Protein AF-A0A3E0PJ57-F1 (afdb_monomer_lite)

Radius of gyration: 26.85 Å; chains: 1; bounding box: 73×48×75 Å

Secondary structure (DSSP, 8-state):
-BHHHHHHH-TTHHHHHHHTT--S--SSSSS-SSBHHHHHHHTT--HHHHHHHHHHHH-PPEE---HHHHSHHHHHHHHHHHHIIIIIHHHHHHHHHHHHHHT-GGGS-HHHHHHHHHIIIIIIIIHHHHHHHHHTTSHHHHTSHHHHHHHHHHHHHHHHHHHHHHHHHH-TT-HHHHHHHHHHHHHHHHHHHHHHHHHHGGGTTSHHHHHHHHHHHHHHHHHHHHHHHHHHHTTT-GGG--HHHHHHHHIIIIIIIIHHHHHHHHHHHHHHHTT-----HHHHHHHHHHHHHHHHHHHHHHHHT--SHHHHHHHHHHHHHHHHHHHHH-TTTS-------GGG--GGGGGHHHHHHHHHHHHHHHHHHHHHHHHHH--PPPHHHHHHHHHIIIIIIIIHHHHHHHHHHHHHHHTS--S-GGGHHHHHHHHHHHHHHHHHHHHHTTT-THHHHHHHHHHHHHHHHHHHHHHHHHHHHT---HHHHHS---TTSBHHHHHHH-HHHHHHHHHTT-HHHHH-S---TT-BHHHHHHHHT--HHHHHHHHHHHHHHH-SSS---S---------------EE-----

Foldseek 3Di:
DFQLLLCVLAVQCLVVLVVLPQDPDFLFGGGFQAHLVLSCVVSVHDSVVSVVVSCVRRVFDWFFPPPLLLCLLVLLQLQLLVLCLPQALVLVLVLLVQCLVVLHNVSDFPLSVVLRVLSNLLRNQVSNLLSLCSLPQLSVLCSDPVSVVLSVLLSVLSVQLSVLCSVCSVQVQVLVSQLSSLVSQLVSLVSSLVSLCVRLVVVCVDLLSVLQNQLSVLSNVLSVLSNVQSVVCRSVHDSPQDPLSVVLNCLSRQLRHRVSSCLNVVQVPVCVLQVHDAFQRVLSNLLSVLSVVLSVQLSVCSVVVNAAPSNLSSLVSNLSSLVSSVNRSVLLPDDRDDDPFQLSADPLLSVLQNQQSVLVNVLSVLSSVQRNCCVVVVDHDDPLSVQLSVLSRSLRHVVSCCLSVLQNVLCVSVLAGFQCSVCSVLLNCLSSVLSVLQNVLSVCSVPDSNSSNSNSVSSVSSSVSSVSSSVRSVCSSVPDFPCVVPVAADQRGFPSVLCNNPVVVLSVCVVVPQPCSSHDSHGRRHRGQNNSCVVSVHDSVVVRVVSRCVSPPDPPPPDPPDDPDDDPDDDDDDSRIDTDNDDD

Structure (mmCIF, N/CA/C/O backbone):
data_AF-A0A3E0PJ57-F1
#
_entry.id   AF-A0A3E0PJ57-F1
#
loop_
_atom_site.group_PDB
_atom_site.id
_atom_site.type_symbol
_atom_site.label_atom_id
_atom_site.label_alt_id
_atom_site.label_comp_id
_atom_site.label_asym_id
_atom_site.label_entity_id
_atom_site.label_seq_id
_atom_site.pdbx_PDB_ins_code
_atom_site.Cartn_x
_atom_site.Cartn_y
_atom_site.Cartn_z
_atom_site.occupancy
_atom_site.B_iso_or_equiv
_atom_site.auth_seq_id
_atom_site.auth_comp_id
_atom_site.auth_asym_id
_atom_site.auth_atom_id
_atom_site.pdbx_PDB_model_num
ATOM 1 N N . MET A 1 1 ? -15.200 5.739 25.471 1.00 81.69 1 MET A N 1
ATOM 2 C CA . MET A 1 1 ? -15.449 4.734 26.526 1.00 81.69 1 MET A CA 1
ATOM 3 C C . MET A 1 1 ? -16.952 4.574 26.687 1.00 81.69 1 MET A C 1
ATOM 5 O O . MET A 1 1 ? -17.681 5.463 26.248 1.00 81.69 1 MET A O 1
ATOM 9 N N . THR A 1 2 ? -17.393 3.452 27.245 1.00 89.75 2 THR A N 1
ATOM 10 C CA . THR A 1 2 ? -18.796 3.197 27.606 1.00 89.75 2 THR A CA 1
ATOM 11 C C . THR A 1 2 ? -19.037 3.591 29.063 1.00 89.75 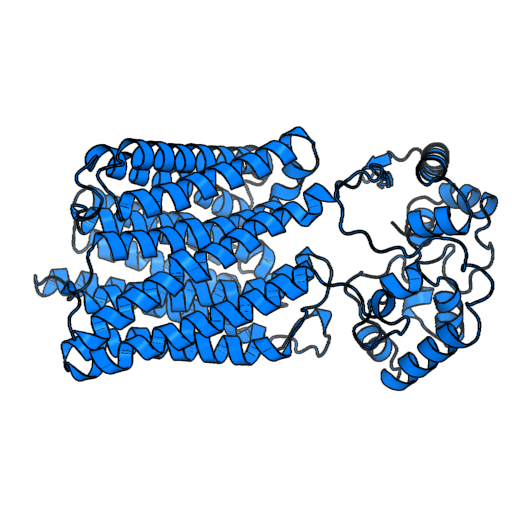2 THR A C 1
ATOM 13 O O . THR A 1 2 ? -18.060 3.733 29.804 1.00 89.75 2 THR A O 1
ATOM 16 N N . VAL A 1 3 ? -20.295 3.763 29.478 1.00 90.88 3 VAL A N 1
ATOM 17 C CA . VAL A 1 3 ? -20.652 4.039 30.886 1.00 90.88 3 VAL A CA 1
ATOM 18 C C . VAL A 1 3 ? -20.051 2.968 31.797 1.00 90.88 3 VAL A C 1
ATOM 20 O O . VAL A 1 3 ? -19.286 3.287 32.708 1.00 90.88 3 VAL A O 1
ATOM 23 N N . ARG A 1 4 ? -20.271 1.688 31.466 1.00 91.62 4 ARG A N 1
ATOM 24 C CA . ARG A 1 4 ? -19.684 0.550 32.186 1.00 91.62 4 ARG A CA 1
ATOM 25 C C . ARG A 1 4 ? -18.166 0.612 32.277 1.00 91.62 4 ARG A C 1
ATOM 27 O O . ARG A 1 4 ? -17.608 0.437 33.355 1.00 91.62 4 ARG A O 1
ATOM 34 N N . GLN A 1 5 ? -17.481 0.846 31.157 1.00 90.38 5 GLN A N 1
ATOM 35 C CA . GLN A 1 5 ? -16.019 0.870 31.143 1.00 90.38 5 GLN A CA 1
ATOM 36 C C . GLN A 1 5 ? -15.485 1.966 32.073 1.00 90.38 5 GLN A C 1
ATOM 38 O O . GLN A 1 5 ? -14.548 1.714 32.823 1.00 90.38 5 GLN A O 1
ATOM 43 N N . VAL A 1 6 ? -16.094 3.156 32.061 1.00 90.94 6 VAL A N 1
ATOM 44 C CA . VAL A 1 6 ? -15.699 4.257 32.953 1.00 90.94 6 VAL A CA 1
ATOM 45 C C . VAL A 1 6 ? -15.997 3.920 34.410 1.00 90.94 6 VAL A C 1
ATOM 47 O O . VAL A 1 6 ? -15.123 4.110 35.246 1.00 90.94 6 VAL A O 1
ATOM 50 N N . ALA A 1 7 ? -17.170 3.364 34.714 1.00 91.25 7 ALA A N 1
ATOM 51 C CA . ALA A 1 7 ? -17.527 2.986 36.079 1.00 91.25 7 ALA A CA 1
ATOM 52 C C . ALA A 1 7 ? -16.608 1.905 36.665 1.00 91.25 7 ALA A C 1
ATOM 54 O O . ALA A 1 7 ? -16.313 1.920 37.859 1.00 91.25 7 ALA A O 1
ATOM 55 N N . VAL A 1 8 ? -16.130 0.979 35.829 1.00 89.38 8 VAL A N 1
ATOM 56 C CA . VAL A 1 8 ? -15.184 -0.063 36.243 1.00 89.38 8 VAL A CA 1
ATOM 57 C C . VAL A 1 8 ? -13.767 0.486 36.406 1.00 89.38 8 VAL A C 1
ATOM 59 O O . VAL A 1 8 ? -13.104 0.156 37.388 1.00 89.38 8 VAL A O 1
ATOM 62 N N . ASP A 1 9 ? -13.292 1.304 35.465 1.00 90.00 9 ASP A N 1
ATOM 63 C CA . ASP A 1 9 ? -11.931 1.856 35.511 1.00 90.00 9 ASP A CA 1
ATOM 64 C C . ASP A 1 9 ? -11.796 2.964 36.569 1.00 90.00 9 ASP A C 1
ATOM 66 O O . ASP A 1 9 ? -10.723 3.151 37.141 1.00 90.00 9 ASP A O 1
ATOM 70 N N . PHE A 1 10 ? -12.892 3.668 36.862 1.00 91.81 10 PHE A N 1
ATOM 71 C CA . PHE A 1 10 ? -12.964 4.747 37.838 1.00 91.81 10 PHE A CA 1
ATOM 72 C C . PHE A 1 10 ? -14.197 4.593 38.731 1.00 91.81 10 PHE A C 1
ATOM 74 O O . PHE A 1 10 ? -15.228 5.218 38.474 1.00 91.81 10 PHE A O 1
ATOM 81 N N . PRO A 1 11 ? -14.106 3.825 39.827 1.00 91.56 11 PRO A N 1
ATOM 82 C CA . PRO A 1 11 ? -15.252 3.561 40.696 1.00 91.56 11 PRO A CA 1
ATOM 83 C C . PRO A 1 11 ? -15.967 4.819 41.219 1.00 91.56 11 PRO A C 1
ATOM 85 O O . PRO A 1 11 ? -17.184 4.801 41.376 1.00 91.56 11 PRO A O 1
ATOM 88 N N . ALA A 1 12 ? -15.243 5.929 41.411 1.00 92.12 12 ALA A N 1
ATOM 89 C CA . ALA A 1 12 ? -15.808 7.216 41.834 1.00 92.12 12 ALA A CA 1
ATOM 90 C C . ALA A 1 12 ? -16.798 7.829 40.820 1.00 92.12 12 ALA A C 1
ATOM 92 O O . ALA A 1 12 ? -17.678 8.594 41.196 1.00 92.12 12 ALA A O 1
ATOM 93 N N . SER A 1 13 ? -16.715 7.460 39.537 1.00 93.19 13 SER A N 1
ATOM 94 C CA . SER A 1 13 ? -17.669 7.916 38.514 1.00 93.19 13 SER A CA 1
ATOM 95 C C . SER A 1 13 ? -19.072 7.325 38.672 1.00 93.19 13 SER A C 1
ATOM 97 O O . SER A 1 13 ? -20.024 7.839 38.088 1.00 93.19 13 SER A O 1
ATOM 99 N N . ARG A 1 14 ? -19.228 6.257 39.465 1.00 93.06 14 ARG A N 1
ATOM 100 C CA . ARG A 1 14 ? -20.516 5.589 39.675 1.00 93.06 14 ARG A CA 1
ATOM 101 C C . ARG A 1 14 ? -21.566 6.530 40.258 1.00 93.06 14 ARG A C 1
ATOM 103 O O . ARG A 1 14 ? -22.701 6.508 39.795 1.00 93.06 14 ARG A O 1
ATOM 110 N N . GLU A 1 15 ? -21.191 7.359 41.229 1.00 92.44 15 GLU A N 1
ATOM 111 C CA . GLU A 1 15 ? -22.107 8.335 41.834 1.00 92.44 15 GLU A CA 1
ATOM 112 C C . GLU A 1 15 ? -22.582 9.374 40.816 1.00 92.44 15 GLU A C 1
ATOM 114 O O . GLU A 1 15 ? -23.760 9.717 40.801 1.00 92.44 15 GLU A O 1
ATOM 119 N N . VAL A 1 16 ? -21.697 9.799 39.909 1.00 93.12 16 VAL A N 1
ATOM 120 C CA . VAL A 1 16 ? -22.032 10.727 38.819 1.00 93.12 16 VAL A CA 1
ATOM 121 C C . VAL A 1 16 ? -23.059 10.102 37.874 1.00 93.12 16 VAL A C 1
ATOM 123 O O . VAL A 1 16 ? -24.065 10.728 37.555 1.00 93.12 16 VAL A O 1
ATOM 126 N N . PHE A 1 17 ? -22.858 8.848 37.458 1.00 94.44 17 PHE A N 1
ATOM 127 C CA . PHE A 1 17 ? -23.819 8.167 36.585 1.00 94.44 17 PHE A CA 1
ATOM 128 C C . PHE A 1 17 ? -25.168 7.922 37.269 1.00 94.44 17 PHE A C 1
ATOM 130 O O . PHE A 1 17 ? -26.202 8.144 36.645 1.00 94.44 17 PHE A O 1
ATOM 137 N N . LEU A 1 18 ? -25.172 7.521 38.545 1.00 93.25 18 LEU A N 1
ATOM 138 C CA . LEU A 1 18 ? -26.399 7.367 39.337 1.00 93.25 18 LEU A CA 1
ATOM 139 C C . LEU A 1 18 ? -27.166 8.690 39.447 1.00 93.25 18 LEU A C 1
ATOM 141 O O . LEU A 1 18 ? -28.381 8.713 39.263 1.00 93.25 18 LEU A O 1
ATOM 145 N N . HIS A 1 19 ? -26.457 9.791 39.717 1.00 92.06 19 HIS A N 1
ATOM 146 C CA . HIS A 1 19 ? -27.046 11.127 39.800 1.00 92.06 19 HIS A CA 1
ATOM 147 C C . HIS A 1 19 ? -27.732 11.530 38.491 1.00 92.06 19 HIS A C 1
ATOM 149 O O . HIS A 1 19 ? -28.830 12.081 38.508 1.00 92.06 19 HIS A O 1
ATOM 155 N N . HIS A 1 20 ? -27.108 11.184 37.365 1.00 90.44 20 HIS A N 1
ATOM 156 C CA . HIS A 1 20 ? -27.594 11.477 36.019 1.00 90.44 20 HIS A CA 1
ATOM 157 C C . HIS A 1 20 ? -28.577 10.431 35.463 1.00 90.44 20 HIS A C 1
ATOM 159 O O . HIS A 1 20 ? -28.904 10.483 34.283 1.00 90.44 20 HIS A O 1
ATOM 165 N N . GLY A 1 21 ? -29.079 9.506 36.290 1.00 86.25 21 GLY A N 1
ATOM 166 C CA . GLY A 1 21 ? -30.195 8.621 35.932 1.00 86.25 21 GLY A CA 1
ATOM 167 C C . GLY A 1 21 ? -29.821 7.211 35.470 1.00 86.25 21 GLY A C 1
ATOM 168 O O . GLY A 1 21 ? -30.690 6.480 34.994 1.00 86.25 21 GLY A O 1
ATOM 169 N N . GLU A 1 22 ? -28.564 6.789 35.622 1.00 90.50 22 GLU A N 1
ATOM 170 C CA . GLU A 1 22 ? -28.178 5.397 35.377 1.00 90.50 22 GLU A CA 1
ATOM 171 C C . GLU A 1 22 ? -28.735 4.477 36.482 1.00 90.50 22 GLU A C 1
ATOM 173 O O . GLU A 1 22 ? -28.593 4.790 37.668 1.00 90.50 22 GLU A O 1
ATOM 178 N N . PRO A 1 23 ? -29.358 3.330 36.152 1.00 86.62 23 PRO A N 1
ATOM 179 C CA . PRO A 1 23 ? -29.973 2.473 37.156 1.00 86.62 23 PRO A CA 1
ATOM 180 C C . PRO A 1 23 ? -28.934 1.815 38.069 1.00 86.62 23 PRO A C 1
ATOM 182 O O . PRO A 1 23 ? -27.938 1.240 37.630 1.00 86.62 23 PRO A O 1
ATOM 185 N N . GLU A 1 24 ? -29.212 1.824 39.374 1.00 81.31 24 GLU A N 1
ATOM 186 C CA . GLU A 1 24 ? -28.350 1.178 40.367 1.00 81.31 24 GLU A CA 1
ATOM 187 C C . GLU A 1 24 ? -28.338 -0.350 40.226 1.00 81.31 24 GLU A C 1
ATOM 189 O O . GLU A 1 24 ? -27.297 -0.992 40.401 1.00 81.31 24 GLU A O 1
ATOM 194 N N . ARG A 1 25 ? -29.501 -0.928 39.901 1.00 75.56 25 ARG A N 1
ATOM 195 C CA . ARG A 1 25 ? -29.681 -2.362 39.670 1.00 75.56 25 ARG A CA 1
ATOM 196 C C . ARG A 1 25 ? -29.659 -2.642 38.177 1.00 75.56 25 ARG A C 1
ATOM 198 O O . ARG A 1 25 ? -30.680 -2.526 37.510 1.00 75.56 25 ARG A O 1
ATOM 205 N N . HIS A 1 26 ? -28.493 -3.045 37.695 1.00 75.62 26 HIS A N 1
ATOM 206 C CA . HIS A 1 26 ? -28.302 -3.560 36.347 1.00 75.62 26 HIS A CA 1
ATOM 207 C C . HIS A 1 26 ? -28.207 -5.099 36.405 1.00 75.62 26 HIS A C 1
ATOM 209 O O . HIS A 1 26 ? -27.604 -5.622 37.347 1.00 75.62 26 HIS A O 1
ATOM 215 N N . PRO A 1 27 ? -28.766 -5.856 35.441 1.00 71.56 27 PRO A N 1
ATOM 216 C CA . PRO A 1 27 ? -28.692 -7.325 35.421 1.00 71.56 27 PRO A CA 1
ATOM 217 C C . PRO A 1 27 ? -27.265 -7.878 35.207 1.00 71.56 27 PRO A C 1
ATOM 219 O O . PRO A 1 27 ? -27.027 -9.074 35.368 1.00 71.56 27 PRO A O 1
ATOM 222 N N . GLY A 1 28 ? -26.310 -7.009 34.869 1.00 76.88 28 GLY A N 1
ATOM 223 C CA . GLY A 1 28 ? -24.875 -7.297 34.755 1.00 76.88 28 GLY A CA 1
ATOM 224 C C . GLY A 1 28 ? -24.011 -6.412 35.662 1.00 76.88 28 GLY A C 1
ATOM 225 O O . GLY A 1 28 ? -24.425 -6.001 36.743 1.00 76.88 28 GLY A O 1
ATOM 226 N N . GLN A 1 29 ? -22.794 -6.087 35.217 1.00 83.31 29 GLN A N 1
ATOM 227 C CA . GLN A 1 29 ? -21.983 -5.051 35.871 1.00 83.31 29 GLN A CA 1
ATOM 228 C C . GLN A 1 29 ? -22.669 -3.681 35.794 1.00 83.31 29 GLN A C 1
ATOM 230 O O . GLN A 1 29 ? -23.398 -3.407 34.842 1.00 83.31 29 GLN A O 1
ATOM 235 N N . PHE A 1 30 ? -22.412 -2.827 36.791 1.00 89.19 30 PHE A N 1
ATOM 236 C CA . PHE A 1 30 ? -22.968 -1.476 36.838 1.00 89.19 30 PHE A CA 1
ATOM 237 C C . PHE A 1 30 ? -22.618 -0.681 35.571 1.00 89.19 30 PHE A C 1
ATOM 239 O O . PHE A 1 30 ? -21.464 -0.686 35.129 1.00 89.19 30 PHE A O 1
ATOM 246 N N . GLY A 1 31 ? -23.612 0.029 35.041 1.00 89.25 31 GLY A N 1
ATOM 247 C CA . GLY A 1 31 ? -23.500 0.810 33.818 1.00 89.25 31 GLY A CA 1
ATOM 248 C C . GLY A 1 31 ? -23.805 -0.011 32.566 1.00 89.25 31 GLY A C 1
ATOM 249 O O . GLY A 1 31 ? -23.374 -1.161 32.460 1.00 89.25 31 GLY A O 1
ATOM 250 N N . HIS A 1 32 ? -24.481 0.591 31.595 1.00 91.38 32 HIS A N 1
ATOM 251 C CA . HIS A 1 32 ? -24.672 0.023 30.262 1.00 91.38 32 HIS A CA 1
ATOM 252 C C . HIS A 1 32 ? -23.384 0.082 29.421 1.00 91.38 32 HIS A C 1
ATOM 254 O O . HIS A 1 32 ? -22.444 0.853 29.670 1.00 91.38 32 HIS A O 1
ATOM 260 N N . LEU A 1 33 ? -23.343 -0.729 28.367 1.00 89.62 33 LEU A N 1
ATOM 261 C CA . LEU A 1 33 ? -22.301 -0.744 27.340 1.00 89.62 33 LEU A CA 1
ATOM 262 C C . LEU A 1 33 ? -22.444 0.401 26.329 1.00 89.62 33 LEU A C 1
ATOM 264 O O . LEU A 1 33 ? -21.663 0.480 25.379 1.00 89.62 33 LEU A O 1
ATOM 268 N N . GLU A 1 34 ? -23.383 1.320 26.536 1.00 89.94 34 GLU A N 1
ATOM 269 C CA . GLU A 1 34 ? -23.544 2.477 25.669 1.00 89.94 34 GLU A CA 1
ATOM 270 C C . GLU A 1 34 ? -22.366 3.470 25.797 1.00 89.94 34 GLU A C 1
ATOM 272 O O . GLU A 1 34 ? -21.796 3.660 26.882 1.00 89.94 34 GLU A O 1
ATOM 277 N N . PRO A 1 35 ? -21.951 4.132 24.702 1.00 90.12 35 PRO A N 1
ATOM 278 C CA . PRO A 1 35 ? -20.956 5.200 24.756 1.00 90.12 35 PRO A CA 1
ATOM 279 C C . PRO A 1 35 ? -21.422 6.402 25.592 1.00 90.12 35 PRO A C 1
ATOM 281 O O . PRO A 1 35 ? -22.577 6.802 25.499 1.00 90.12 35 PRO A O 1
ATOM 284 N N . LEU A 1 36 ? -20.494 7.079 26.284 1.00 90.19 36 LEU A N 1
ATOM 285 C CA . LEU A 1 36 ? -20.796 8.284 27.089 1.00 90.19 36 LEU A CA 1
ATOM 286 C C . LEU A 1 36 ? -21.582 9.362 26.324 1.00 90.19 36 LEU A C 1
ATOM 288 O O . LEU A 1 36 ? -22.427 10.039 26.891 1.00 90.19 36 LEU A O 1
ATOM 292 N N . ALA A 1 37 ? -21.302 9.521 25.028 1.00 87.25 37 ALA A N 1
ATOM 293 C CA . ALA A 1 37 ? -21.998 10.480 24.174 1.00 87.25 37 ALA A CA 1
ATOM 294 C C . ALA A 1 37 ? -23.478 10.129 23.946 1.00 87.25 37 ALA A C 1
ATOM 296 O O . ALA A 1 37 ? -24.290 11.030 23.744 1.00 87.25 37 ALA A O 1
ATOM 297 N N . HIS A 1 38 ? -23.817 8.838 23.939 1.00 87.12 38 HIS A N 1
ATOM 298 C CA . HIS A 1 38 ? -25.198 8.372 23.831 1.00 87.12 38 HIS A CA 1
ATOM 299 C C . HIS A 1 38 ? -25.900 8.475 25.181 1.00 87.12 38 HIS A C 1
ATOM 301 O O . HIS A 1 38 ? -26.970 9.070 25.218 1.00 87.12 38 HIS A O 1
ATOM 307 N N . PHE A 1 39 ? -25.240 8.080 26.277 1.00 91.00 39 PHE A N 1
ATOM 308 C CA . PHE A 1 39 ? -25.746 8.308 27.636 1.00 91.00 39 PHE A CA 1
ATOM 309 C C . PHE A 1 39 ? -26.076 9.789 27.879 1.00 91.00 39 PHE A C 1
ATOM 311 O O . PHE A 1 39 ? -27.206 10.115 28.227 1.00 91.00 39 PHE A O 1
ATOM 318 N N . ALA A 1 40 ? -25.134 10.703 27.605 1.00 90.62 40 ALA A N 1
ATOM 319 C CA . ALA A 1 40 ? -25.357 12.142 27.767 1.00 90.62 40 ALA A CA 1
ATOM 320 C C . ALA A 1 40 ? -26.582 12.613 26.972 1.00 90.62 40 ALA A C 1
ATOM 322 O O . ALA A 1 40 ? -27.448 13.297 27.503 1.00 90.62 40 ALA A O 1
ATOM 323 N N . ARG A 1 41 ? -26.698 12.184 25.710 1.00 89.44 41 ARG A N 1
ATOM 324 C CA . ARG A 1 41 ? -27.830 12.538 24.848 1.00 89.44 41 ARG A CA 1
ATOM 325 C C . ARG A 1 41 ? -29.157 11.976 25.362 1.00 89.44 41 ARG A C 1
ATOM 327 O O . ARG A 1 41 ? -30.145 12.700 25.349 1.00 89.44 41 ARG A O 1
ATOM 334 N N . ARG A 1 42 ? -29.170 10.718 25.811 1.00 88.62 42 ARG A N 1
ATOM 335 C CA . ARG A 1 42 ? -30.333 10.025 26.387 1.00 88.62 42 ARG A CA 1
ATOM 336 C C . ARG A 1 42 ? -30.823 10.726 27.653 1.00 88.62 42 ARG A C 1
ATOM 338 O O . ARG A 1 42 ? -32.026 10.863 27.835 1.00 88.62 42 ARG A O 1
ATOM 345 N N . MET A 1 43 ? -29.894 11.235 28.458 1.00 89.31 43 MET A N 1
ATOM 346 C CA . MET A 1 43 ? -30.176 11.985 29.687 1.00 89.31 43 MET A CA 1
ATOM 347 C C . MET A 1 43 ? -30.377 13.493 29.466 1.00 89.31 43 MET A C 1
ATOM 349 O O . MET A 1 43 ? -30.593 14.227 30.423 1.00 89.31 43 MET A O 1
ATOM 353 N N . GLY A 1 44 ? -30.320 13.983 28.220 1.00 89.62 44 GLY A N 1
ATOM 354 C CA . GLY A 1 44 ? -30.495 15.407 27.909 1.00 89.62 44 GLY A CA 1
ATOM 355 C C . GLY A 1 44 ? -29.340 16.316 28.358 1.00 89.62 44 GLY A C 1
ATOM 356 O O . GLY A 1 44 ? -29.527 17.524 28.470 1.00 89.62 44 GLY A O 1
ATOM 357 N N . LEU A 1 45 ? -28.155 15.752 28.596 1.00 90.06 45 LEU A N 1
ATOM 358 C CA . LEU A 1 45 ? -26.952 16.438 29.071 1.00 90.06 45 LEU A CA 1
ATOM 359 C C . LEU A 1 45 ? -26.042 16.864 27.915 1.00 90.06 45 LEU A C 1
ATOM 361 O O . LEU A 1 45 ? -25.891 16.161 26.906 1.00 90.06 45 LEU A O 1
ATOM 365 N N . ALA A 1 46 ? -25.337 17.983 28.093 1.00 90.56 46 ALA A N 1
ATOM 366 C CA . ALA A 1 46 ? -24.196 18.293 27.245 1.00 90.56 46 ALA A CA 1
ATOM 367 C C . ALA A 1 46 ? -23.057 17.312 27.559 1.00 90.56 46 ALA A C 1
ATOM 369 O O . ALA A 1 46 ? -22.677 17.119 28.710 1.00 90.56 46 ALA A O 1
ATOM 370 N N . LEU A 1 47 ? -22.466 16.694 26.533 1.00 88.25 47 LEU A N 1
ATOM 371 C CA . LEU A 1 47 ? -21.385 15.730 26.759 1.00 88.25 47 LEU A CA 1
ATOM 372 C C . LEU A 1 47 ? -20.184 16.359 27.480 1.00 88.25 47 LEU A C 1
ATOM 374 O O . LEU A 1 47 ? -19.574 15.708 28.318 1.00 88.25 47 LEU A O 1
ATOM 378 N N . ASP A 1 48 ? -19.865 17.617 27.184 1.00 87.81 48 ASP A N 1
ATOM 379 C CA . ASP A 1 48 ? -18.768 18.321 27.851 1.00 87.81 48 ASP A CA 1
ATOM 380 C C . ASP A 1 48 ? -19.040 18.515 29.352 1.00 87.81 48 ASP A C 1
ATOM 382 O O . ASP A 1 48 ? -18.113 18.418 30.150 1.00 87.81 48 ASP A O 1
ATOM 386 N N . GLU A 1 49 ? -20.302 18.711 29.743 1.00 90.19 49 GLU A N 1
ATOM 387 C CA . GLU A 1 49 ? -20.729 18.811 31.144 1.00 90.19 49 GLU A CA 1
ATOM 388 C C . GLU A 1 49 ? -20.555 17.472 31.865 1.00 90.19 49 GLU A C 1
ATOM 390 O O . GLU A 1 49 ? -19.834 17.400 32.858 1.00 90.19 49 GLU A O 1
ATOM 395 N N . LEU A 1 50 ? -21.078 16.383 31.287 1.00 91.94 50 LEU A N 1
ATOM 396 C CA . LEU A 1 50 ? -20.880 15.034 31.826 1.00 91.94 50 LEU A CA 1
ATOM 397 C C . LEU A 1 50 ? -19.390 14.702 31.988 1.00 91.94 50 LEU A C 1
ATOM 399 O O . LEU A 1 50 ? -18.977 14.097 32.974 1.00 91.94 50 LEU A O 1
ATOM 403 N N . LEU A 1 51 ? -18.561 15.074 31.010 1.00 91.44 51 LEU A N 1
ATOM 404 C CA . LEU A 1 51 ? -17.127 14.817 31.077 1.00 91.44 51 LEU A CA 1
ATOM 405 C C . LEU A 1 51 ? -16.447 15.647 32.171 1.00 91.44 51 LEU A C 1
ATOM 407 O O . LEU A 1 51 ? -15.539 15.139 32.819 1.00 91.44 51 LEU A O 1
ATOM 411 N N . LEU A 1 52 ? -16.863 16.891 32.401 1.00 90.69 52 LEU A N 1
ATOM 412 C CA . LEU A 1 52 ? -16.337 17.705 33.498 1.00 90.69 52 LEU A CA 1
ATOM 413 C C . LEU A 1 52 ? -16.697 17.112 34.865 1.00 90.69 52 LEU A C 1
ATOM 415 O O . LEU A 1 52 ? -15.812 17.005 35.715 1.00 90.69 52 LEU A O 1
ATOM 419 N N . ASP A 1 53 ? -17.932 16.645 35.046 1.00 92.00 53 ASP A N 1
ATOM 420 C CA . ASP A 1 53 ? -18.376 15.993 36.285 1.00 92.00 53 ASP A CA 1
ATOM 421 C C . ASP A 1 53 ? -17.581 14.717 36.567 1.00 92.00 53 ASP A C 1
ATOM 423 O O . ASP A 1 53 ? -17.067 14.502 37.668 1.00 92.00 53 ASP A O 1
ATOM 427 N N . LEU A 1 54 ? -17.410 13.883 35.538 1.00 93.00 54 LEU A N 1
ATOM 428 C CA . LEU A 1 54 ? -16.591 12.680 35.628 1.00 93.00 54 LEU A CA 1
ATOM 429 C C . LEU A 1 54 ? -15.137 13.022 35.982 1.00 93.00 54 LEU A C 1
ATOM 431 O O . LEU A 1 54 ? -14.503 12.281 36.730 1.00 93.00 54 LEU A O 1
ATOM 435 N N . ALA A 1 55 ? -14.592 14.141 35.497 1.00 91.75 55 ALA A N 1
ATOM 436 C CA . ALA A 1 55 ? -13.201 14.527 35.760 1.00 91.75 55 ALA A CA 1
ATOM 437 C C . ALA A 1 55 ? -13.042 15.003 37.188 1.00 91.75 55 ALA A C 1
ATOM 439 O O . ALA A 1 55 ? -12.081 14.621 37.853 1.00 91.75 55 ALA A O 1
ATOM 440 N N . ALA A 1 56 ? -14.002 15.791 37.665 1.00 92.69 56 ALA A N 1
ATOM 441 C CA . ALA A 1 56 ? -14.054 16.236 39.044 1.00 92.69 56 ALA A CA 1
ATOM 442 C C . ALA A 1 56 ? -14.136 15.046 40.011 1.00 92.69 56 ALA A C 1
ATOM 444 O O . ALA A 1 56 ? -13.395 15.009 40.990 1.00 92.69 56 ALA A O 1
ATOM 445 N N . ALA A 1 57 ? -14.968 14.046 39.709 1.00 91.88 57 ALA A N 1
ATOM 446 C CA . ALA A 1 57 ? -15.144 12.872 40.563 1.00 91.88 57 ALA A CA 1
ATOM 447 C C . ALA A 1 57 ? -13.941 11.914 40.551 1.00 91.88 57 ALA A C 1
ATOM 449 O O . ALA A 1 57 ? -13.631 11.282 41.558 1.00 91.88 57 ALA A O 1
ATOM 450 N N . THR A 1 58 ? -13.264 11.771 39.410 1.00 91.44 58 THR A N 1
ATOM 451 C CA . THR A 1 58 ? -12.232 10.734 39.222 1.00 91.44 58 THR A CA 1
ATOM 452 C C . THR A 1 58 ? -10.800 11.261 39.281 1.00 91.44 58 THR A C 1
ATOM 454 O O . THR A 1 58 ? -9.865 10.470 39.393 1.00 91.44 58 THR A O 1
ATOM 457 N N . GLY A 1 59 ? -10.605 12.578 39.160 1.00 87.81 59 GLY A N 1
ATOM 458 C CA . GLY A 1 59 ? -9.294 13.203 38.972 1.00 87.81 59 GLY A CA 1
ATOM 459 C C . GLY A 1 59 ? -8.639 12.884 37.622 1.00 87.81 59 GLY A C 1
ATOM 460 O O . GLY A 1 59 ? -7.483 13.248 37.398 1.00 87.81 59 GLY A O 1
ATOM 461 N N . ALA A 1 60 ? -9.337 12.189 36.719 1.00 86.06 60 ALA A N 1
ATOM 462 C CA . ALA A 1 60 ? -8.779 11.754 35.449 1.00 86.06 60 ALA A CA 1
ATOM 463 C C . ALA A 1 60 ? -8.834 12.870 34.390 1.00 86.06 60 ALA A C 1
ATOM 465 O O . ALA A 1 60 ? -9.821 13.605 34.300 1.00 86.06 60 ALA A O 1
ATOM 466 N N . PRO A 1 61 ? -7.793 12.997 33.548 1.00 84.06 61 PRO A N 1
ATOM 467 C CA . PRO A 1 61 ? -7.763 14.010 32.508 1.00 84.06 61 PRO A CA 1
ATOM 468 C C . PRO A 1 61 ? -8.742 13.685 31.375 1.00 84.06 61 PRO A C 1
ATOM 470 O O . PRO A 1 61 ? -8.940 12.531 30.984 1.00 84.06 61 PRO A O 1
ATOM 473 N N . ILE A 1 62 ? -9.285 14.750 30.794 1.00 79.69 62 ILE A N 1
ATOM 474 C CA . ILE A 1 62 ? -10.177 14.714 29.640 1.00 79.69 62 ILE A CA 1
ATOM 475 C C . ILE A 1 62 ? -9.351 14.935 28.355 1.00 79.69 62 ILE A C 1
ATOM 477 O O . ILE A 1 62 ? -8.715 15.976 28.195 1.00 79.69 62 ILE A O 1
ATOM 481 N N . GLU A 1 63 ? -9.369 13.992 27.407 1.00 71.31 63 GLU A N 1
ATOM 482 C CA . GLU A 1 63 ? -8.645 14.082 26.124 1.00 71.31 63 GLU A CA 1
ATOM 483 C C . GLU A 1 63 ? -9.613 14.083 24.925 1.00 71.31 63 GLU A C 1
ATOM 485 O O . GLU A 1 63 ? -10.354 13.127 24.718 1.00 71.31 63 GLU A O 1
ATOM 490 N N . ALA A 1 64 ? -9.597 15.130 24.093 1.00 63.03 64 ALA A N 1
ATOM 491 C CA . ALA A 1 64 ? -10.424 15.231 22.880 1.00 63.03 64 ALA A CA 1
ATOM 492 C C . ALA A 1 64 ? -10.174 14.098 21.853 1.00 63.03 64 ALA A C 1
ATOM 494 O O . ALA A 1 64 ? -9.060 14.051 21.314 1.00 63.03 64 ALA A O 1
ATOM 495 N N . PRO A 1 65 ? -11.143 13.226 21.461 1.00 60.62 65 PRO A N 1
ATOM 496 C CA . PRO A 1 65 ? -11.049 12.468 20.227 1.00 60.62 65 PRO A CA 1
ATOM 497 C C . PRO A 1 65 ? -10.773 13.383 19.047 1.00 60.62 65 PRO A C 1
ATOM 499 O O . PRO A 1 65 ? -11.577 14.215 18.629 1.00 60.62 65 PRO A O 1
ATOM 502 N N . SER A 1 66 ? -9.631 13.142 18.424 1.00 63.59 66 SER A N 1
ATOM 503 C CA . SER A 1 66 ? -9.305 13.712 17.131 1.00 63.59 66 SER A CA 1
ATOM 504 C C . SER A 1 66 ? -9.824 12.777 16.036 1.00 63.59 66 SER A C 1
ATOM 506 O O . SER A 1 66 ? -9.047 12.115 15.355 1.00 63.59 66 SER A O 1
ATOM 508 N N . ARG A 1 67 ? -11.148 12.753 15.801 1.00 67.00 67 ARG A N 1
ATOM 509 C CA . ARG A 1 67 ? -11.755 12.060 14.634 1.00 67.00 67 ARG A CA 1
ATOM 510 C C . ARG A 1 67 ? -11.000 12.312 13.307 1.00 67.00 67 ARG A C 1
ATOM 512 O O . ARG A 1 67 ? -10.844 11.374 12.525 1.00 67.00 67 ARG A O 1
ATOM 519 N N . PRO A 1 68 ? -10.457 13.521 13.033 1.00 72.62 68 PRO A N 1
ATOM 520 C CA . PRO A 1 68 ? -9.630 13.747 11.844 1.00 72.62 68 PRO A CA 1
ATOM 521 C C . PRO A 1 68 ? -8.296 12.985 11.828 1.00 72.62 68 PRO A C 1
ATOM 523 O O . PRO A 1 68 ? -7.788 12.679 10.753 1.00 72.62 68 PRO A O 1
ATOM 526 N N . ALA A 1 69 ? -7.712 12.700 12.995 1.00 77.12 69 ALA A N 1
ATOM 527 C CA . ALA A 1 69 ? -6.538 11.841 13.121 1.00 77.12 69 ALA A CA 1
ATOM 528 C C . ALA A 1 69 ? -6.901 10.383 12.857 1.00 77.12 69 ALA A C 1
ATOM 530 O O . ALA A 1 69 ? -6.073 9.605 12.386 1.00 77.12 69 ALA A O 1
ATOM 531 N N . GLU A 1 70 ? -8.146 10.004 13.150 1.00 81.12 70 GLU A N 1
ATOM 532 C CA . GLU A 1 70 ? -8.568 8.631 12.984 1.00 81.12 70 GLU A CA 1
ATOM 533 C C . GLU A 1 70 ? -8.702 8.235 11.507 1.00 81.12 70 GLU A C 1
ATOM 535 O O . GLU A 1 70 ? -8.220 7.180 11.098 1.00 81.12 70 GLU A O 1
ATOM 540 N N . THR A 1 71 ? -9.236 9.132 10.690 1.00 88.62 71 THR A N 1
ATOM 541 C CA . THR A 1 71 ? -9.496 8.916 9.257 1.00 88.62 71 THR A CA 1
ATOM 542 C C . THR A 1 71 ? -8.387 9.457 8.347 1.00 88.62 71 THR A C 1
ATOM 544 O O . THR A 1 71 ? -8.524 9.456 7.127 1.00 88.62 71 THR A O 1
ATOM 547 N N . ILE A 1 72 ? -7.247 9.899 8.901 1.00 91.12 72 ILE A N 1
ATOM 548 C CA . ILE A 1 72 ? -6.173 10.550 8.122 1.00 91.12 72 ILE A CA 1
ATOM 549 C C . ILE A 1 72 ? -5.643 9.683 6.969 1.00 91.12 72 ILE A C 1
ATOM 551 O O . ILE A 1 72 ? -5.267 10.197 5.918 1.00 91.12 72 ILE A O 1
ATOM 555 N N . HIS A 1 73 ? -5.649 8.366 7.157 1.00 94.06 73 HIS A N 1
ATOM 556 C CA . HIS A 1 73 ? -5.193 7.392 6.176 1.00 94.06 73 HIS A CA 1
ATOM 557 C C . HIS A 1 73 ? -6.112 7.271 4.955 1.00 94.06 73 HIS A C 1
ATOM 559 O O . HIS A 1 73 ? -5.623 6.925 3.881 1.00 94.06 73 HIS A O 1
ATOM 565 N N . HIS A 1 74 ? -7.401 7.616 5.075 1.00 95.50 74 HIS A N 1
ATOM 566 C CA . HIS A 1 74 ? -8.363 7.536 3.971 1.00 95.50 74 HIS A CA 1
ATOM 567 C C . HIS A 1 74 ? -7.901 8.371 2.781 1.00 95.50 74 HIS A C 1
ATOM 569 O O . HIS A 1 74 ? -7.850 7.866 1.669 1.00 95.50 74 HIS A O 1
ATOM 575 N N . GLY A 1 75 ? -7.476 9.620 3.003 1.00 96.56 75 GLY A N 1
ATOM 576 C CA . GLY A 1 75 ? -7.019 10.496 1.918 1.00 96.56 75 GLY A CA 1
ATOM 577 C C . GLY A 1 75 ? -5.822 9.930 1.146 1.00 96.56 75 GLY A C 1
ATOM 578 O O . GLY A 1 75 ? -5.781 10.018 -0.079 1.00 96.56 75 GLY A O 1
ATOM 579 N N . TYR A 1 76 ? -4.885 9.296 1.851 1.00 98.31 76 TYR A N 1
ATOM 580 C CA . TYR A 1 76 ? -3.718 8.647 1.255 1.00 98.31 76 TYR A CA 1
ATOM 581 C C . TYR A 1 76 ? -4.102 7.401 0.455 1.00 98.31 76 TYR A C 1
ATOM 583 O O . TYR A 1 76 ? -3.698 7.261 -0.696 1.00 98.31 76 TYR A O 1
ATOM 591 N N . ILE A 1 77 ? -4.924 6.522 1.032 1.00 98.19 77 ILE A N 1
ATOM 592 C CA . ILE A 1 77 ? -5.329 5.264 0.395 1.00 98.19 77 ILE A CA 1
ATOM 593 C C . ILE A 1 77 ? -6.255 5.530 -0.795 1.00 98.19 77 ILE A C 1
ATOM 595 O O . ILE A 1 77 ? -6.055 4.952 -1.856 1.00 98.19 77 ILE A O 1
ATOM 599 N N . LEU A 1 78 ? -7.210 6.454 -0.676 1.00 98.44 78 LEU A N 1
ATOM 600 C CA . LEU A 1 78 ? -8.065 6.874 -1.790 1.00 98.44 78 LEU A CA 1
ATOM 601 C C . LEU A 1 78 ? -7.244 7.465 -2.940 1.00 98.44 78 LEU A C 1
ATOM 603 O O . LEU A 1 78 ? -7.493 7.135 -4.096 1.00 98.44 78 LEU A O 1
ATOM 607 N N . SER A 1 79 ? -6.237 8.285 -2.628 1.00 98.69 79 SER A N 1
ATOM 608 C CA . SER A 1 79 ? -5.315 8.821 -3.634 1.00 98.69 79 SER A CA 1
ATOM 609 C C . SER A 1 79 ? -4.503 7.712 -4.305 1.00 98.69 79 SER A C 1
ATOM 611 O O . SER A 1 79 ? -4.381 7.703 -5.527 1.00 98.69 79 SER A O 1
ATOM 613 N N . ALA A 1 80 ? -4.013 6.740 -3.528 1.00 98.75 80 ALA A N 1
ATOM 614 C CA . ALA A 1 80 ? -3.291 5.582 -4.045 1.00 98.75 80 ALA A CA 1
ATOM 615 C C . ALA A 1 80 ? -4.144 4.756 -5.019 1.00 98.75 80 ALA A C 1
ATOM 617 O O . ALA A 1 80 ? -3.679 4.387 -6.098 1.00 98.75 80 ALA A O 1
ATOM 618 N N . LEU A 1 81 ? -5.408 4.508 -4.661 1.00 98.69 81 LEU A N 1
ATOM 619 C CA . LEU A 1 81 ? -6.372 3.790 -5.496 1.00 98.69 81 LEU A CA 1
ATOM 620 C C . LEU A 1 81 ? -6.724 4.572 -6.769 1.00 98.69 81 LEU A C 1
ATOM 622 O O . LEU A 1 81 ? -6.776 3.997 -7.854 1.00 98.69 81 LEU A O 1
ATOM 626 N N . ALA A 1 82 ? -6.931 5.885 -6.662 1.00 98.75 82 ALA A N 1
ATOM 627 C CA . ALA A 1 82 ? -7.216 6.725 -7.821 1.00 98.75 82 ALA A CA 1
ATOM 628 C C . ALA A 1 82 ? -6.037 6.737 -8.803 1.00 98.75 82 ALA A C 1
ATOM 630 O O . ALA A 1 82 ? -6.232 6.524 -10.000 1.00 98.75 82 ALA A O 1
ATOM 631 N N . ILE A 1 83 ? -4.813 6.928 -8.304 1.00 98.75 83 ILE A N 1
ATOM 632 C CA . ILE A 1 83 ? -3.609 6.961 -9.139 1.00 98.75 83 ILE A CA 1
ATOM 633 C C . ILE A 1 83 ? -3.342 5.590 -9.765 1.00 98.75 83 ILE A C 1
ATOM 635 O O . ILE A 1 83 ? -3.111 5.529 -10.971 1.00 98.75 83 ILE A O 1
ATOM 639 N N . THR A 1 84 ? -3.431 4.488 -9.008 1.00 98.50 84 THR A N 1
ATOM 640 C CA . THR A 1 84 ? -3.176 3.149 -9.569 1.00 98.50 84 THR A CA 1
ATOM 641 C C . THR A 1 84 ? -4.183 2.777 -10.655 1.00 98.50 84 THR A C 1
ATOM 643 O O . THR A 1 84 ? -3.788 2.234 -11.679 1.00 98.50 84 THR A O 1
ATOM 646 N N . LEU A 1 85 ? -5.466 3.121 -10.508 1.00 98.69 85 LEU A N 1
ATOM 647 C CA . LEU A 1 85 ? -6.478 2.812 -11.525 1.00 98.69 85 LEU A CA 1
ATOM 648 C C . LEU A 1 85 ? -6.357 3.679 -12.784 1.00 98.69 85 LEU A C 1
ATOM 650 O O . LEU A 1 85 ? -6.816 3.257 -13.845 1.00 98.69 85 LEU A O 1
ATOM 654 N N . THR A 1 86 ? -5.747 4.863 -12.669 1.00 98.44 86 THR A N 1
ATOM 655 C CA . THR A 1 86 ? -5.607 5.842 -13.756 1.00 98.44 86 THR A CA 1
ATOM 656 C C . THR A 1 86 ? -4.173 5.888 -14.289 1.00 98.44 86 THR A C 1
ATOM 658 O O . THR A 1 86 ? -3.824 5.095 -15.159 1.00 98.44 86 THR A O 1
ATOM 661 N N . LEU A 1 87 ? -3.331 6.782 -13.761 1.00 98.19 87 LEU A N 1
ATOM 662 C CA . LEU A 1 87 ? -1.958 7.049 -14.214 1.00 98.19 87 LEU A CA 1
ATOM 663 C C . LEU A 1 87 ? -1.015 5.845 -14.042 1.00 98.19 87 LEU A C 1
ATOM 665 O O . LEU A 1 87 ? -0.005 5.740 -14.729 1.00 98.19 87 LEU A O 1
ATOM 669 N N . GLY A 1 88 ? -1.339 4.943 -13.115 1.00 97.75 88 GLY A N 1
ATOM 670 C CA . GLY A 1 88 ? -0.649 3.680 -12.900 1.00 97.75 88 GLY A CA 1
ATOM 671 C C . GLY A 1 88 ? -1.114 2.606 -13.884 1.00 97.75 88 GLY A C 1
ATOM 672 O O . GLY A 1 88 ? -0.829 2.665 -15.074 1.00 97.75 88 GLY A O 1
ATOM 673 N N . ALA A 1 89 ? -1.802 1.579 -13.388 1.00 97.69 89 ALA A N 1
ATOM 674 C CA . ALA A 1 89 ? -2.189 0.372 -14.116 1.00 97.69 89 ALA A CA 1
ATOM 675 C C . ALA A 1 89 ? -3.110 0.660 -15.303 1.00 97.69 89 ALA A C 1
ATOM 677 O O . ALA A 1 89 ? -3.006 -0.037 -16.304 1.00 97.69 89 ALA A O 1
ATOM 678 N N . GLY A 1 90 ? -3.962 1.689 -15.230 1.00 97.88 90 GLY A N 1
ATOM 679 C CA . GLY A 1 90 ? -4.767 2.119 -16.377 1.00 97.88 90 GLY A CA 1
ATOM 680 C C . GLY A 1 90 ? -3.889 2.539 -17.560 1.00 97.88 90 GLY A C 1
ATOM 681 O O . GLY A 1 90 ? -4.013 1.995 -18.657 1.00 97.88 90 GLY A O 1
ATOM 682 N N . TRP A 1 91 ? -2.933 3.440 -17.320 1.00 98.25 91 TRP A N 1
ATOM 683 C CA . TRP A 1 91 ? -1.942 3.854 -18.315 1.00 98.25 91 TRP A CA 1
ATOM 684 C C . TRP A 1 91 ? -1.050 2.687 -18.758 1.00 98.25 91 TRP A C 1
ATOM 686 O O . TRP A 1 91 ? -0.841 2.493 -19.949 1.00 98.25 91 TRP A O 1
ATOM 696 N N . GLY A 1 92 ? -0.589 1.849 -17.825 1.00 97.06 92 GLY A N 1
ATOM 697 C CA . GLY A 1 92 ? 0.208 0.658 -18.143 1.00 97.06 92 GLY A CA 1
ATOM 698 C C . GLY A 1 92 ? -0.532 -0.340 -19.037 1.00 97.06 92 GLY A C 1
ATOM 699 O O . GLY A 1 92 ? 0.053 -0.882 -19.971 1.00 97.06 92 GLY A O 1
ATOM 700 N N . GLY A 1 93 ? -1.833 -0.537 -18.807 1.00 97.12 93 GLY A N 1
ATOM 701 C CA . GLY A 1 93 ? -2.689 -1.359 -19.660 1.00 97.12 93 GLY A CA 1
ATOM 702 C C . GLY A 1 93 ? -2.862 -0.771 -21.058 1.00 97.12 93 GLY A C 1
ATOM 703 O O . GLY A 1 93 ? -2.817 -1.512 -22.037 1.00 97.12 93 GLY A O 1
ATOM 704 N N . TRP A 1 94 ? -2.972 0.555 -21.173 1.00 97.50 94 TRP A N 1
ATOM 705 C CA . TRP A 1 94 ? -2.975 1.240 -22.468 1.00 97.50 94 TRP A CA 1
ATOM 706 C C . TRP A 1 94 ? -1.656 1.055 -23.234 1.00 97.50 94 TRP A C 1
ATOM 708 O O . TRP A 1 94 ? -1.675 0.729 -24.422 1.00 97.50 94 TRP A O 1
ATOM 718 N N . LEU A 1 95 ? -0.509 1.209 -22.566 1.00 96.56 95 LEU A N 1
ATOM 719 C CA . LEU A 1 95 ? 0.798 0.958 -23.183 1.00 96.56 95 LEU A CA 1
ATOM 720 C C . LEU A 1 95 ? 0.916 -0.490 -23.654 1.00 96.56 95 LEU A C 1
ATOM 722 O O . LEU A 1 95 ? 1.347 -0.742 -24.776 1.00 96.56 95 LEU A O 1
ATOM 726 N N . LEU A 1 96 ? 0.466 -1.437 -22.834 1.00 95.38 96 LEU A N 1
ATOM 727 C CA . LEU A 1 96 ? 0.499 -2.847 -23.188 1.00 95.38 96 LEU A CA 1
ATOM 728 C C . LEU A 1 96 ? -0.398 -3.181 -24.372 1.00 95.38 96 LEU A C 1
ATOM 730 O O . LEU A 1 96 ? -0.007 -3.961 -25.233 1.00 95.38 96 LEU A O 1
ATOM 734 N N . TRP A 1 97 ? -1.583 -2.575 -24.438 1.00 96.56 97 TRP A N 1
ATOM 735 C CA . TRP A 1 97 ? -2.463 -2.699 -25.592 1.00 96.56 97 TRP A CA 1
ATOM 736 C C . TRP A 1 97 ? -1.753 -2.255 -26.872 1.00 96.56 97 TRP A C 1
ATOM 738 O O . TRP A 1 97 ? -1.783 -2.986 -27.860 1.00 96.56 97 TRP A O 1
ATOM 748 N N . ARG A 1 98 ? -1.051 -1.110 -26.838 1.00 96.75 98 ARG A N 1
ATOM 749 C CA . ARG A 1 98 ? -0.251 -0.621 -27.973 1.00 96.75 98 ARG A CA 1
ATOM 750 C C . ARG A 1 98 ? 0.841 -1.612 -28.373 1.00 96.75 98 ARG A C 1
ATOM 752 O O . ARG A 1 98 ? 0.907 -1.952 -29.546 1.00 96.75 98 ARG A O 1
ATOM 759 N N . ILE A 1 99 ? 1.619 -2.109 -27.410 1.00 95.38 99 ILE A N 1
ATOM 760 C CA . ILE A 1 99 ? 2.658 -3.132 -27.631 1.00 95.38 99 ILE A CA 1
ATOM 761 C C . ILE A 1 99 ? 2.062 -4.392 -28.273 1.00 95.38 99 ILE A C 1
ATOM 763 O O . ILE A 1 99 ? 2.655 -4.984 -29.173 1.00 95.38 99 ILE A O 1
ATOM 767 N N . GLY A 1 100 ? 0.876 -4.808 -27.826 1.00 95.19 100 GLY A N 1
ATOM 768 C CA . GLY A 1 100 ? 0.221 -6.012 -28.321 1.00 95.19 100 GLY A CA 1
ATOM 769 C C . GLY A 1 100 ? -0.275 -5.897 -29.760 1.00 95.19 100 GLY A C 1
ATOM 770 O O . GLY A 1 100 ? -0.102 -6.839 -30.530 1.00 95.19 100 GLY A O 1
ATOM 771 N N . ILE A 1 101 ? -0.854 -4.753 -30.145 1.00 95.19 101 ILE A N 1
ATOM 772 C CA . ILE A 1 101 ? -1.338 -4.536 -31.521 1.00 95.19 101 ILE A CA 1
ATOM 773 C C . ILE A 1 101 ? -0.199 -4.319 -32.523 1.00 95.19 101 ILE A C 1
ATOM 775 O O . ILE A 1 101 ? -0.362 -4.645 -33.696 1.00 95.19 101 ILE A O 1
ATOM 779 N N . THR A 1 102 ? 0.940 -3.775 -32.088 1.00 94.75 102 THR A N 1
ATOM 780 C CA . THR A 1 102 ? 2.121 -3.563 -32.944 1.00 94.75 102 THR A CA 1
ATOM 781 C C . THR A 1 102 ? 3.063 -4.759 -32.955 1.00 94.75 102 THR A C 1
ATOM 783 O O . THR A 1 102 ? 3.935 -4.819 -33.813 1.00 94.75 102 THR A O 1
ATOM 786 N N . ALA A 1 103 ? 2.890 -5.694 -32.015 1.00 93.62 103 ALA A N 1
ATOM 787 C CA . ALA A 1 103 ? 3.816 -6.790 -31.746 1.00 93.62 103 ALA A CA 1
ATOM 788 C C . ALA A 1 103 ? 5.267 -6.319 -31.532 1.00 93.62 103 ALA A C 1
ATOM 790 O O . ALA A 1 103 ? 6.214 -6.974 -31.961 1.00 93.62 103 ALA A O 1
ATOM 791 N N . ASP A 1 104 ? 5.425 -5.167 -30.875 1.00 90.88 104 ASP A N 1
ATOM 792 C CA . ASP A 1 104 ? 6.714 -4.498 -30.717 1.00 90.88 104 ASP A CA 1
ATOM 793 C C . ASP A 1 104 ? 6.762 -3.704 -29.405 1.00 90.88 104 ASP A C 1
ATOM 795 O O . ASP A 1 104 ? 5.867 -2.902 -29.120 1.00 90.88 104 ASP A O 1
ATOM 799 N N . PHE A 1 105 ? 7.812 -3.922 -28.609 1.00 89.31 105 PHE A N 1
ATOM 800 C CA . PHE A 1 105 ? 8.050 -3.171 -27.375 1.00 89.31 105 PHE A CA 1
ATOM 801 C C . PHE A 1 105 ? 8.462 -1.721 -27.652 1.00 89.31 105 PHE A C 1
ATOM 803 O O . PHE A 1 105 ? 8.138 -0.846 -26.849 1.00 89.31 105 PHE A O 1
ATOM 810 N N . ASP A 1 106 ? 9.090 -1.445 -28.795 1.00 90.50 106 ASP A N 1
ATOM 811 C CA . ASP A 1 106 ? 9.566 -0.107 -29.163 1.00 90.50 106 ASP A CA 1
ATOM 812 C C . ASP A 1 106 ? 8.434 0.805 -29.669 1.00 90.50 106 ASP A C 1
ATOM 814 O O . ASP A 1 106 ? 8.607 2.013 -29.848 1.00 90.50 106 ASP A O 1
ATOM 818 N N . ALA A 1 107 ? 7.222 0.262 -29.823 1.00 91.50 107 ALA A N 1
ATOM 819 C CA . ALA A 1 107 ? 6.037 1.039 -30.167 1.00 91.50 107 ALA A CA 1
ATOM 820 C C . ALA A 1 107 ? 5.627 2.048 -29.078 1.00 91.50 107 ALA A C 1
ATOM 822 O O . ALA A 1 107 ? 4.872 2.991 -29.353 1.00 91.50 107 ALA A O 1
ATOM 823 N N . VAL A 1 108 ? 6.095 1.870 -27.841 1.00 93.31 108 VAL A N 1
ATOM 824 C CA . VAL A 1 108 ? 5.858 2.794 -26.726 1.00 93.31 108 VAL A CA 1
ATOM 825 C C . VAL A 1 108 ? 7.137 3.528 -26.349 1.00 93.31 108 VAL A C 1
ATOM 827 O O . VAL A 1 108 ? 8.230 2.973 -26.380 1.00 93.31 108 VAL A O 1
ATOM 830 N N . GLN A 1 109 ? 7.012 4.800 -25.973 1.00 92.06 109 GLN A N 1
ATOM 831 C CA . GLN A 1 109 ? 8.182 5.587 -25.611 1.00 92.06 109 GLN A CA 1
ATOM 832 C C . GLN A 1 109 ? 8.666 5.204 -24.215 1.00 92.06 109 GLN A C 1
ATOM 834 O O . GLN A 1 109 ? 7.882 4.998 -23.287 1.00 92.06 109 GLN A O 1
ATOM 839 N N . ALA A 1 110 ? 9.983 5.204 -24.027 1.00 90.25 110 ALA A N 1
ATOM 840 C CA . ALA A 1 110 ? 10.585 4.877 -22.741 1.00 90.25 110 ALA A CA 1
ATOM 841 C C . ALA A 1 110 ? 10.142 5.846 -21.620 1.00 90.25 110 ALA A C 1
ATOM 843 O O . ALA A 1 110 ? 10.080 5.455 -20.455 1.00 90.25 110 ALA A O 1
ATOM 844 N N . ALA A 1 111 ? 9.812 7.097 -21.968 1.00 93.38 111 ALA A N 1
ATOM 845 C CA . ALA A 1 111 ? 9.240 8.077 -21.044 1.00 93.38 111 ALA A CA 1
ATOM 846 C C . ALA A 1 111 ? 7.837 7.676 -20.553 1.00 93.38 111 ALA A C 1
ATOM 848 O O . ALA A 1 111 ? 7.556 7.828 -19.366 1.00 93.38 111 ALA A O 1
ATOM 849 N N . ASP A 1 112 ? 6.994 7.093 -21.414 1.00 95.62 112 ASP A N 1
ATOM 850 C CA . ASP A 1 112 ? 5.652 6.628 -21.037 1.00 95.62 112 ASP A CA 1
ATOM 851 C C . ASP A 1 112 ? 5.728 5.472 -20.031 1.00 95.62 112 ASP A C 1
ATOM 853 O O . ASP A 1 112 ? 4.963 5.418 -19.064 1.00 95.62 112 ASP A O 1
ATOM 857 N N . VAL A 1 113 ? 6.680 4.559 -20.243 1.00 93.81 113 VAL A N 1
ATOM 858 C CA . VAL A 1 113 ? 6.932 3.418 -19.353 1.00 93.81 113 VAL A CA 1
ATOM 859 C C . VAL A 1 113 ? 7.466 3.891 -17.997 1.00 93.81 113 VAL A C 1
ATOM 861 O O . VAL A 1 113 ? 7.039 3.383 -16.959 1.00 93.81 113 VAL A O 1
ATOM 864 N N . ILE A 1 114 ? 8.351 4.897 -17.972 1.00 95.00 114 ILE A N 1
ATOM 865 C CA . ILE A 1 114 ? 8.799 5.517 -16.713 1.00 95.00 114 ILE A CA 1
ATOM 866 C C . ILE A 1 114 ? 7.627 6.202 -16.006 1.00 95.00 114 ILE A C 1
ATOM 868 O O . ILE A 1 114 ? 7.468 6.015 -14.802 1.00 95.00 114 ILE A O 1
ATOM 872 N N . ALA A 1 115 ? 6.794 6.954 -16.730 1.00 96.81 115 ALA A N 1
ATOM 873 C CA . ALA A 1 115 ? 5.645 7.650 -16.156 1.00 96.81 115 ALA A CA 1
ATOM 874 C C . ALA A 1 115 ? 4.682 6.677 -15.464 1.00 96.81 115 ALA A C 1
ATOM 876 O O . ALA A 1 115 ? 4.276 6.909 -14.323 1.00 96.81 115 ALA A O 1
ATOM 877 N N . HIS A 1 116 ? 4.385 5.551 -16.121 1.00 96.56 116 HIS A N 1
ATOM 878 C CA . HIS A 1 116 ? 3.644 4.436 -15.535 1.00 96.56 116 HIS A CA 1
ATOM 879 C C . HIS A 1 116 ? 4.304 3.920 -14.245 1.00 96.56 116 HIS A C 1
ATOM 881 O O . HIS A 1 116 ? 3.654 3.813 -13.200 1.00 96.56 116 HIS A O 1
ATOM 887 N N . GLY A 1 117 ? 5.598 3.591 -14.326 1.00 95.69 117 GLY A N 1
ATOM 888 C CA . GLY A 1 117 ? 6.358 3.016 -13.220 1.00 95.69 117 GLY A CA 1
ATOM 889 C C . GLY A 1 117 ? 6.403 3.940 -12.006 1.00 95.69 117 GLY A C 1
ATOM 890 O O . GLY A 1 117 ? 6.121 3.505 -10.891 1.00 95.69 117 GLY A O 1
ATOM 891 N N . GLU A 1 118 ? 6.675 5.231 -12.202 1.00 96.44 118 GLU A N 1
ATOM 892 C CA . GLU A 1 118 ? 6.665 6.210 -11.114 1.00 96.44 118 GLU A CA 1
ATOM 893 C C . GLU A 1 118 ? 5.267 6.424 -10.530 1.00 96.44 118 GLU A C 1
ATOM 895 O O . GLU A 1 118 ? 5.138 6.528 -9.310 1.00 96.44 118 GLU A O 1
ATOM 900 N N . ALA A 1 119 ? 4.212 6.429 -11.350 1.00 98.06 119 ALA A N 1
ATOM 901 C CA . ALA A 1 119 ? 2.843 6.509 -10.846 1.00 98.06 119 ALA A CA 1
ATOM 902 C C . ALA A 1 119 ? 2.482 5.299 -9.966 1.00 98.06 119 ALA A C 1
ATOM 904 O O . ALA A 1 119 ? 1.805 5.462 -8.951 1.00 98.06 119 ALA A O 1
ATOM 905 N N . GLN A 1 120 ? 2.966 4.096 -10.289 1.00 98.06 120 GLN A N 1
ATOM 906 C CA . GLN A 1 120 ? 2.795 2.923 -9.426 1.00 98.06 120 GLN A CA 1
ATOM 907 C C . GLN A 1 120 ? 3.635 3.012 -8.148 1.00 98.06 120 GLN A C 1
ATOM 909 O O . GLN A 1 120 ? 3.120 2.824 -7.048 1.00 98.06 120 GLN A O 1
ATOM 914 N N . LEU A 1 121 ? 4.922 3.331 -8.255 1.00 98.12 121 LEU A N 1
ATOM 915 C CA . LEU A 1 121 ? 5.814 3.320 -7.098 1.00 98.12 121 LEU A CA 1
ATOM 916 C C . LEU A 1 121 ? 5.503 4.485 -6.138 1.00 98.12 121 LEU A C 1
ATOM 918 O O . LEU A 1 121 ? 5.205 4.246 -4.969 1.00 98.12 121 LEU A O 1
ATOM 922 N N . TRP A 1 122 ? 5.504 5.735 -6.617 1.00 98.44 122 TRP A N 1
ATOM 923 C CA . TRP A 1 122 ? 5.198 6.911 -5.790 1.00 98.44 122 TRP A CA 1
ATOM 924 C C . TRP A 1 122 ? 3.705 7.031 -5.486 1.00 98.44 122 TRP A C 1
ATOM 926 O O . TRP A 1 122 ? 3.321 7.383 -4.372 1.00 98.44 122 TRP A O 1
ATOM 936 N N . GLY A 1 123 ? 2.854 6.770 -6.474 1.00 98.25 123 GLY A N 1
ATOM 937 C CA . GLY A 1 123 ? 1.422 7.007 -6.352 1.00 98.25 123 GLY A CA 1
ATOM 938 C C . GLY A 1 123 ? 0.667 5.888 -5.664 1.00 98.25 123 GLY A C 1
ATOM 939 O O . GLY A 1 123 ? -0.107 6.164 -4.757 1.00 98.25 123 GLY A O 1
ATOM 940 N N . PHE A 1 124 ? 0.885 4.631 -6.040 1.00 98.62 124 PHE A N 1
ATOM 941 C CA . PHE A 1 124 ? 0.185 3.518 -5.406 1.00 98.62 124 PHE A CA 1
ATOM 942 C C . PHE A 1 124 ? 0.899 3.060 -4.132 1.00 98.62 124 PHE A C 1
ATOM 944 O O . PHE A 1 124 ? 0.347 3.171 -3.038 1.00 98.62 124 PHE A O 1
ATOM 951 N N . ILE A 1 125 ? 2.139 2.584 -4.254 1.00 98.44 125 ILE A N 1
ATOM 952 C CA . ILE A 1 125 ? 2.839 1.899 -3.162 1.00 98.44 125 ILE A CA 1
ATOM 953 C C . ILE A 1 125 ? 3.186 2.869 -2.027 1.00 98.44 125 ILE A C 1
ATOM 955 O O . ILE A 1 125 ? 2.813 2.618 -0.877 1.00 98.44 125 ILE A O 1
ATOM 959 N N . THR A 1 126 ? 3.843 3.995 -2.325 1.00 98.69 126 THR A N 1
ATOM 960 C CA . THR A 1 126 ? 4.245 4.967 -1.295 1.00 98.69 126 THR A CA 1
ATOM 961 C C . THR A 1 126 ? 3.044 5.559 -0.567 1.00 98.69 126 THR A C 1
ATOM 963 O O . THR A 1 126 ? 3.025 5.539 0.665 1.00 98.69 126 THR A O 1
ATOM 966 N N . LEU A 1 127 ? 2.010 6.027 -1.280 1.00 98.75 127 LEU A N 1
ATOM 967 C CA . LEU A 1 127 ? 0.822 6.587 -0.624 1.00 98.75 127 LEU A CA 1
ATOM 968 C C . LEU A 1 127 ? 0.079 5.542 0.214 1.00 98.75 127 LEU A C 1
ATOM 970 O O . LEU A 1 127 ? -0.346 5.861 1.326 1.00 98.75 127 LEU A O 1
ATOM 974 N N . PHE A 1 128 ? -0.039 4.297 -0.259 1.00 98.38 128 PHE A N 1
ATOM 975 C CA . PHE A 1 128 ? -0.674 3.234 0.518 1.00 98.38 128 PHE A CA 1
ATOM 976 C C . PHE A 1 128 ? 0.098 2.966 1.819 1.00 98.38 128 PHE A C 1
ATOM 978 O O . PHE A 1 128 ? -0.489 2.991 2.902 1.00 98.38 128 PHE A O 1
ATOM 985 N N . ILE A 1 129 ? 1.424 2.799 1.742 1.00 97.94 129 ILE A N 1
ATOM 986 C CA . ILE A 1 129 ? 2.296 2.585 2.909 1.00 97.94 129 ILE A CA 1
ATOM 987 C C . ILE A 1 129 ? 2.227 3.769 3.879 1.00 97.94 129 ILE A C 1
ATOM 989 O O . ILE A 1 129 ? 2.087 3.561 5.084 1.00 97.94 129 ILE A O 1
ATOM 993 N N . MET A 1 130 ? 2.285 5.008 3.383 1.00 98.06 130 MET A N 1
ATOM 994 C CA . MET A 1 130 ? 2.168 6.205 4.222 1.00 98.06 130 MET A CA 1
ATOM 995 C C . MET A 1 130 ? 0.812 6.278 4.926 1.00 98.06 130 MET A C 1
ATOM 997 O O . MET A 1 130 ? 0.764 6.602 6.113 1.00 98.06 130 MET A O 1
ATOM 1001 N N . GLY A 1 131 ? -0.280 5.927 4.240 1.00 96.69 131 GLY A N 1
ATOM 1002 C CA . GLY A 1 131 ? -1.609 5.828 4.843 1.00 96.69 131 GLY A CA 1
ATOM 1003 C C . GLY A 1 131 ? -1.631 4.838 6.009 1.00 96.69 131 GLY A C 1
ATOM 1004 O O . GLY A 1 131 ? -2.041 5.193 7.117 1.00 96.69 131 GLY A O 1
ATOM 1005 N N . ILE A 1 132 ? -1.105 3.627 5.803 1.00 94.88 132 ILE A N 1
ATOM 1006 C CA . ILE A 1 132 ? -0.980 2.619 6.865 1.00 94.88 132 ILE A CA 1
ATOM 1007 C C . ILE A 1 132 ? -0.101 3.122 8.016 1.00 94.88 132 ILE A C 1
ATOM 1009 O O . ILE A 1 132 ? -0.480 2.992 9.183 1.00 94.88 132 ILE A O 1
ATOM 1013 N N . ALA A 1 133 ? 1.044 3.736 7.718 1.00 95.44 133 ALA A N 1
ATOM 1014 C CA . ALA A 1 133 ? 1.958 4.272 8.721 1.00 95.44 133 ALA A CA 1
ATOM 1015 C C . ALA A 1 133 ? 1.279 5.333 9.600 1.00 95.44 133 ALA A C 1
ATOM 1017 O O . ALA A 1 133 ? 1.397 5.286 10.825 1.00 95.44 133 ALA A O 1
ATOM 1018 N N . LEU A 1 134 ? 0.525 6.252 8.987 1.00 93.62 134 LEU A N 1
ATOM 1019 C CA . LEU A 1 134 ? -0.202 7.326 9.668 1.00 93.62 134 LEU A CA 1
ATOM 1020 C C . LEU A 1 134 ? -1.349 6.828 10.544 1.00 93.62 134 LEU A C 1
ATOM 1022 O O . LEU A 1 134 ? -1.643 7.463 11.551 1.00 93.62 134 LEU A O 1
ATOM 1026 N N . ARG A 1 135 ? -1.977 5.695 10.219 1.00 90.94 135 ARG A N 1
ATOM 1027 C CA . ARG A 1 135 ? -3.015 5.100 11.078 1.00 90.94 135 ARG A CA 1
ATOM 1028 C C . ARG A 1 135 ? -2.451 4.198 12.173 1.00 90.94 135 ARG A C 1
ATOM 1030 O O . ARG A 1 135 ? -3.107 4.025 13.193 1.00 90.94 135 ARG A O 1
ATOM 1037 N N . THR A 1 136 ? -1.260 3.637 11.981 1.00 89.62 136 THR A N 1
ATOM 1038 C CA . THR A 1 136 ? -0.660 2.677 12.917 1.00 89.62 136 THR A CA 1
ATOM 1039 C C . THR A 1 136 ? 0.374 3.337 13.828 1.00 89.62 136 THR A C 1
ATOM 1041 O O . THR A 1 136 ? 0.065 3.739 14.947 1.00 89.62 136 THR A O 1
ATOM 1044 N N . VAL A 1 137 ? 1.616 3.473 13.365 1.00 89.12 137 VAL A N 1
ATOM 1045 C CA . VAL A 1 137 ? 2.755 3.886 14.200 1.00 89.12 137 VAL A CA 1
ATOM 1046 C C . VAL A 1 137 ? 2.911 5.399 14.308 1.00 89.12 137 VAL A C 1
ATOM 1048 O O . VAL A 1 137 ? 3.477 5.874 15.290 1.00 89.12 137 VAL A O 1
ATOM 1051 N N . LEU A 1 138 ? 2.404 6.157 13.330 1.00 89.88 138 LEU A N 1
ATOM 1052 C CA . LEU A 1 138 ? 2.520 7.618 13.274 1.00 89.88 138 LEU A CA 1
ATOM 1053 C C . LEU A 1 138 ? 1.233 8.356 13.670 1.00 89.88 138 LEU A C 1
ATOM 1055 O O . LEU A 1 138 ? 1.197 9.585 13.624 1.00 89.88 138 LEU A O 1
ATOM 1059 N N . GLN A 1 139 ? 0.201 7.637 14.125 1.00 87.25 139 GLN A N 1
ATOM 1060 C CA . GLN A 1 139 ? -1.105 8.213 14.476 1.00 87.25 139 GLN A CA 1
ATOM 1061 C C . GLN A 1 139 ? -1.007 9.344 15.506 1.00 87.25 139 GLN A C 1
ATOM 1063 O O . GLN A 1 139 ? -1.765 10.311 15.444 1.00 87.25 139 GLN A O 1
ATOM 1068 N N . ALA A 1 140 ? -0.043 9.260 16.428 1.00 86.12 140 ALA A N 1
ATOM 1069 C CA . ALA A 1 140 ? 0.186 10.285 17.441 1.00 86.12 140 ALA A CA 1
ATOM 1070 C C . ALA A 1 140 ? 0.472 11.676 16.841 1.00 86.12 140 ALA A C 1
ATOM 1072 O O . ALA A 1 140 ? 0.040 12.673 17.413 1.00 86.12 140 ALA A O 1
ATOM 1073 N N . VAL A 1 141 ? 1.116 11.765 15.666 1.00 85.56 141 VAL A N 1
ATOM 1074 C CA . VAL A 1 141 ? 1.363 13.054 14.986 1.00 85.56 141 VAL A CA 1
ATOM 1075 C C . VAL A 1 141 ? 0.046 13.727 14.609 1.00 85.56 141 VAL A C 1
ATOM 1077 O O . VAL A 1 141 ? -0.111 14.933 14.789 1.00 85.56 141 VAL A O 1
ATOM 1080 N N . ALA A 1 142 ? -0.924 12.961 14.114 1.00 83.75 142 ALA A N 1
ATOM 1081 C CA . ALA A 1 142 ? -2.177 13.510 13.610 1.00 83.75 142 ALA A CA 1
ATOM 1082 C C . ALA A 1 142 ? -3.140 13.973 14.722 1.00 83.75 142 ALA A C 1
ATOM 1084 O O . ALA A 1 142 ? -4.119 14.650 14.412 1.00 83.75 142 ALA A O 1
ATOM 1085 N N . ARG A 1 143 ? -2.860 13.668 16.002 1.00 81.44 143 ARG A N 1
ATOM 1086 C CA . ARG A 1 143 ? -3.716 14.053 17.142 1.00 81.44 143 ARG A CA 1
ATOM 1087 C C . ARG A 1 143 ? -3.739 15.556 17.412 1.00 81.44 143 ARG A C 1
ATOM 1089 O O . ARG A 1 143 ? -4.733 16.076 17.908 1.00 81.44 143 ARG A O 1
ATOM 1096 N N . HIS A 1 144 ? -2.670 16.268 17.058 1.00 82.44 144 HIS A N 1
ATOM 1097 C CA . HIS A 1 144 ? -2.579 17.717 17.236 1.00 82.44 144 HIS A CA 1
ATOM 1098 C C . HIS A 1 144 ? -2.877 18.466 15.934 1.00 82.44 144 HIS A C 1
ATOM 1100 O O . HIS A 1 144 ? -2.536 18.015 14.840 1.00 82.44 144 HIS A O 1
ATOM 1106 N N . ARG A 1 145 ? -3.442 19.676 16.037 1.00 84.44 145 ARG A N 1
ATOM 1107 C CA . ARG A 1 145 ? -3.851 20.493 14.876 1.00 84.44 145 ARG A CA 1
ATOM 1108 C C . ARG A 1 145 ? -2.718 20.747 13.873 1.00 84.44 145 ARG A C 1
ATOM 1110 O O . ARG A 1 145 ? -2.950 20.682 12.667 1.00 84.44 145 ARG A O 1
ATOM 1117 N N . LEU A 1 146 ? -1.510 21.050 14.355 1.00 87.75 146 LEU A N 1
ATOM 1118 C CA . LEU A 1 146 ? -0.342 21.284 13.496 1.00 87.75 146 LEU A CA 1
ATOM 1119 C C . LEU A 1 146 ? 0.135 19.996 12.821 1.00 87.75 146 LEU A C 1
ATOM 1121 O O . LEU A 1 146 ? 0.392 20.007 11.621 1.00 87.75 146 LEU A O 1
ATOM 1125 N N . GLY A 1 147 ? 0.181 18.883 13.554 1.00 89.06 147 GLY A N 1
ATOM 1126 C CA . GLY A 1 147 ? 0.570 17.591 12.994 1.00 89.06 147 GLY A CA 1
ATOM 1127 C C . GLY A 1 147 ? -0.435 17.071 11.963 1.00 89.06 147 GLY A C 1
ATOM 1128 O O . GLY A 1 147 ? -0.032 16.596 10.905 1.00 89.06 147 GLY A O 1
ATOM 1129 N N . LEU A 1 148 ? -1.738 17.278 12.179 1.00 90.19 148 LEU A N 1
ATOM 1130 C CA . LEU A 1 148 ? -2.773 16.992 11.182 1.00 90.19 148 LEU A CA 1
ATOM 1131 C C . LEU A 1 148 ? -2.591 17.824 9.902 1.00 90.19 148 LEU A C 1
ATOM 1133 O O . LEU A 1 148 ? -2.693 17.296 8.795 1.00 90.19 148 LEU A O 1
ATOM 1137 N N . ARG A 1 149 ? -2.313 19.129 10.039 1.00 92.75 149 ARG A N 1
ATOM 1138 C CA . ARG A 1 149 ? -2.009 20.006 8.896 1.00 92.75 149 ARG A CA 1
ATOM 1139 C C . ARG A 1 149 ? -0.753 19.552 8.163 1.00 92.75 149 ARG A C 1
ATOM 1141 O O . ARG A 1 149 ? -0.781 19.507 6.940 1.00 92.75 149 ARG A O 1
ATOM 1148 N N . ALA A 1 150 ? 0.295 19.165 8.888 1.00 95.12 150 ALA A N 1
ATOM 1149 C CA . ALA A 1 150 ? 1.514 18.620 8.302 1.00 95.12 150 ALA A CA 1
ATOM 1150 C C . ALA A 1 150 ? 1.223 17.334 7.514 1.00 95.12 150 ALA A C 1
ATOM 1152 O O . ALA A 1 150 ? 1.598 17.246 6.352 1.00 95.12 150 ALA A O 1
ATOM 1153 N N . CYS A 1 151 ? 0.463 16.388 8.078 1.00 95.56 151 CYS A N 1
ATOM 1154 C CA . CYS A 1 151 ? 0.069 15.158 7.382 1.00 95.56 151 CYS A CA 1
ATOM 1155 C C . CYS A 1 151 ? -0.727 15.445 6.099 1.00 95.56 151 CYS A C 1
ATOM 1157 O O . CYS A 1 151 ? -0.514 14.792 5.084 1.00 95.56 151 CYS A O 1
ATOM 1159 N N . ARG A 1 152 ? -1.627 16.435 6.106 1.00 95.75 152 ARG A N 1
ATOM 1160 C CA . ARG A 1 152 ? -2.351 16.852 4.892 1.00 95.75 152 ARG A CA 1
ATOM 1161 C C . ARG A 1 152 ? -1.439 17.558 3.887 1.00 95.75 152 ARG A C 1
ATOM 1163 O O . ARG A 1 152 ? -1.561 17.317 2.694 1.00 95.75 152 ARG A O 1
ATOM 1170 N N . GLY A 1 153 ? -0.513 18.387 4.364 1.00 97.94 153 GLY A N 1
ATOM 1171 C CA . GLY A 1 153 ? 0.498 19.045 3.537 1.00 97.94 153 GLY A CA 1
ATOM 1172 C C . GLY A 1 153 ? 1.406 18.044 2.824 1.00 97.94 153 GLY A C 1
ATOM 1173 O O . GLY A 1 153 ? 1.642 18.196 1.632 1.00 97.94 153 GLY A O 1
ATOM 1174 N N . LEU A 1 154 ? 1.836 16.978 3.510 1.00 98.38 154 LEU A N 1
ATOM 1175 C CA . LEU A 1 154 ? 2.608 15.893 2.894 1.00 98.38 154 LEU A CA 1
ATOM 1176 C C . LEU A 1 154 ? 1.824 15.189 1.779 1.00 98.38 154 LEU A C 1
ATOM 1178 O O . LEU A 1 154 ? 2.398 14.931 0.728 1.00 98.38 154 LEU A O 1
ATOM 1182 N N . LEU A 1 155 ? 0.519 14.947 1.956 1.00 98.56 155 LEU A N 1
ATOM 1183 C CA . LEU A 1 155 ? -0.315 14.374 0.893 1.00 98.56 155 LEU A CA 1
ATOM 1184 C C . LEU A 1 155 ? -0.381 15.300 -0.328 1.00 98.56 155 LEU A C 1
ATOM 1186 O O . LEU A 1 155 ? -0.242 14.836 -1.453 1.00 98.56 155 LEU A O 1
ATOM 1190 N N . LEU A 1 156 ? -0.560 16.608 -0.118 1.00 98.69 156 LEU A N 1
ATOM 1191 C CA . LEU A 1 156 ? -0.589 17.584 -1.213 1.00 98.69 156 LEU A CA 1
ATOM 1192 C C . LEU A 1 156 ? 0.753 17.662 -1.951 1.00 98.69 156 LEU A C 1
ATOM 1194 O O . LEU A 1 156 ? 0.762 17.699 -3.179 1.00 98.69 156 LEU A O 1
ATOM 1198 N N . LEU A 1 157 ? 1.872 17.640 -1.219 1.00 98.81 157 LEU A N 1
ATOM 1199 C CA . LEU A 1 157 ? 3.211 17.573 -1.809 1.00 98.81 157 LEU A CA 1
ATOM 1200 C C . LEU A 1 157 ? 3.390 16.295 -2.634 1.00 98.81 157 LEU A C 1
ATOM 1202 O O . LEU A 1 157 ? 3.874 16.371 -3.758 1.00 98.81 157 LEU A O 1
ATOM 1206 N N . ALA A 1 158 ? 2.952 15.143 -2.118 1.00 98.75 158 ALA A N 1
ATOM 1207 C CA . ALA A 1 158 ? 3.016 13.886 -2.854 1.00 98.75 158 ALA A CA 1
ATOM 1208 C C . ALA A 1 158 ? 2.187 13.949 -4.146 1.00 98.75 158 ALA A C 1
ATOM 1210 O O . ALA A 1 158 ? 2.707 13.667 -5.221 1.00 98.75 158 ALA A O 1
ATOM 1211 N N . LEU A 1 159 ? 0.921 14.376 -4.063 1.00 98.81 159 LEU A N 1
ATOM 1212 C CA . LEU A 1 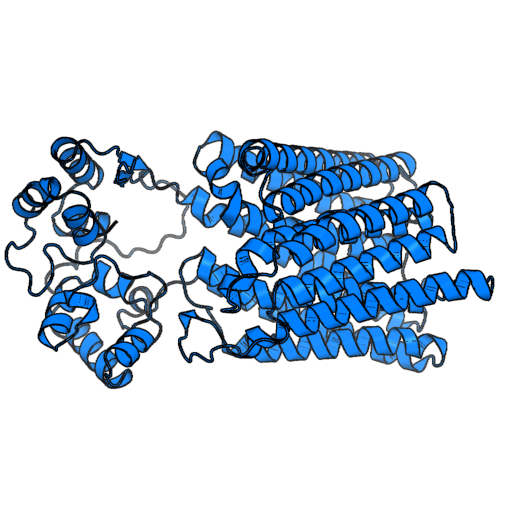159 ? 0.030 14.491 -5.221 1.00 98.81 159 LEU A CA 1
ATOM 1213 C C . LEU A 1 159 ? 0.588 15.437 -6.288 1.00 98.81 159 LEU A C 1
ATOM 1215 O O . LEU A 1 159 ? 0.571 15.096 -7.470 1.00 98.81 159 LEU A O 1
ATOM 1219 N N . PHE A 1 160 ? 1.123 16.591 -5.883 1.00 98.81 160 PHE A N 1
ATOM 1220 C CA . PHE A 1 160 ? 1.781 17.515 -6.804 1.00 98.81 160 PHE A CA 1
ATOM 1221 C C . PHE A 1 160 ? 3.021 16.882 -7.450 1.00 98.81 160 PHE A C 1
ATOM 1223 O O . PHE A 1 160 ? 3.192 16.973 -8.664 1.00 98.81 160 PHE A O 1
ATOM 1230 N N . GLY A 1 161 ? 3.849 16.185 -6.672 1.00 98.69 161 GLY A N 1
ATOM 1231 C CA . GLY A 1 161 ? 5.043 15.504 -7.168 1.00 98.69 161 GLY A CA 1
ATOM 1232 C C . GLY A 1 161 ? 4.754 14.384 -8.164 1.00 98.69 161 GLY A C 1
ATOM 1233 O O . GLY A 1 161 ? 5.457 14.250 -9.170 1.00 98.69 161 GLY A O 1
ATOM 1234 N N . ILE A 1 162 ? 3.694 13.617 -7.913 1.00 98.56 162 ILE A N 1
ATOM 1235 C CA . ILE A 1 162 ? 3.256 12.506 -8.762 1.00 98.56 162 ILE A CA 1
ATOM 1236 C C . ILE A 1 162 ? 2.609 13.035 -10.043 1.00 98.56 162 ILE A C 1
ATOM 1238 O O . ILE A 1 162 ? 3.062 12.706 -11.134 1.00 98.56 162 ILE A O 1
ATOM 1242 N N . VAL A 1 163 ? 1.580 13.881 -9.929 1.00 98.62 163 VAL A N 1
ATOM 1243 C CA . VAL A 1 163 ? 0.829 14.381 -11.093 1.00 98.62 163 VAL A CA 1
ATOM 1244 C C . VAL A 1 163 ? 1.683 15.337 -11.924 1.00 98.62 163 VAL A C 1
ATOM 1246 O O . VAL A 1 163 ? 1.728 15.213 -13.144 1.00 98.62 163 VAL A O 1
ATOM 1249 N N . GLY A 1 164 ? 2.414 16.253 -11.283 1.00 98.12 164 GLY A N 1
ATOM 1250 C CA . GLY A 1 164 ? 3.338 17.156 -11.969 1.00 98.12 164 GLY A CA 1
ATOM 1251 C C . GLY A 1 164 ? 4.487 16.409 -12.650 1.00 98.12 164 GLY A C 1
ATOM 1252 O O . GLY A 1 164 ? 4.860 16.753 -13.768 1.00 98.12 164 GLY A O 1
ATOM 1253 N N . GLY A 1 165 ? 4.996 15.342 -12.021 1.00 97.44 165 GLY A N 1
ATOM 1254 C CA . GLY A 1 165 ? 5.970 14.439 -12.635 1.00 97.44 165 GLY A CA 1
ATOM 1255 C C . GLY A 1 165 ? 5.406 13.723 -13.859 1.00 97.44 165 GLY A C 1
ATOM 1256 O O . GLY A 1 165 ? 6.032 13.749 -14.913 1.00 97.44 165 GLY A O 1
ATOM 1257 N N . PHE A 1 166 ? 4.197 13.167 -13.745 1.00 97.88 166 PHE A N 1
ATOM 1258 C CA . PHE A 1 166 ? 3.494 12.514 -14.851 1.00 97.88 166 PHE A CA 1
ATOM 1259 C C . PHE A 1 166 ? 3.310 13.447 -16.052 1.00 97.88 166 PHE A C 1
ATOM 1261 O O . PHE A 1 166 ? 3.635 13.079 -17.177 1.00 97.88 166 PHE A O 1
ATOM 1268 N N . ILE A 1 167 ? 2.867 14.685 -15.813 1.00 97.31 167 ILE A N 1
ATOM 1269 C CA . ILE A 1 167 ? 2.729 15.702 -16.864 1.00 97.31 167 ILE A CA 1
ATOM 1270 C C . ILE A 1 167 ? 4.086 16.016 -17.499 1.00 97.31 167 ILE A C 1
ATOM 1272 O O . ILE A 1 167 ? 4.173 16.096 -18.720 1.00 97.31 167 ILE A O 1
ATOM 1276 N N . TRP A 1 168 ? 5.148 16.167 -16.703 1.00 97.00 168 TRP A N 1
ATOM 1277 C CA . TRP A 1 168 ? 6.491 16.419 -17.231 1.00 97.00 168 TRP A CA 1
ATOM 1278 C C . TRP A 1 168 ? 7.021 15.263 -18.091 1.00 97.00 168 TRP A C 1
ATOM 1280 O O . TRP A 1 168 ? 7.662 15.522 -19.106 1.00 97.00 168 TRP A O 1
ATOM 1290 N N . PHE A 1 169 ? 6.725 14.004 -17.753 1.00 95.19 169 PHE A N 1
ATOM 1291 C CA . PHE A 1 169 ? 7.113 12.872 -18.601 1.00 95.19 169 PHE A CA 1
ATOM 1292 C C . PHE A 1 169 ? 6.477 12.938 -19.994 1.00 95.19 169 PHE A C 1
ATOM 1294 O O . PHE A 1 169 ? 7.146 12.623 -20.976 1.00 95.19 169 PHE A O 1
ATOM 1301 N N . LEU A 1 170 ? 5.218 13.380 -20.082 1.00 94.56 170 LEU A N 1
ATOM 1302 C CA . LEU A 1 170 ? 4.499 13.538 -21.352 1.00 94.56 170 LEU A CA 1
ATOM 1303 C C . LEU A 1 170 ? 4.864 14.831 -22.091 1.00 94.56 170 LEU A C 1
ATOM 1305 O O . LEU A 1 170 ? 4.802 14.891 -23.316 1.00 94.56 170 LEU A O 1
ATOM 1309 N N . LEU A 1 171 ? 5.234 15.874 -21.348 1.00 95.31 171 LEU A N 1
ATOM 1310 C CA . LEU A 1 171 ? 5.578 17.196 -21.864 1.00 95.31 171 LEU A CA 1
ATOM 1311 C C . LEU A 1 171 ? 6.931 17.655 -21.292 1.00 95.31 171 LEU A C 1
ATOM 1313 O O . LEU A 1 171 ? 6.963 18.568 -20.459 1.00 95.31 171 LEU A O 1
ATOM 1317 N N . PRO A 1 172 ? 8.062 17.080 -21.752 1.00 94.12 172 PRO A N 1
ATOM 1318 C CA . PRO A 1 172 ? 9.394 17.397 -21.230 1.00 94.12 172 PRO A CA 1
ATOM 1319 C C . PRO A 1 172 ? 9.742 18.886 -21.223 1.00 94.12 172 PRO A C 1
ATOM 1321 O O . PRO A 1 172 ? 10.414 19.363 -20.310 1.00 94.12 172 PRO A O 1
ATOM 1324 N N . ALA A 1 173 ? 9.217 19.646 -22.193 1.00 94.81 173 ALA A N 1
ATOM 1325 C CA . ALA A 1 173 ? 9.375 21.097 -22.277 1.00 94.81 173 ALA A CA 1
ATOM 1326 C C . ALA A 1 173 ? 8.933 21.840 -20.997 1.00 94.81 173 ALA A C 1
ATOM 1328 O O . ALA A 1 173 ? 9.450 22.918 -20.706 1.00 94.81 173 ALA A O 1
ATOM 1329 N N . ALA A 1 174 ? 8.042 21.259 -20.187 1.00 95.69 174 ALA A N 1
ATOM 1330 C CA . ALA A 1 174 ? 7.644 21.771 -18.877 1.00 95.69 174 ALA A CA 1
ATOM 1331 C C . ALA A 1 174 ? 8.684 21.454 -17.775 1.00 95.69 174 ALA A C 1
ATOM 1333 O O . ALA A 1 174 ? 8.339 20.999 -16.684 1.00 95.69 174 ALA A O 1
ATOM 1334 N N . SER A 1 175 ? 9.974 21.685 -18.030 1.00 93.94 175 SER A N 1
ATOM 1335 C CA . SER A 1 175 ? 11.081 21.294 -17.138 1.00 93.94 175 SER A CA 1
ATOM 1336 C C . SER A 1 175 ? 10.996 21.905 -15.732 1.00 93.94 175 SER A C 1
ATOM 1338 O O . SER A 1 175 ? 11.313 21.240 -14.744 1.00 93.94 175 SER A O 1
ATOM 1340 N N . VAL A 1 176 ? 10.483 23.136 -15.617 1.00 97.06 176 VAL A N 1
ATOM 1341 C CA . VAL A 1 176 ? 10.218 23.799 -14.326 1.00 97.06 176 VAL A CA 1
ATOM 1342 C C . VAL A 1 176 ? 9.205 23.006 -13.496 1.00 97.06 176 VAL A C 1
ATOM 1344 O O . VAL A 1 176 ? 9.401 22.835 -12.293 1.00 97.06 176 VAL A O 1
ATOM 1347 N N . LEU A 1 177 ? 8.154 22.471 -14.129 1.00 97.50 177 LEU A N 1
ATOM 1348 C CA . LEU A 1 177 ? 7.183 21.604 -13.461 1.00 97.50 177 LEU A CA 1
ATOM 1349 C C . LEU A 1 177 ? 7.840 20.290 -13.026 1.00 97.50 177 LEU A C 1
ATOM 1351 O O . LEU A 1 177 ? 7.630 19.862 -11.894 1.00 97.50 177 LEU A O 1
ATOM 1355 N N . GLY A 1 178 ? 8.677 19.692 -13.881 1.00 96.75 178 GLY A N 1
ATOM 1356 C CA . GLY A 1 178 ? 9.438 18.482 -13.555 1.00 96.75 178 GLY A CA 1
ATOM 1357 C C . GLY A 1 178 ? 10.296 18.644 -12.297 1.00 96.75 178 GLY A C 1
ATOM 1358 O O . GLY A 1 178 ? 10.248 17.793 -11.400 1.00 96.75 178 GLY A O 1
ATOM 1359 N N . LEU A 1 179 ? 11.013 19.767 -12.190 1.00 97.06 179 LEU A N 1
ATOM 1360 C CA . LEU A 1 179 ? 11.847 20.102 -11.035 1.00 97.06 179 LEU A CA 1
ATOM 1361 C C . LEU A 1 179 ? 11.027 20.436 -9.783 1.00 97.06 179 LEU A C 1
ATOM 1363 O O . LEU A 1 179 ? 11.355 19.969 -8.689 1.00 97.06 179 LEU A O 1
ATOM 1367 N N . ALA A 1 180 ? 9.953 21.216 -9.924 1.00 98.44 180 ALA A N 1
ATOM 1368 C CA . ALA A 1 180 ? 9.057 21.532 -8.814 1.00 98.44 180 ALA A CA 1
ATOM 1369 C C . ALA A 1 180 ? 8.419 20.253 -8.250 1.00 98.44 180 ALA A C 1
ATOM 1371 O O . ALA A 1 180 ? 8.375 20.052 -7.035 1.00 98.44 180 ALA A O 1
ATOM 1372 N N . ALA A 1 181 ? 7.990 19.349 -9.132 1.00 98.38 181 ALA A N 1
ATOM 1373 C CA . ALA A 1 181 ? 7.444 18.053 -8.768 1.00 98.38 181 ALA A CA 1
ATOM 1374 C C . ALA A 1 181 ? 8.487 17.187 -8.038 1.00 98.38 181 ALA A C 1
ATOM 1376 O O . ALA A 1 181 ? 8.200 16.665 -6.963 1.00 98.38 181 ALA A O 1
ATOM 1377 N N . ALA A 1 182 ? 9.725 17.107 -8.532 1.00 98.25 182 ALA A N 1
ATOM 1378 C CA . ALA A 1 182 ? 10.811 16.419 -7.827 1.00 98.25 182 ALA A CA 1
ATOM 1379 C C . ALA A 1 182 ? 11.090 17.017 -6.436 1.00 98.25 182 ALA A C 1
ATOM 1381 O O . ALA A 1 182 ? 11.188 16.291 -5.449 1.00 98.25 182 ALA A O 1
ATOM 1382 N N . THR A 1 183 ? 11.153 18.346 -6.339 1.00 98.69 183 THR A N 1
ATOM 1383 C CA . THR A 1 183 ? 11.362 19.056 -5.068 1.00 98.69 183 THR A CA 1
ATOM 1384 C C . THR A 1 183 ? 10.258 18.726 -4.068 1.00 98.69 183 THR A C 1
ATOM 1386 O O . THR A 1 183 ? 10.530 18.473 -2.896 1.00 98.69 183 THR A O 1
ATOM 1389 N N . SER A 1 184 ? 9.007 18.658 -4.527 1.00 98.81 184 SER A N 1
ATOM 1390 C CA . SER A 1 184 ? 7.888 18.285 -3.663 1.00 98.81 184 SER A CA 1
ATOM 1391 C C . SER A 1 184 ? 7.991 16.850 -3.133 1.00 98.81 184 SER A C 1
ATOM 1393 O O . SER A 1 184 ? 7.702 16.633 -1.957 1.00 98.81 184 SER A O 1
ATOM 1395 N N . LEU A 1 185 ? 8.493 15.896 -3.932 1.00 98.75 185 LEU A N 1
ATOM 1396 C CA . LEU A 1 185 ? 8.751 14.521 -3.483 1.00 98.75 185 LEU A CA 1
ATOM 1397 C C . LEU A 1 185 ? 9.875 14.469 -2.440 1.00 98.75 185 LEU A C 1
ATOM 1399 O O . LEU A 1 185 ? 9.761 13.736 -1.456 1.00 98.75 185 LEU A O 1
ATOM 1403 N N . VAL A 1 186 ? 10.928 15.281 -2.595 1.00 98.88 186 VAL A N 1
ATOM 1404 C CA . VAL A 1 186 ? 12.008 15.402 -1.598 1.00 98.88 186 VAL A CA 1
ATOM 1405 C C . VAL A 1 186 ? 11.469 15.957 -0.281 1.00 98.88 186 VAL A C 1
ATOM 1407 O O . VAL A 1 186 ? 11.694 15.358 0.770 1.00 98.88 186 VAL A O 1
ATOM 1410 N N . LEU A 1 187 ? 10.711 17.056 -0.325 1.00 98.88 187 LEU A N 1
ATOM 1411 C CA . LEU A 1 187 ? 10.107 17.658 0.868 1.00 98.88 187 LEU A CA 1
ATOM 1412 C C . LEU A 1 187 ? 9.126 16.702 1.554 1.00 98.88 187 LEU A C 1
ATOM 1414 O O . LEU A 1 187 ? 9.135 16.582 2.780 1.00 98.88 187 LEU A O 1
ATOM 1418 N N . MET A 1 188 ? 8.315 15.986 0.771 1.00 98.69 188 MET A N 1
ATOM 1419 C CA . MET A 1 188 ? 7.409 14.966 1.285 1.00 98.69 188 MET A CA 1
ATOM 1420 C C . MET A 1 188 ? 8.180 13.858 2.011 1.00 98.69 188 MET A C 1
ATOM 1422 O O . MET A 1 188 ? 7.854 13.516 3.149 1.00 98.69 188 MET A O 1
ATOM 1426 N N . SER A 1 189 ? 9.231 13.333 1.383 1.00 98.81 189 SER A N 1
ATOM 1427 C CA . SER A 1 189 ? 10.041 12.229 1.914 1.00 98.81 189 SER A CA 1
ATOM 1428 C C . SER A 1 189 ? 10.795 12.633 3.174 1.00 98.81 189 SER A C 1
ATOM 1430 O O . SER A 1 189 ? 10.766 11.908 4.169 1.00 98.81 189 SER A O 1
ATOM 1432 N N . ALA A 1 190 ? 11.392 13.826 3.180 1.00 98.75 190 ALA A N 1
ATOM 1433 C CA . ALA A 1 190 ? 12.074 14.376 4.346 1.00 98.75 190 ALA A CA 1
ATOM 1434 C C . ALA A 1 190 ? 11.101 14.614 5.510 1.00 98.75 190 ALA A C 1
ATOM 1436 O O . ALA A 1 190 ? 11.399 14.255 6.649 1.00 98.75 190 ALA A O 1
ATOM 1437 N N . GLY A 1 191 ? 9.912 15.158 5.233 1.00 98.25 191 GLY A N 1
ATOM 1438 C CA . GLY A 1 191 ? 8.873 15.350 6.242 1.00 98.25 191 GLY A CA 1
ATOM 1439 C C . GLY A 1 191 ? 8.363 14.030 6.824 1.00 98.25 191 GLY A C 1
ATOM 1440 O O . GLY A 1 191 ? 8.192 13.917 8.039 1.00 98.25 191 GLY A O 1
ATOM 1441 N N . PHE A 1 192 ? 8.184 13.004 5.989 1.00 97.94 192 PHE A N 1
ATOM 1442 C CA . PHE A 1 192 ? 7.797 11.669 6.443 1.00 97.94 192 PHE A CA 1
ATOM 1443 C C . PHE A 1 192 ? 8.883 11.018 7.311 1.00 97.94 192 PHE A C 1
ATOM 1445 O O . PHE A 1 192 ? 8.575 10.505 8.388 1.00 97.94 192 PHE A O 1
ATOM 1452 N N . LEU A 1 193 ? 10.156 11.102 6.911 1.00 98.12 193 LEU A N 1
ATOM 1453 C CA . LEU A 1 193 ? 11.281 10.625 7.720 1.00 98.12 193 LEU A CA 1
ATOM 1454 C C . LEU A 1 193 ? 11.380 11.382 9.052 1.00 98.12 193 LEU A C 1
ATOM 1456 O O . LEU A 1 193 ? 11.571 10.761 10.094 1.00 98.12 193 LEU A O 1
ATOM 1460 N N . ALA A 1 194 ? 11.185 12.702 9.056 1.00 97.50 194 ALA A N 1
ATOM 1461 C CA . ALA A 1 194 ? 11.182 13.492 10.285 1.00 97.50 194 ALA A CA 1
ATOM 1462 C C . ALA A 1 194 ? 10.098 13.012 11.268 1.00 97.50 194 ALA A C 1
ATOM 1464 O O . ALA A 1 194 ? 10.381 12.835 12.454 1.00 97.50 194 ALA A O 1
ATOM 1465 N N . MET A 1 195 ? 8.884 12.716 10.783 1.00 95.38 195 MET A N 1
ATOM 1466 C CA . MET A 1 195 ? 7.816 12.135 11.612 1.00 95.38 195 MET A CA 1
ATOM 1467 C C . MET A 1 195 ? 8.213 10.773 12.195 1.00 95.38 195 MET A C 1
ATOM 1469 O O . MET A 1 195 ? 7.982 10.519 13.380 1.00 95.38 195 MET A O 1
ATOM 1473 N N . GLN A 1 196 ? 8.843 9.911 11.392 1.00 95.88 196 GLN A N 1
ATOM 1474 C CA . GLN A 1 196 ? 9.343 8.619 11.862 1.00 95.88 196 GLN A CA 1
ATOM 1475 C C . GLN A 1 196 ? 10.422 8.787 12.933 1.00 95.88 196 GLN A C 1
ATOM 1477 O O . GLN A 1 196 ? 10.332 8.158 13.982 1.00 95.88 196 GLN A O 1
ATOM 1482 N N . LEU A 1 197 ? 11.408 9.661 12.725 1.00 95.38 197 LEU A N 1
ATOM 1483 C CA . LEU A 1 197 ? 12.489 9.892 13.686 1.00 95.38 197 LEU A CA 1
ATOM 1484 C C . LEU A 1 197 ? 11.960 10.429 15.018 1.00 95.38 197 LEU A C 1
ATOM 1486 O O . LEU A 1 197 ? 12.379 9.964 16.078 1.00 95.38 197 LEU A O 1
ATOM 1490 N N . VAL A 1 198 ? 11.003 11.361 14.988 1.00 93.56 198 VAL A N 1
ATOM 1491 C CA . VAL A 1 198 ? 10.393 11.917 16.205 1.00 93.56 198 VAL A CA 1
ATOM 1492 C C . VAL A 1 198 ? 9.726 10.822 17.043 1.00 93.56 198 VAL A C 1
ATOM 1494 O O . VAL A 1 198 ? 9.921 10.789 18.260 1.00 93.56 198 VAL A O 1
ATOM 1497 N N . LEU A 1 199 ? 8.984 9.908 16.410 1.00 92.69 199 LEU A N 1
ATOM 1498 C CA . LEU A 1 199 ? 8.180 8.905 17.116 1.00 92.69 199 LEU A CA 1
ATOM 1499 C C . LEU A 1 199 ? 8.887 7.571 17.375 1.00 92.69 199 LEU A C 1
ATOM 1501 O O . LEU A 1 199 ? 8.595 6.901 18.367 1.00 92.69 199 LEU A O 1
ATOM 1505 N N . LEU A 1 200 ? 9.796 7.157 16.495 1.00 94.31 200 LEU A N 1
ATOM 1506 C CA . LEU A 1 200 ? 10.353 5.803 16.480 1.00 94.31 200 LEU A CA 1
ATOM 1507 C C . LEU A 1 200 ? 11.786 5.728 17.003 1.00 94.31 200 LEU A C 1
ATOM 1509 O O . LEU A 1 200 ? 12.219 4.634 17.359 1.00 94.31 200 LEU A O 1
ATOM 1513 N N . ARG A 1 201 ? 12.503 6.852 17.167 1.00 92.06 201 ARG A N 1
ATOM 1514 C CA . ARG A 1 201 ? 13.886 6.840 17.695 1.00 92.06 201 ARG A CA 1
ATOM 1515 C C . ARG A 1 201 ? 14.015 6.145 19.050 1.00 92.06 201 ARG A C 1
ATOM 1517 O O . ARG A 1 201 ? 14.987 5.447 19.303 1.00 92.06 201 ARG A O 1
ATOM 1524 N N . ARG A 1 202 ? 13.007 6.288 19.919 1.00 92.12 202 ARG A N 1
ATOM 1525 C CA . ARG A 1 202 ? 12.980 5.639 21.244 1.00 92.12 202 ARG A CA 1
ATOM 1526 C C . ARG A 1 202 ? 12.687 4.139 21.168 1.00 92.12 202 ARG A C 1
ATOM 1528 O O . ARG A 1 202 ? 12.874 3.435 22.149 1.00 92.12 202 ARG A O 1
ATOM 1535 N N . LYS A 1 203 ? 12.235 3.654 20.011 1.00 93.50 203 LYS A N 1
ATOM 1536 C CA . LYS A 1 203 ? 11.931 2.248 19.731 1.00 93.50 203 LYS A CA 1
ATOM 1537 C C . LYS A 1 203 ? 13.030 1.572 18.906 1.00 93.50 203 LYS A C 1
ATOM 1539 O O . LYS A 1 203 ? 12.805 0.478 18.406 1.00 93.50 203 LYS A O 1
ATOM 1544 N N . TRP A 1 204 ? 14.211 2.188 18.775 1.00 91.69 204 TRP A N 1
ATOM 1545 C CA . TRP A 1 204 ? 15.317 1.693 17.940 1.00 91.69 204 TRP A CA 1
ATOM 1546 C C . TRP A 1 204 ? 15.773 0.268 18.280 1.00 91.69 204 TRP A C 1
ATOM 1548 O O . TRP A 1 204 ? 16.299 -0.434 17.421 1.00 91.69 204 TRP A O 1
ATOM 1558 N N . THR A 1 205 ? 15.570 -0.188 19.517 1.00 92.25 205 THR A N 1
ATOM 1559 C CA . THR A 1 205 ? 15.882 -1.565 19.928 1.00 92.25 205 THR A CA 1
ATOM 1560 C C . THR A 1 205 ? 15.021 -2.603 19.207 1.00 92.25 205 THR A C 1
ATOM 1562 O O . THR A 1 205 ? 15.483 -3.723 19.000 1.00 92.25 205 THR A O 1
ATOM 1565 N N . ALA A 1 206 ? 13.814 -2.235 18.769 1.00 93.56 206 ALA A N 1
A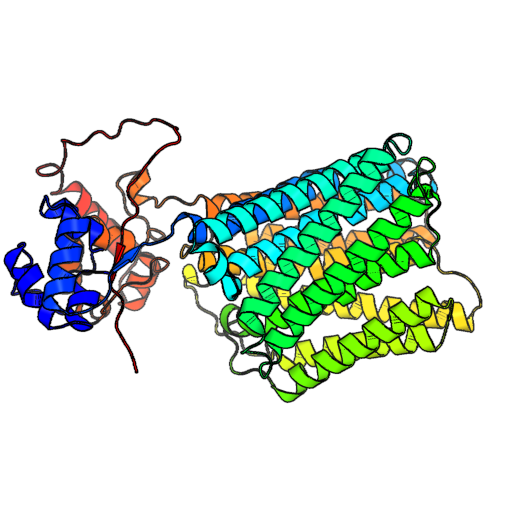TOM 1566 C CA . ALA A 1 206 ? 12.920 -3.112 18.032 1.00 93.56 206 ALA A CA 1
ATOM 1567 C C . ALA A 1 206 ? 13.262 -3.139 16.533 1.00 93.56 206 ALA A C 1
ATOM 1569 O O . ALA A 1 206 ? 13.277 -2.105 15.862 1.00 93.56 206 ALA A O 1
ATOM 1570 N N . THR A 1 207 ? 13.456 -4.340 15.985 1.00 94.50 207 THR A N 1
ATOM 1571 C CA . THR A 1 207 ? 13.790 -4.562 14.568 1.00 94.50 207 THR A CA 1
ATOM 1572 C C . THR A 1 207 ? 12.783 -3.920 13.616 1.00 94.50 207 THR A C 1
ATOM 1574 O O . THR A 1 207 ? 13.178 -3.263 12.655 1.00 94.50 207 THR A O 1
ATOM 1577 N N . TRP A 1 208 ? 11.482 -4.029 13.912 1.00 94.94 208 TRP A N 1
ATOM 1578 C CA . TRP A 1 208 ? 10.436 -3.447 13.068 1.00 94.94 208 TRP A CA 1
ATOM 1579 C C . TRP A 1 208 ? 10.582 -1.926 12.956 1.00 94.94 208 TRP A C 1
ATOM 1581 O O . TRP A 1 208 ? 10.358 -1.363 11.888 1.00 94.94 208 TRP A O 1
ATOM 1591 N N . ALA A 1 209 ? 10.993 -1.254 14.038 1.00 95.75 209 ALA A N 1
ATOM 1592 C CA . ALA A 1 209 ? 11.171 0.191 14.049 1.00 95.75 209 ALA A CA 1
ATOM 1593 C C . ALA A 1 209 ? 12.389 0.586 13.208 1.00 95.75 209 ALA A C 1
ATOM 1595 O O . ALA A 1 209 ? 12.299 1.544 12.440 1.00 95.75 209 ALA A O 1
ATOM 1596 N N . ARG A 1 210 ? 13.493 -0.176 13.293 1.00 96.44 210 ARG A N 1
ATOM 1597 C CA . ARG A 1 210 ? 14.664 -0.001 12.416 1.00 96.44 210 ARG A CA 1
ATOM 1598 C C . ARG A 1 210 ? 14.297 -0.160 10.946 1.00 96.44 210 ARG A C 1
ATOM 1600 O O . ARG A 1 210 ? 14.670 0.689 10.149 1.00 96.44 210 ARG A O 1
ATOM 1607 N N . ALA A 1 211 ? 13.523 -1.185 10.596 1.00 97.12 211 ALA A N 1
ATOM 1608 C CA . ALA A 1 211 ? 13.064 -1.396 9.226 1.00 97.12 211 ALA A CA 1
ATOM 1609 C C . ALA A 1 211 ? 12.162 -0.248 8.729 1.00 97.12 211 ALA A C 1
ATOM 1611 O O . ALA A 1 211 ? 12.379 0.265 7.633 1.00 97.12 211 ALA A O 1
ATOM 1612 N N . VAL A 1 212 ? 11.219 0.240 9.548 1.00 97.25 212 VAL A N 1
ATOM 1613 C CA . VAL A 1 212 ? 10.414 1.424 9.190 1.00 97.25 212 VAL A CA 1
ATOM 1614 C C . VAL A 1 212 ? 11.310 2.653 8.992 1.00 97.25 212 VAL A C 1
ATOM 1616 O O . VAL A 1 212 ? 11.209 3.295 7.954 1.00 97.25 212 VAL A O 1
ATOM 1619 N N . MET A 1 213 ? 12.240 2.949 9.905 1.00 96.62 213 MET A N 1
ATOM 1620 C CA . MET A 1 213 ? 13.158 4.089 9.748 1.00 96.62 213 MET A CA 1
ATOM 1621 C C . MET A 1 213 ? 14.066 3.957 8.517 1.00 96.62 213 MET A C 1
ATOM 1623 O O . MET A 1 213 ? 14.233 4.929 7.780 1.00 96.62 213 MET A O 1
ATOM 1627 N N . ALA A 1 214 ? 14.591 2.758 8.246 1.00 97.94 214 ALA A N 1
ATOM 1628 C CA . ALA A 1 214 ? 15.363 2.470 7.041 1.00 97.94 214 ALA A CA 1
ATOM 1629 C C . ALA A 1 214 ? 14.538 2.747 5.778 1.00 97.94 214 ALA A C 1
ATOM 1631 O O . ALA A 1 214 ? 15.045 3.369 4.847 1.00 97.94 214 ALA A O 1
ATOM 1632 N N . SER A 1 215 ? 13.248 2.387 5.766 1.00 98.31 215 SER A N 1
ATOM 1633 C CA . SER A 1 215 ? 12.361 2.720 4.647 1.00 98.31 215 SER A CA 1
ATOM 1634 C C . SER A 1 215 ? 12.279 4.231 4.405 1.00 98.31 215 SER A C 1
ATOM 1636 O O . SER A 1 215 ? 12.415 4.671 3.268 1.00 98.31 215 SER A O 1
ATOM 1638 N N . GLY A 1 216 ? 12.141 5.046 5.460 1.00 98.31 216 GLY A N 1
ATOM 1639 C CA . GLY A 1 216 ? 12.121 6.506 5.343 1.00 98.31 216 GLY A CA 1
ATOM 1640 C C . GLY A 1 216 ? 13.439 7.083 4.818 1.00 98.31 216 GLY A C 1
ATOM 1641 O O . GLY A 1 216 ? 13.424 8.008 4.010 1.00 98.31 216 GLY A O 1
ATOM 1642 N N . MET A 1 217 ? 14.579 6.518 5.228 1.00 98.50 217 MET A N 1
ATOM 1643 C CA . MET A 1 217 ? 15.899 6.920 4.725 1.00 98.50 217 MET A CA 1
ATOM 1644 C C . MET A 1 217 ? 16.054 6.607 3.233 1.00 98.50 217 MET A C 1
ATOM 1646 O O . MET A 1 217 ? 16.455 7.476 2.458 1.00 98.50 217 MET A O 1
ATOM 1650 N N . TRP A 1 218 ? 15.683 5.396 2.815 1.00 98.75 218 TRP A N 1
ATOM 1651 C CA . TRP A 1 218 ? 15.719 4.996 1.409 1.00 98.75 218 TRP A CA 1
ATOM 1652 C C . TRP A 1 218 ? 14.735 5.787 0.545 1.00 98.75 218 TRP A C 1
ATOM 1654 O O . TRP A 1 218 ? 15.068 6.126 -0.587 1.00 98.75 218 TRP A O 1
ATOM 1664 N N . LEU A 1 219 ? 13.569 6.158 1.082 1.00 98.75 219 LEU A N 1
ATOM 1665 C CA . LEU A 1 219 ? 12.606 7.026 0.403 1.00 98.75 219 LEU A CA 1
ATOM 1666 C C . LEU A 1 219 ? 13.198 8.410 0.102 1.00 98.75 219 LEU A C 1
ATOM 1668 O O . LEU A 1 219 ? 13.020 8.936 -0.994 1.00 98.75 219 LEU A O 1
ATOM 1672 N N . VAL A 1 220 ? 13.941 8.989 1.051 1.00 98.88 220 VAL A N 1
ATOM 1673 C CA . VAL A 1 220 ? 14.650 10.262 0.845 1.00 98.88 220 VAL A CA 1
ATOM 1674 C C . VAL A 1 220 ? 15.754 10.112 -0.202 1.00 98.88 220 VAL A C 1
ATOM 1676 O O . VAL A 1 220 ? 15.835 10.941 -1.106 1.00 98.88 220 VAL A O 1
ATOM 1679 N N . ALA A 1 221 ? 16.566 9.053 -0.130 1.00 98.69 221 ALA A N 1
ATOM 1680 C CA . ALA A 1 221 ? 17.582 8.772 -1.146 1.00 98.69 221 ALA A CA 1
ATOM 1681 C C . ALA A 1 221 ? 16.964 8.632 -2.547 1.00 98.69 221 ALA A C 1
ATOM 1683 O O . ALA A 1 221 ? 17.436 9.258 -3.496 1.00 98.69 221 ALA A O 1
ATOM 1684 N N . TRP A 1 222 ? 15.863 7.888 -2.667 1.00 98.75 222 TRP A N 1
ATOM 1685 C CA . TRP A 1 222 ? 15.114 7.753 -3.913 1.00 98.75 222 TRP A CA 1
ATOM 1686 C C . TRP A 1 222 ? 14.593 9.100 -4.431 1.00 98.75 222 TRP A C 1
ATOM 1688 O O . TRP A 1 222 ? 14.766 9.414 -5.612 1.00 98.75 222 TRP A O 1
ATOM 1698 N N . ALA A 1 223 ? 14.010 9.932 -3.563 1.00 98.81 223 ALA A N 1
ATOM 1699 C CA . ALA A 1 223 ? 13.523 11.258 -3.938 1.00 98.81 223 ALA A CA 1
ATOM 1700 C C . ALA A 1 223 ? 14.653 12.175 -4.431 1.00 98.81 223 ALA A C 1
ATOM 1702 O O . ALA A 1 223 ? 14.476 12.895 -5.412 1.00 98.81 223 ALA A O 1
ATOM 1703 N N . ILE A 1 224 ? 15.823 12.130 -3.785 1.00 98.75 224 ILE A N 1
ATOM 1704 C CA . ILE A 1 224 ? 17.000 12.912 -4.186 1.00 98.75 224 ILE A CA 1
ATOM 1705 C C . ILE A 1 224 ? 17.502 12.457 -5.557 1.00 98.75 224 ILE A C 1
ATOM 1707 O O . ILE A 1 224 ? 17.706 13.298 -6.429 1.00 98.75 224 ILE A O 1
ATOM 1711 N N . VAL A 1 225 ? 17.653 11.148 -5.782 1.00 98.44 225 VAL A N 1
ATOM 1712 C CA . VAL A 1 225 ? 18.070 10.617 -7.092 1.00 98.44 225 VAL A CA 1
ATOM 1713 C C . VAL A 1 225 ? 17.061 11.000 -8.175 1.00 98.44 225 VAL A C 1
ATOM 1715 O O . VAL A 1 225 ? 17.459 11.481 -9.232 1.00 98.44 225 VAL A O 1
ATOM 1718 N N . THR A 1 226 ? 15.761 10.894 -7.887 1.00 98.00 226 THR A N 1
ATOM 1719 C CA . THR A 1 226 ? 14.696 11.359 -8.791 1.00 98.00 226 THR A CA 1
ATOM 1720 C C . THR A 1 226 ? 14.877 12.843 -9.127 1.00 98.00 226 THR A C 1
ATOM 1722 O O . THR A 1 226 ? 14.838 13.225 -10.294 1.00 98.00 226 THR A O 1
ATOM 1725 N N . ALA A 1 227 ? 15.139 13.693 -8.130 1.00 98.25 227 ALA A N 1
ATOM 1726 C CA . ALA A 1 227 ? 15.354 15.120 -8.345 1.00 98.25 227 ALA A CA 1
ATOM 1727 C C . ALA A 1 227 ? 16.592 15.422 -9.194 1.00 98.25 227 ALA A C 1
ATOM 1729 O O . ALA A 1 227 ? 16.511 16.241 -10.109 1.00 98.25 227 ALA A O 1
ATOM 1730 N N . VAL A 1 228 ? 17.705 14.729 -8.944 1.00 98.12 228 VAL A N 1
ATOM 1731 C CA . VAL A 1 228 ? 18.936 14.859 -9.736 1.00 98.12 228 VAL A CA 1
ATOM 1732 C C . VAL A 1 228 ? 18.691 14.465 -11.192 1.00 98.12 228 VAL A C 1
ATOM 1734 O O . VAL A 1 228 ? 19.104 15.197 -12.088 1.00 98.12 228 VAL A O 1
ATOM 1737 N N . LEU A 1 229 ? 17.980 13.363 -11.443 1.00 96.94 229 LEU A N 1
ATOM 1738 C CA . LEU A 1 229 ? 17.687 12.900 -12.802 1.00 96.94 229 LEU A CA 1
ATOM 1739 C C . LEU A 1 229 ? 16.732 13.832 -13.556 1.00 96.94 229 LEU A C 1
ATOM 1741 O O . LEU A 1 229 ? 16.907 14.067 -14.752 1.00 96.94 229 LEU A O 1
ATOM 1745 N N . ARG A 1 230 ? 15.717 14.388 -12.884 1.00 96.44 230 ARG A N 1
ATOM 1746 C CA . ARG A 1 230 ? 14.825 15.381 -13.505 1.00 96.44 230 ARG A CA 1
ATOM 1747 C C . ARG A 1 230 ? 15.548 16.698 -13.778 1.00 96.44 230 ARG A C 1
ATOM 1749 O O . ARG A 1 230 ? 15.352 17.280 -14.840 1.00 96.44 230 ARG A O 1
ATOM 1756 N N . TRP A 1 231 ? 16.419 17.133 -12.867 1.00 96.56 231 TRP A N 1
ATOM 1757 C CA . TRP A 1 231 ? 17.272 18.304 -13.070 1.00 96.56 231 TRP A CA 1
ATOM 1758 C C . TRP A 1 231 ? 18.207 18.122 -14.270 1.00 96.56 231 TRP A C 1
ATOM 1760 O O . TRP A 1 231 ? 18.232 18.975 -15.153 1.00 96.56 231 TRP A O 1
ATOM 1770 N N . SER A 1 232 ? 18.935 17.002 -14.335 1.00 96.00 232 SER A N 1
ATOM 1771 C CA . SER A 1 232 ? 19.905 16.746 -15.406 1.00 96.00 232 SER A CA 1
ATOM 1772 C C . SER A 1 232 ? 19.252 16.571 -16.774 1.00 96.00 232 SER A C 1
ATOM 1774 O O . SER A 1 232 ? 19.849 16.930 -17.785 1.00 96.00 232 SER A O 1
ATOM 1776 N N . SER A 1 233 ? 18.027 16.046 -16.812 1.00 94.69 233 SER A N 1
ATOM 1777 C CA . SER A 1 233 ? 17.320 15.795 -18.071 1.00 94.69 233 SER A CA 1
ATOM 1778 C C . SER A 1 233 ? 16.506 16.986 -18.562 1.00 94.69 233 SER A C 1
ATOM 1780 O O . SER A 1 233 ? 16.178 17.047 -19.744 1.00 94.69 233 SER A O 1
ATOM 1782 N N . GLY A 1 234 ? 16.197 17.948 -17.687 1.00 93.25 234 GLY A N 1
ATOM 1783 C CA . GLY A 1 234 ? 15.622 19.242 -18.049 1.00 93.25 234 GLY A CA 1
ATOM 1784 C C . GLY A 1 234 ? 14.461 19.145 -19.042 1.00 93.25 234 GLY A C 1
ATOM 1785 O O . GLY A 1 234 ? 13.472 18.452 -18.801 1.00 93.25 234 GLY A O 1
ATOM 1786 N N . SER A 1 235 ? 14.584 19.862 -20.162 1.00 93.12 235 SER A N 1
ATOM 1787 C CA . SER A 1 235 ? 13.594 19.868 -21.247 1.00 93.12 235 SER A CA 1
ATOM 1788 C C . SER A 1 235 ? 13.699 18.684 -22.213 1.00 93.12 235 SER A C 1
ATOM 1790 O O . SER A 1 235 ? 12.822 18.522 -23.057 1.00 93.12 235 SER A O 1
ATOM 1792 N N . VAL A 1 236 ? 14.745 17.859 -22.098 1.00 93.06 236 VAL A N 1
ATOM 1793 C CA . VAL A 1 236 ? 14.943 16.648 -22.912 1.00 93.06 236 VAL A CA 1
ATOM 1794 C C . VAL A 1 236 ? 14.060 15.502 -22.403 1.00 93.06 236 VAL A C 1
ATOM 1796 O O . VAL A 1 236 ? 13.580 14.685 -23.186 1.00 93.06 236 VAL A O 1
ATOM 1799 N N . GLY A 1 237 ? 13.772 15.482 -21.099 1.00 92.12 237 GLY A N 1
ATOM 1800 C CA . GLY A 1 237 ? 12.833 14.542 -20.487 1.00 92.12 237 GLY A CA 1
ATOM 1801 C C . GLY A 1 237 ? 13.441 13.187 -20.143 1.00 92.12 237 GLY A C 1
ATOM 1802 O O . GLY A 1 237 ? 14.613 12.921 -20.371 1.00 92.12 237 GLY A O 1
ATOM 1803 N N . ALA A 1 238 ? 12.632 12.296 -19.576 1.00 92.19 238 ALA A N 1
ATOM 1804 C CA . ALA A 1 238 ? 13.121 11.032 -19.020 1.00 92.19 238 ALA A CA 1
ATOM 1805 C C . ALA A 1 238 ? 13.464 9.952 -20.063 1.00 92.19 238 ALA A C 1
ATOM 1807 O O . ALA A 1 238 ? 13.963 8.882 -19.713 1.00 92.19 238 ALA A O 1
ATOM 1808 N N . ALA A 1 239 ? 13.222 10.215 -21.351 1.00 90.00 239 ALA A N 1
ATOM 1809 C CA . ALA A 1 239 ? 13.574 9.291 -22.427 1.00 90.00 239 ALA A CA 1
ATOM 1810 C C . ALA A 1 239 ? 15.084 8.998 -22.471 1.00 90.00 239 ALA A C 1
ATOM 1812 O O . ALA A 1 239 ? 15.464 7.886 -22.823 1.00 90.00 239 ALA A O 1
ATOM 1813 N N . ILE A 1 240 ? 15.922 9.949 -22.041 1.00 93.06 240 ILE A N 1
ATOM 1814 C CA . ILE A 1 240 ? 17.386 9.816 -22.034 1.00 93.06 240 ILE A CA 1
ATOM 1815 C C . ILE A 1 240 ? 17.953 9.098 -20.807 1.00 93.06 240 ILE A C 1
ATOM 1817 O O . ILE A 1 240 ? 19.171 8.959 -20.707 1.00 93.06 240 ILE A O 1
ATOM 1821 N N . TYR A 1 241 ? 17.115 8.655 -19.862 1.00 94.12 241 TYR A N 1
ATOM 1822 C CA . TYR A 1 241 ? 17.619 7.902 -18.715 1.00 94.12 241 TYR A CA 1
ATOM 1823 C C . TYR A 1 241 ? 18.335 6.638 -19.199 1.00 94.12 241 TYR A C 1
ATOM 1825 O O . TYR A 1 241 ? 17.770 5.863 -19.978 1.00 94.12 241 TYR A O 1
ATOM 1833 N N . SER A 1 242 ? 19.554 6.406 -18.720 1.00 92.00 242 SER A N 1
ATOM 1834 C CA . SER A 1 242 ? 20.266 5.157 -18.988 1.00 92.00 242 SER A CA 1
ATOM 1835 C C . SER A 1 242 ? 19.579 3.981 -18.290 1.00 92.00 242 SER A C 1
ATOM 1837 O O . SER A 1 242 ? 18.837 4.158 -17.318 1.00 92.00 242 SER A O 1
ATOM 1839 N N . ASP A 1 243 ? 19.866 2.759 -18.733 1.00 87.44 243 ASP A N 1
ATOM 1840 C CA . ASP A 1 243 ? 19.344 1.557 -18.075 1.00 87.44 243 ASP A CA 1
ATOM 1841 C C . ASP A 1 243 ? 19.781 1.464 -16.611 1.00 87.44 243 ASP A C 1
ATOM 1843 O O . ASP A 1 243 ? 18.968 1.132 -15.751 1.00 87.44 243 ASP A O 1
ATOM 1847 N N . SER A 1 244 ? 21.023 1.857 -16.300 1.00 90.19 244 SER A N 1
ATOM 1848 C CA . SER A 1 244 ? 21.521 1.925 -14.922 1.00 90.19 244 SER A CA 1
ATOM 1849 C C . SER A 1 244 ? 20.759 2.942 -14.067 1.00 90.19 244 SER A C 1
ATOM 1851 O O . SER A 1 244 ? 20.446 2.659 -12.915 1.00 90.19 244 SER A O 1
ATOM 1853 N N . GLN A 1 245 ? 20.384 4.101 -14.617 1.00 94.56 245 GLN A N 1
ATOM 1854 C CA . GLN A 1 245 ? 19.581 5.095 -13.896 1.00 94.56 245 GLN A CA 1
ATOM 1855 C C . GLN A 1 245 ? 18.162 4.584 -13.626 1.00 94.56 245 GLN A C 1
ATOM 1857 O O . GLN A 1 245 ? 17.650 4.736 -12.516 1.00 94.56 245 GLN A O 1
ATOM 1862 N N . ARG A 1 246 ? 17.533 3.935 -14.615 1.00 92.31 246 ARG A N 1
ATOM 1863 C CA . ARG A 1 246 ? 16.205 3.314 -14.458 1.00 92.31 246 ARG A CA 1
ATOM 1864 C C . ARG A 1 246 ? 16.244 2.183 -13.433 1.00 92.31 246 ARG A C 1
ATOM 1866 O O . ARG A 1 246 ? 15.333 2.071 -12.616 1.00 92.31 246 ARG A O 1
ATOM 1873 N N . LEU A 1 247 ? 17.296 1.368 -13.465 1.00 90.81 247 LEU A N 1
ATOM 1874 C CA . LEU A 1 247 ? 17.508 0.285 -12.514 1.00 90.81 247 LEU A CA 1
ATOM 1875 C C . LEU A 1 247 ? 17.697 0.827 -11.092 1.00 90.81 247 LEU A C 1
ATOM 1877 O O . LEU A 1 247 ? 16.990 0.385 -10.193 1.00 90.81 247 LEU A O 1
ATOM 1881 N N . LEU A 1 248 ? 18.541 1.847 -10.904 1.00 95.69 248 LEU A N 1
ATOM 1882 C CA . LEU A 1 248 ? 18.775 2.472 -9.599 1.00 95.69 248 LEU A CA 1
ATOM 1883 C C . LEU A 1 248 ? 17.484 3.027 -8.978 1.00 95.69 248 LEU A C 1
ATOM 1885 O O . LEU A 1 248 ? 17.254 2.869 -7.780 1.00 95.69 248 LEU A O 1
ATOM 1889 N N . LEU A 1 249 ? 16.615 3.656 -9.779 1.00 96.06 249 LEU A N 1
ATOM 1890 C CA . LEU A 1 249 ? 15.308 4.125 -9.303 1.00 96.06 249 LEU A CA 1
ATOM 1891 C C . LEU A 1 249 ? 14.453 2.968 -8.770 1.00 96.06 249 LEU A C 1
ATOM 1893 O O . LEU A 1 249 ? 13.848 3.098 -7.707 1.00 96.06 249 LEU A O 1
ATOM 1897 N N . ILE A 1 250 ? 14.430 1.834 -9.477 1.00 93.94 250 ILE A N 1
ATOM 1898 C CA . ILE A 1 250 ? 13.711 0.632 -9.038 1.00 93.94 250 ILE A CA 1
ATOM 1899 C C . ILE A 1 250 ? 14.351 0.070 -7.767 1.00 93.94 250 ILE A C 1
ATOM 1901 O O . ILE A 1 250 ? 13.630 -0.235 -6.823 1.00 93.94 250 ILE A O 1
ATOM 1905 N N . GLU A 1 251 ? 15.677 -0.034 -7.702 1.00 96.12 251 GLU A N 1
ATOM 1906 C CA . GLU A 1 251 ? 16.391 -0.581 -6.545 1.00 96.12 251 GLU A CA 1
ATOM 1907 C C . GLU A 1 251 ? 16.102 0.214 -5.267 1.00 96.12 251 GLU A C 1
ATOM 1909 O O . GLU A 1 251 ? 15.750 -0.361 -4.232 1.00 96.12 251 GLU A O 1
ATOM 1914 N N . LEU A 1 252 ? 16.160 1.545 -5.353 1.00 98.44 252 LEU A N 1
ATOM 1915 C CA . LEU A 1 252 ? 15.858 2.443 -4.241 1.00 98.44 252 LEU A CA 1
ATOM 1916 C C . LEU A 1 252 ? 14.378 2.383 -3.837 1.00 98.44 252 LEU A C 1
ATOM 1918 O O . LEU A 1 252 ? 14.069 2.315 -2.645 1.00 98.44 252 LEU A O 1
ATOM 1922 N N . ALA A 1 253 ? 13.460 2.377 -4.805 1.00 98.19 253 ALA A N 1
ATOM 1923 C CA . ALA A 1 253 ? 12.024 2.342 -4.543 1.00 98.19 253 ALA A CA 1
ATOM 1924 C C . ALA A 1 253 ? 11.568 1.003 -3.948 1.00 98.19 253 ALA A C 1
ATOM 1926 O O . ALA A 1 253 ? 10.825 0.959 -2.966 1.00 98.19 253 ALA A O 1
ATOM 1927 N N . VAL A 1 254 ? 12.010 -0.100 -4.549 1.00 97.38 254 VAL A N 1
ATOM 1928 C CA . VAL A 1 254 ? 11.534 -1.449 -4.249 1.00 97.38 254 VAL A CA 1
ATOM 1929 C C . VAL A 1 254 ? 12.312 -2.057 -3.093 1.00 97.38 254 VAL A C 1
ATOM 1931 O O . VAL A 1 254 ? 11.714 -2.403 -2.072 1.00 97.38 254 VAL A O 1
ATOM 1934 N N . PHE A 1 255 ? 13.629 -2.210 -3.238 1.00 97.88 255 PHE A N 1
ATOM 1935 C CA . PHE A 1 255 ? 14.454 -2.876 -2.230 1.00 97.88 255 PHE A CA 1
ATOM 1936 C C . PHE A 1 255 ? 14.755 -1.931 -1.067 1.00 97.88 255 PHE A C 1
ATOM 1938 O O . PHE A 1 255 ? 14.634 -2.332 0.091 1.00 97.88 255 PHE A O 1
ATOM 1945 N N . GLY A 1 256 ? 15.038 -0.661 -1.356 1.00 98.31 256 GLY A N 1
ATOM 1946 C CA . GLY A 1 256 ? 15.247 0.365 -0.339 1.00 98.31 256 GLY A CA 1
ATOM 1947 C C . GLY A 1 256 ? 13.979 0.676 0.453 1.00 98.31 256 GLY A C 1
ATOM 1948 O O . GLY A 1 256 ? 13.896 0.373 1.642 1.00 98.31 256 GLY A O 1
ATOM 1949 N N . PHE A 1 257 ? 12.981 1.286 -0.183 1.00 98.69 257 PHE A N 1
ATOM 1950 C CA . PHE A 1 257 ? 11.795 1.793 0.509 1.00 98.69 257 PHE A CA 1
ATOM 1951 C C . PHE A 1 257 ? 10.719 0.722 0.764 1.00 98.69 257 PHE A C 1
ATOM 1953 O O . PHE A 1 257 ? 10.351 0.475 1.919 1.00 98.69 257 PHE A O 1
ATOM 1960 N N . ALA A 1 258 ? 10.188 0.089 -0.284 1.00 98.12 258 ALA A N 1
ATOM 1961 C CA . ALA A 1 258 ? 8.991 -0.741 -0.166 1.00 98.12 258 ALA A CA 1
ATOM 1962 C C . ALA A 1 258 ? 9.236 -2.015 0.657 1.00 98.12 258 ALA A C 1
ATOM 1964 O O . ALA A 1 258 ? 8.454 -2.316 1.556 1.00 98.12 258 ALA A O 1
ATOM 1965 N N . LEU A 1 259 ? 10.335 -2.740 0.426 1.00 97.69 259 LEU A N 1
ATOM 1966 C CA . LEU A 1 259 ? 10.644 -3.965 1.172 1.00 97.69 259 LEU A CA 1
ATOM 1967 C C . LEU A 1 259 ? 10.990 -3.702 2.638 1.00 97.69 259 LEU A C 1
ATOM 1969 O O . LEU A 1 259 ? 10.488 -4.418 3.500 1.00 97.69 259 LEU A O 1
ATOM 1973 N N . ASN A 1 260 ? 11.734 -2.639 2.961 1.00 98.25 260 ASN A N 1
ATOM 1974 C CA . ASN A 1 260 ? 11.927 -2.247 4.363 1.00 98.25 260 ASN A CA 1
ATOM 1975 C C . ASN A 1 260 ? 10.596 -1.877 5.042 1.00 98.25 260 ASN A C 1
ATOM 1977 O O . ASN A 1 260 ? 10.371 -2.244 6.197 1.00 98.25 260 ASN A O 1
ATOM 1981 N N . SER A 1 261 ? 9.679 -1.218 4.323 1.00 97.75 261 SER A N 1
ATOM 1982 C CA . SER A 1 261 ? 8.326 -0.948 4.825 1.00 97.75 261 SER A CA 1
ATOM 1983 C C . SER A 1 261 ? 7.547 -2.243 5.067 1.00 97.75 261 SER A C 1
ATOM 1985 O O . SER A 1 261 ? 6.961 -2.419 6.135 1.00 97.75 261 SER A O 1
ATOM 1987 N N . ILE A 1 262 ? 7.570 -3.175 4.108 1.00 95.50 262 ILE A N 1
ATOM 1988 C CA . ILE A 1 262 ? 6.925 -4.489 4.220 1.00 95.50 262 ILE A CA 1
ATOM 1989 C C . ILE A 1 262 ? 7.515 -5.278 5.387 1.00 95.50 262 ILE A C 1
ATOM 1991 O O . ILE A 1 262 ? 6.758 -5.899 6.123 1.00 95.50 262 ILE A O 1
ATOM 1995 N N . TYR A 1 263 ? 8.826 -5.233 5.617 1.00 95.06 263 TYR A N 1
ATOM 1996 C CA . TYR A 1 263 ? 9.442 -5.934 6.740 1.00 95.06 263 TYR A CA 1
ATOM 1997 C C . TYR A 1 263 ? 9.084 -5.306 8.085 1.00 95.06 263 TYR A C 1
ATOM 1999 O O . TYR A 1 263 ? 8.691 -6.018 9.010 1.00 95.06 263 TYR A O 1
ATOM 2007 N N . GLY A 1 264 ? 9.141 -3.978 8.184 1.00 95.12 264 GLY A N 1
ATOM 2008 C CA . GLY A 1 264 ? 8.795 -3.251 9.401 1.00 95.12 264 GLY A CA 1
ATOM 2009 C C . GLY A 1 264 ? 7.322 -3.402 9.775 1.00 95.12 264 GLY A C 1
ATOM 2010 O O . GLY A 1 264 ? 6.989 -3.935 10.835 1.00 95.12 264 GLY A O 1
ATOM 2011 N N . PHE A 1 265 ? 6.417 -2.990 8.887 1.00 93.44 265 PHE A N 1
ATOM 2012 C CA . PHE A 1 265 ? 4.979 -3.131 9.126 1.00 93.44 265 PHE A CA 1
ATOM 2013 C C . PHE A 1 265 ? 4.545 -4.594 9.137 1.00 93.44 265 PHE A C 1
ATOM 2015 O O . PHE A 1 265 ? 3.670 -4.959 9.916 1.00 93.44 265 PHE A O 1
ATOM 2022 N N . GLY A 1 266 ? 5.173 -5.451 8.333 1.00 90.56 266 GLY A N 1
ATOM 2023 C CA . GLY A 1 266 ? 4.874 -6.876 8.286 1.00 90.56 266 GLY A CA 1
ATOM 2024 C C . GLY A 1 266 ? 5.186 -7.578 9.599 1.00 90.56 266 GLY A C 1
ATOM 2025 O O . GLY A 1 266 ? 4.331 -8.298 10.100 1.00 90.56 266 GLY A O 1
ATOM 2026 N N . GLN A 1 267 ? 6.339 -7.313 10.220 1.00 91.12 267 GLN A N 1
ATOM 2027 C CA . GLN A 1 267 ? 6.656 -7.848 11.549 1.00 91.12 267 GLN A CA 1
ATOM 2028 C C . GLN A 1 267 ? 5.637 -7.399 12.608 1.00 91.12 267 GLN A C 1
ATOM 2030 O O . GLN A 1 267 ? 5.296 -8.174 13.498 1.00 91.12 267 GLN A O 1
ATOM 2035 N N . MET A 1 268 ? 5.157 -6.157 12.519 1.00 88.06 268 MET A N 1
ATOM 2036 C CA . MET A 1 268 ? 4.207 -5.594 13.480 1.00 88.06 268 MET A CA 1
ATOM 2037 C C . MET A 1 268 ? 2.774 -6.108 13.276 1.00 88.06 268 MET A C 1
ATOM 2039 O O . MET A 1 268 ? 2.064 -6.340 14.250 1.00 88.06 268 MET A O 1
ATOM 2043 N N . LEU A 1 269 ? 2.336 -6.261 12.025 1.00 87.50 269 LEU A N 1
ATOM 2044 C CA . LEU A 1 269 ? 0.932 -6.489 11.677 1.00 87.50 269 LEU A CA 1
ATOM 2045 C C . LEU A 1 269 ? 0.641 -7.941 11.287 1.00 87.50 269 LEU A C 1
ATOM 2047 O O . LEU A 1 269 ? -0.373 -8.491 11.711 1.00 87.50 269 LEU A O 1
ATOM 2051 N N . LEU A 1 270 ? 1.503 -8.587 10.494 1.00 84.00 270 LEU A N 1
ATOM 2052 C CA . LEU A 1 270 ? 1.202 -9.902 9.915 1.00 84.00 270 LEU A CA 1
ATOM 2053 C C . LEU A 1 270 ? 1.021 -11.015 10.951 1.00 84.00 270 LEU A C 1
ATOM 2055 O O . LEU A 1 270 ? 0.094 -11.796 10.748 1.00 84.00 270 LEU A O 1
ATOM 2059 N N . PRO A 1 271 ? 1.803 -11.116 12.049 1.00 83.31 271 PRO A N 1
ATOM 2060 C CA . PRO A 1 271 ? 1.571 -12.155 13.052 1.00 83.31 271 PRO A CA 1
ATOM 2061 C C . PRO A 1 271 ? 0.148 -12.109 13.617 1.00 83.31 271 PRO A C 1
ATOM 2063 O O . PRO A 1 271 ? -0.537 -13.129 13.643 1.00 83.31 271 PRO A O 1
ATOM 2066 N N . GLY A 1 272 ? -0.339 -10.912 13.965 1.00 80.06 272 GLY A N 1
ATOM 2067 C CA . GLY A 1 272 ? -1.713 -10.713 14.425 1.00 80.06 272 GLY A CA 1
ATOM 2068 C C . GLY A 1 272 ? -2.739 -11.003 13.329 1.00 80.06 272 GLY A C 1
ATOM 2069 O O . GLY A 1 272 ? -3.655 -11.797 13.537 1.00 80.06 272 GLY A O 1
ATOM 2070 N N . LEU A 1 273 ? -2.550 -10.426 12.136 1.00 79.06 273 LEU A N 1
ATOM 2071 C CA . LEU A 1 273 ? -3.487 -10.572 11.017 1.00 79.06 273 LEU A CA 1
ATOM 2072 C C . LEU A 1 273 ? -3.623 -12.017 10.535 1.00 79.06 273 LEU A C 1
ATOM 2074 O O . LEU A 1 273 ? -4.717 -12.431 10.169 1.00 79.06 273 LEU A O 1
ATOM 2078 N N . LEU A 1 274 ? -2.537 -12.785 10.513 1.00 76.12 274 LEU A N 1
ATOM 2079 C CA . LEU A 1 274 ? -2.518 -14.184 10.079 1.00 76.12 274 LEU A CA 1
ATOM 2080 C C . LEU A 1 274 ? -2.738 -15.166 11.238 1.00 76.12 274 LEU A C 1
ATOM 2082 O O . LEU A 1 274 ? -2.773 -16.377 11.012 1.00 76.12 274 LEU A O 1
ATOM 2086 N N . ARG A 1 275 ? -2.934 -14.662 12.465 1.00 78.12 275 ARG A N 1
ATOM 2087 C CA . ARG A 1 275 ? -3.173 -15.459 13.682 1.00 78.12 275 ARG A CA 1
ATOM 2088 C C . ARG A 1 275 ? -2.024 -16.428 13.966 1.00 78.12 275 ARG A C 1
ATOM 2090 O O . ARG A 1 275 ? -2.230 -17.574 14.371 1.00 78.12 275 ARG A O 1
ATOM 2097 N N . ILE A 1 276 ? -0.811 -15.962 13.712 1.00 72.94 276 ILE A N 1
ATOM 2098 C CA . ILE A 1 276 ? 0.422 -16.702 13.933 1.00 72.94 276 ILE A CA 1
ATOM 2099 C C . ILE A 1 276 ? 0.940 -16.321 15.318 1.00 72.94 276 ILE A C 1
ATOM 2101 O O . ILE A 1 276 ? 0.759 -15.194 15.775 1.00 72.94 276 ILE A O 1
ATOM 2105 N N . GLY A 1 277 ? 1.563 -17.278 16.005 1.00 70.81 277 GLY A N 1
ATOM 2106 C CA . GLY A 1 277 ? 2.219 -17.023 17.285 1.00 70.81 277 GLY A CA 1
ATOM 2107 C C . GLY A 1 277 ? 3.451 -16.117 17.156 1.00 70.81 277 GLY A C 1
ATOM 2108 O O . GLY A 1 277 ? 3.614 -15.358 16.203 1.00 70.81 277 GLY A O 1
ATOM 2109 N N . SER A 1 278 ? 4.360 -16.220 18.122 1.00 79.12 278 SER A N 1
ATOM 2110 C CA . SER A 1 278 ? 5.600 -15.441 18.121 1.00 79.12 278 SER A CA 1
ATOM 2111 C C . SER A 1 278 ? 6.453 -15.675 16.867 1.00 79.12 278 SER A C 1
ATOM 2113 O O . SER A 1 278 ? 6.533 -16.793 16.345 1.00 79.12 278 SER A O 1
ATOM 2115 N N . THR A 1 279 ? 7.114 -14.612 16.407 1.00 85.31 279 THR A N 1
ATOM 2116 C CA . THR A 1 279 ? 8.084 -14.640 15.305 1.00 85.31 279 THR A CA 1
ATOM 2117 C C . THR A 1 279 ? 9.446 -15.158 15.779 1.00 85.31 279 THR A C 1
ATOM 2119 O O . THR A 1 279 ? 9.776 -15.098 16.966 1.00 85.31 279 THR A O 1
ATOM 2122 N N . HIS A 1 280 ? 10.270 -15.666 14.857 1.00 88.19 280 HIS A N 1
ATOM 2123 C CA . HIS A 1 280 ? 11.674 -15.966 15.153 1.00 88.19 280 HIS A CA 1
ATOM 2124 C C . HIS A 1 280 ? 12.500 -14.679 15.097 1.00 88.19 280 HIS A C 1
ATOM 2126 O O . HIS A 1 280 ? 12.901 -14.235 14.023 1.00 88.19 280 HIS A O 1
ATOM 2132 N N . SER A 1 281 ? 12.761 -14.095 16.267 1.00 88.12 281 SER A N 1
ATOM 2133 C CA . SER A 1 281 ? 13.461 -12.813 16.410 1.00 88.12 281 SER A CA 1
ATOM 2134 C C . SER A 1 281 ? 14.811 -12.773 15.695 1.00 88.12 281 SER A C 1
ATOM 2136 O O . SER A 1 281 ? 15.081 -11.808 14.990 1.00 88.12 281 SER A O 1
ATOM 2138 N N . TRP A 1 282 ? 15.623 -13.829 15.811 1.00 93.06 282 TRP A N 1
ATOM 2139 C CA . TRP A 1 282 ? 16.929 -13.895 15.150 1.00 93.06 282 TRP A CA 1
ATOM 2140 C C . TRP A 1 282 ? 16.807 -13.839 13.621 1.00 93.06 282 TRP A C 1
ATOM 2142 O O . TRP A 1 282 ? 17.532 -13.086 12.988 1.00 93.06 282 TRP A O 1
ATOM 2152 N N . ALA A 1 283 ? 15.859 -14.572 13.026 1.00 93.88 283 ALA A N 1
ATOM 2153 C CA . ALA A 1 283 ? 15.699 -14.627 11.573 1.00 93.88 283 ALA A CA 1
ATOM 2154 C C . ALA A 1 283 ? 15.215 -13.281 11.021 1.00 93.88 283 ALA A C 1
ATOM 2156 O O . ALA A 1 283 ? 15.705 -12.818 9.994 1.00 93.88 283 ALA A O 1
ATOM 2157 N N . ILE A 1 284 ? 14.301 -12.621 11.739 1.00 93.69 284 ILE A N 1
ATOM 2158 C CA . ILE A 1 284 ? 13.834 -11.271 11.405 1.00 93.69 284 ILE A CA 1
ATOM 2159 C C . ILE A 1 284 ? 14.968 -10.244 11.537 1.00 93.69 284 ILE A C 1
ATOM 2161 O O . ILE A 1 284 ? 15.130 -9.391 10.667 1.00 93.69 284 ILE A O 1
ATOM 2165 N N . GLU A 1 285 ? 15.781 -10.346 12.589 1.00 95.50 285 GLU A N 1
ATOM 2166 C CA . GLU A 1 285 ? 16.931 -9.465 12.797 1.00 95.50 285 GLU A CA 1
ATOM 2167 C C . GLU A 1 285 ? 17.987 -9.640 11.704 1.00 95.50 285 GLU A C 1
ATOM 2169 O O . GLU A 1 285 ? 18.405 -8.667 11.080 1.00 95.50 285 GLU A O 1
ATOM 2174 N N . THR A 1 286 ? 18.388 -10.880 11.420 1.00 96.56 286 THR A N 1
ATOM 2175 C CA . THR A 1 286 ? 19.354 -11.185 10.361 1.00 96.56 286 THR A CA 1
ATOM 2176 C C . THR A 1 286 ? 18.821 -10.763 8.995 1.00 96.56 286 THR A C 1
ATOM 2178 O O . THR A 1 286 ? 19.569 -10.180 8.214 1.00 96.56 286 THR A O 1
ATOM 2181 N N . SER A 1 287 ? 17.531 -10.985 8.723 1.00 96.56 287 SER A N 1
ATOM 2182 C CA . SER A 1 287 ? 16.879 -10.538 7.490 1.00 96.56 287 SER A CA 1
ATOM 2183 C C . SER A 1 287 ? 17.043 -9.034 7.266 1.00 96.56 287 SER A C 1
ATOM 2185 O O . SER A 1 287 ? 17.448 -8.629 6.178 1.00 96.56 287 SER A O 1
ATOM 2187 N N . HIS A 1 288 ? 16.806 -8.211 8.294 1.00 96.56 288 HIS A N 1
ATOM 2188 C CA . HIS A 1 288 ? 16.934 -6.757 8.192 1.00 96.56 288 HIS A CA 1
ATOM 2189 C C . HIS A 1 288 ? 18.340 -6.322 7.756 1.00 96.56 288 HIS A C 1
ATOM 2191 O O . HIS A 1 288 ? 18.477 -5.519 6.827 1.00 96.56 288 HIS A O 1
ATOM 2197 N N . TRP A 1 289 ? 19.380 -6.861 8.397 1.00 97.50 289 TRP A N 1
ATOM 2198 C CA . TRP A 1 289 ? 20.769 -6.509 8.089 1.00 97.50 289 TRP A CA 1
ATOM 2199 C C . TRP A 1 289 ? 21.207 -7.023 6.722 1.00 97.50 289 TRP A C 1
ATOM 2201 O O . TRP A 1 289 ? 21.760 -6.264 5.930 1.00 97.50 289 TRP A O 1
ATOM 2211 N N . VAL A 1 290 ? 20.912 -8.288 6.421 1.00 97.88 290 VAL A N 1
ATOM 2212 C CA . VAL A 1 290 ? 21.272 -8.922 5.148 1.00 97.88 290 VAL A CA 1
ATOM 2213 C C . VAL A 1 290 ? 20.576 -8.227 3.974 1.00 97.88 290 VAL A C 1
ATOM 2215 O O . VAL A 1 290 ? 21.219 -7.937 2.967 1.00 97.88 290 VAL A O 1
ATOM 2218 N N . HIS A 1 291 ? 19.296 -7.876 4.117 1.00 97.94 291 HIS A N 1
ATOM 2219 C CA . HIS A 1 291 ? 18.544 -7.149 3.093 1.00 97.94 291 HIS A CA 1
ATOM 2220 C C . HIS A 1 291 ? 19.118 -5.756 2.825 1.00 97.94 291 HIS A C 1
ATOM 2222 O O . HIS A 1 291 ? 19.303 -5.378 1.669 1.00 97.94 291 HIS A O 1
ATOM 2228 N N . ASN A 1 292 ? 19.419 -4.982 3.872 1.00 98.38 292 ASN A N 1
ATOM 2229 C CA . ASN A 1 292 ? 19.962 -3.634 3.695 1.00 98.38 292 ASN A CA 1
ATOM 2230 C C . ASN A 1 292 ? 21.404 -3.656 3.170 1.00 98.38 292 ASN A C 1
ATOM 2232 O O . ASN A 1 292 ? 21.747 -2.810 2.348 1.00 98.38 292 ASN A O 1
ATOM 2236 N N . ALA A 1 293 ? 22.215 -4.645 3.559 1.00 98.25 293 ALA A N 1
ATOM 2237 C CA . ALA A 1 293 ? 23.533 -4.864 2.967 1.00 98.25 293 ALA A CA 1
ATOM 2238 C C . ALA A 1 293 ? 23.428 -5.210 1.472 1.00 98.25 293 ALA A C 1
ATOM 2240 O O . ALA A 1 293 ? 24.135 -4.619 0.659 1.00 98.25 293 ALA A O 1
ATOM 2241 N N . GLY A 1 294 ? 22.506 -6.106 1.100 1.00 97.50 294 GLY A N 1
ATOM 2242 C CA . GLY A 1 294 ? 22.236 -6.457 -0.296 1.00 97.50 294 GLY A CA 1
ATOM 2243 C C . GLY A 1 294 ? 21.741 -5.271 -1.122 1.00 97.50 294 GLY A C 1
ATOM 2244 O O . GLY A 1 294 ? 22.265 -5.021 -2.202 1.00 97.50 294 GLY A O 1
ATOM 2245 N N . THR A 1 295 ? 20.798 -4.495 -0.579 1.00 97.81 295 THR A N 1
ATOM 2246 C CA . THR A 1 295 ? 20.276 -3.268 -1.207 1.00 97.81 295 THR A CA 1
ATOM 2247 C C . THR A 1 295 ? 21.392 -2.253 -1.435 1.00 97.81 295 THR A C 1
ATOM 2249 O O . THR A 1 295 ? 21.541 -1.739 -2.538 1.00 97.81 295 THR A O 1
ATOM 2252 N N . PHE A 1 296 ? 22.202 -1.981 -0.408 1.00 97.44 296 PHE A N 1
ATOM 2253 C CA . PHE A 1 296 ? 23.312 -1.040 -0.511 1.00 97.44 296 PHE A CA 1
ATOM 2254 C C . PHE A 1 296 ? 24.333 -1.484 -1.560 1.00 97.44 296 PHE A C 1
ATOM 2256 O O . PHE A 1 296 ? 24.729 -0.679 -2.397 1.00 97.44 296 PHE A O 1
ATOM 2263 N N . LEU A 1 297 ? 24.726 -2.761 -1.539 1.00 95.81 297 LEU A N 1
ATOM 2264 C CA . LEU A 1 297 ? 25.691 -3.312 -2.485 1.00 95.81 297 LEU A CA 1
ATOM 2265 C C . LEU A 1 297 ? 25.177 -3.247 -3.926 1.00 95.81 297 LEU A C 1
ATOM 2267 O O . LEU A 1 297 ? 25.940 -2.902 -4.823 1.00 95.81 297 LEU A O 1
ATOM 2271 N N . LEU A 1 298 ? 23.892 -3.544 -4.132 1.00 93.81 298 LEU A N 1
ATOM 2272 C CA . LEU A 1 298 ? 23.253 -3.498 -5.441 1.00 93.81 298 LEU A CA 1
ATOM 2273 C C . LEU A 1 298 ? 23.202 -2.057 -5.983 1.00 93.81 298 LEU A C 1
ATOM 2275 O O . LEU A 1 298 ? 23.728 -1.803 -7.062 1.00 93.81 298 LEU A O 1
ATOM 2279 N N . CYS A 1 299 ? 22.717 -1.097 -5.187 1.00 95.62 299 CYS A N 1
ATOM 2280 C CA . CYS A 1 299 ? 22.714 0.321 -5.565 1.00 95.62 299 CYS A CA 1
ATOM 2281 C C . CYS A 1 299 ? 24.131 0.849 -5.845 1.00 95.62 299 CYS A C 1
ATOM 2283 O O . CYS A 1 299 ? 24.344 1.597 -6.797 1.00 95.62 299 CYS A O 1
ATOM 2285 N N . LEU A 1 300 ? 25.111 0.473 -5.014 1.00 94.38 300 LEU A N 1
ATOM 2286 C CA . LEU A 1 300 ? 26.506 0.875 -5.189 1.00 94.38 300 LEU A CA 1
ATOM 2287 C C . LEU A 1 300 ? 27.080 0.328 -6.498 1.00 94.38 300 LEU A C 1
ATOM 2289 O O . LEU A 1 300 ? 27.753 1.061 -7.220 1.00 94.38 300 LEU A O 1
ATOM 2293 N N . ALA A 1 301 ? 26.787 -0.934 -6.816 1.00 92.69 301 ALA A N 1
ATOM 2294 C CA . ALA A 1 301 ? 27.206 -1.554 -8.062 1.00 92.69 301 ALA A CA 1
ATOM 2295 C C . ALA A 1 301 ? 26.630 -0.804 -9.271 1.00 92.69 301 ALA A C 1
ATOM 2297 O O . ALA A 1 301 ? 27.377 -0.412 -10.168 1.00 92.69 301 ALA A O 1
ATOM 2298 N N . THR A 1 302 ? 25.333 -0.493 -9.235 1.00 92.56 302 THR A N 1
ATOM 2299 C CA . THR A 1 302 ? 24.646 0.269 -10.282 1.00 92.56 302 THR A CA 1
ATOM 2300 C C . THR A 1 302 ? 25.228 1.676 -10.461 1.00 92.56 302 THR A C 1
ATOM 2302 O O . THR A 1 302 ? 25.458 2.105 -11.592 1.00 92.56 302 THR A O 1
ATOM 2305 N N . VAL A 1 303 ? 25.527 2.390 -9.368 1.00 93.00 303 VAL A N 1
ATOM 2306 C CA . VAL A 1 303 ? 26.116 3.745 -9.411 1.00 93.00 303 VAL A CA 1
ATOM 2307 C C . VAL A 1 303 ? 27.542 3.738 -9.959 1.00 93.00 303 VAL A C 1
ATOM 2309 O O . VAL A 1 303 ? 27.903 4.620 -10.736 1.00 93.00 303 VAL A O 1
ATOM 2312 N N . LEU A 1 304 ? 28.360 2.761 -9.565 1.00 91.81 304 LEU A N 1
ATOM 2313 C CA . LEU A 1 304 ? 29.764 2.673 -9.976 1.00 91.81 304 LEU A CA 1
ATOM 2314 C C . LEU A 1 304 ? 29.959 1.961 -11.322 1.00 91.81 304 LEU A C 1
ATOM 2316 O O . LEU A 1 304 ? 31.093 1.814 -11.775 1.00 91.81 304 LEU A O 1
ATOM 2320 N N . GLY A 1 305 ? 28.872 1.511 -11.958 1.00 86.38 305 GLY A N 1
ATOM 2321 C CA . GLY A 1 305 ? 28.931 0.714 -13.183 1.00 86.38 305 GLY A CA 1
ATOM 2322 C C . GLY A 1 305 ? 29.604 -0.645 -12.975 1.00 86.38 305 GLY A C 1
ATOM 2323 O O . GLY A 1 305 ? 30.115 -1.233 -13.926 1.00 86.38 305 GLY A O 1
ATOM 2324 N N . TRP A 1 306 ? 29.642 -1.139 -11.736 1.00 83.44 306 TRP A N 1
ATOM 2325 C CA . TRP A 1 306 ? 30.130 -2.476 -11.437 1.00 83.44 306 TRP A CA 1
ATOM 2326 C C . TRP A 1 306 ? 29.049 -3.482 -11.824 1.00 83.44 306 TRP A C 1
ATOM 2328 O O . TRP A 1 306 ? 27.955 -3.473 -11.268 1.00 83.44 306 TRP A O 1
ATOM 2338 N N . SER A 1 307 ? 29.354 -4.362 -12.773 1.00 72.56 307 SER A N 1
ATOM 2339 C CA . SER A 1 307 ? 28.467 -5.450 -13.181 1.00 72.56 307 SER A CA 1
ATOM 2340 C C . SER A 1 307 ? 29.029 -6.814 -12.771 1.00 72.56 307 SER A C 1
ATOM 2342 O O . SER A 1 307 ? 30.171 -6.947 -12.317 1.00 72.56 307 SER A O 1
ATOM 2344 N N . GLY A 1 308 ? 28.194 -7.847 -12.870 1.00 75.38 308 GLY A N 1
ATOM 2345 C CA . GLY A 1 308 ? 28.595 -9.222 -12.598 1.00 75.38 308 GLY A CA 1
ATOM 2346 C C . GLY A 1 308 ? 28.514 -9.595 -11.123 1.00 75.38 308 GLY A C 1
ATOM 2347 O O . GLY A 1 308 ? 27.433 -9.616 -10.533 1.00 75.38 308 GLY A O 1
ATOM 2348 N N . ILE A 1 309 ? 29.652 -9.951 -10.519 1.00 81.69 309 ILE A N 1
ATOM 2349 C CA . ILE A 1 309 ? 29.666 -10.654 -9.226 1.00 81.69 309 ILE A CA 1
ATOM 2350 C C . ILE A 1 309 ? 29.127 -9.804 -8.071 1.00 81.69 309 ILE A C 1
ATOM 2352 O O . ILE A 1 309 ? 28.507 -10.346 -7.159 1.00 81.69 309 ILE A O 1
ATOM 2356 N N . ILE A 1 310 ? 29.314 -8.481 -8.116 1.00 87.12 310 ILE A N 1
ATOM 2357 C CA . ILE A 1 310 ? 28.856 -7.574 -7.057 1.00 87.12 310 ILE A CA 1
ATOM 2358 C C . ILE A 1 310 ? 27.326 -7.467 -7.076 1.00 87.12 310 ILE A C 1
ATOM 2360 O O . ILE A 1 310 ? 26.699 -7.696 -6.042 1.00 87.12 310 ILE A O 1
ATOM 2364 N N . SER A 1 311 ? 26.714 -7.227 -8.241 1.00 87.38 311 SER A N 1
ATOM 2365 C CA . SER A 1 311 ? 25.250 -7.192 -8.395 1.00 87.38 311 SER A CA 1
ATOM 2366 C C . SER A 1 311 ? 24.614 -8.548 -8.082 1.00 87.38 311 SER A C 1
ATOM 2368 O O . SER A 1 311 ? 23.614 -8.615 -7.366 1.00 87.38 311 SER A O 1
ATOM 2370 N N . ALA A 1 312 ? 25.238 -9.648 -8.522 1.00 86.06 312 ALA A N 1
ATOM 2371 C CA . ALA A 1 312 ? 24.799 -11.001 -8.183 1.00 86.06 312 ALA A CA 1
ATOM 2372 C C . ALA A 1 312 ? 24.867 -11.266 -6.668 1.00 86.06 312 ALA A C 1
ATOM 2374 O O . ALA A 1 312 ? 23.936 -11.842 -6.106 1.00 86.06 312 ALA A O 1
ATOM 2375 N N . THR A 1 313 ? 25.922 -10.795 -5.993 1.00 89.81 313 THR A N 1
ATOM 2376 C CA . THR A 1 313 ? 26.063 -10.895 -4.531 1.00 89.81 313 THR A CA 1
ATOM 2377 C C . THR A 1 313 ? 25.005 -10.057 -3.818 1.00 89.81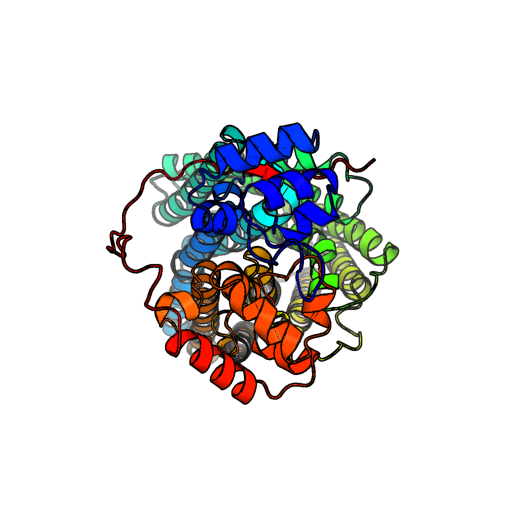 313 THR A C 1
ATOM 2379 O O . THR A 1 313 ? 24.354 -10.556 -2.903 1.00 89.81 313 THR A O 1
ATOM 2382 N N . GLY A 1 314 ? 24.767 -8.817 -4.260 1.00 93.38 314 GLY A N 1
ATOM 2383 C CA . GLY A 1 314 ? 23.697 -7.965 -3.733 1.00 93.38 314 GLY A CA 1
ATOM 2384 C C . GLY A 1 314 ? 22.328 -8.640 -3.844 1.00 93.38 314 GLY A C 1
ATOM 2385 O O . GLY A 1 314 ? 21.598 -8.733 -2.858 1.00 93.38 314 GLY A O 1
ATOM 2386 N N . CYS A 1 315 ? 22.022 -9.218 -5.008 1.00 91.25 315 CYS A N 1
ATOM 2387 C CA . CYS A 1 315 ? 20.784 -9.961 -5.253 1.00 91.25 315 CYS A CA 1
ATOM 2388 C C . CYS A 1 315 ? 20.675 -11.252 -4.420 1.00 91.25 315 CYS A C 1
ATOM 2390 O O . CYS A 1 315 ? 19.611 -11.567 -3.880 1.00 91.25 315 CYS A O 1
ATOM 2392 N N . ALA A 1 316 ? 21.775 -11.988 -4.248 1.00 91.31 316 ALA A N 1
ATOM 2393 C CA . ALA A 1 316 ? 21.811 -13.168 -3.387 1.00 91.31 316 ALA A CA 1
ATOM 2394 C C . ALA A 1 316 ? 21.526 -12.800 -1.923 1.00 91.31 316 ALA A C 1
ATOM 2396 O O . ALA A 1 316 ? 20.722 -13.465 -1.269 1.00 91.31 316 ALA A O 1
ATOM 2397 N N . LEU A 1 317 ? 22.105 -11.703 -1.422 1.00 95.88 317 LEU A N 1
ATOM 2398 C CA . LEU A 1 317 ? 21.803 -11.184 -0.087 1.00 95.88 317 LEU A CA 1
ATOM 2399 C C . LEU A 1 317 ? 20.329 -10.774 0.033 1.00 95.88 317 LEU A C 1
ATOM 2401 O O . LEU A 1 317 ? 19.680 -11.164 0.998 1.00 95.88 317 LEU A O 1
ATOM 2405 N N . LEU A 1 318 ? 19.754 -10.081 -0.956 1.00 96.00 318 LEU A N 1
ATOM 2406 C CA . LEU A 1 318 ? 18.313 -9.778 -0.973 1.00 96.00 318 LEU A CA 1
ATOM 2407 C C . LEU A 1 318 ? 17.458 -11.052 -0.892 1.00 96.00 318 LEU A C 1
ATOM 2409 O O . LEU A 1 318 ? 16.506 -11.108 -0.114 1.00 96.00 318 LEU A O 1
ATOM 2413 N N . THR A 1 319 ? 17.834 -12.097 -1.634 1.00 94.19 319 THR A N 1
ATOM 2414 C CA . THR A 1 319 ? 17.159 -13.406 -1.620 1.00 94.19 319 THR A CA 1
ATOM 2415 C C . THR A 1 319 ? 17.225 -14.052 -0.241 1.00 94.19 319 THR A C 1
ATOM 2417 O O . THR A 1 319 ? 16.197 -14.452 0.305 1.00 94.19 319 THR A O 1
ATOM 2420 N N . ILE A 1 320 ? 18.414 -14.103 0.364 1.00 94.38 320 ILE A N 1
ATOM 2421 C CA . ILE A 1 320 ? 18.608 -14.637 1.717 1.00 94.38 320 ILE A CA 1
ATOM 2422 C C . ILE A 1 320 ? 17.784 -13.827 2.726 1.00 94.38 320 ILE A C 1
ATOM 2424 O O . ILE A 1 320 ? 17.090 -14.410 3.557 1.00 94.38 320 ILE A O 1
ATOM 2428 N N . GLY A 1 321 ? 17.798 -12.496 2.628 1.00 95.69 321 GLY A N 1
ATOM 2429 C CA . GLY A 1 321 ? 17.005 -11.602 3.471 1.00 95.69 321 GLY A CA 1
ATOM 2430 C C . GLY A 1 321 ? 15.504 -11.880 3.370 1.00 95.69 321 GLY A C 1
ATOM 2431 O O . GLY A 1 321 ? 14.841 -12.015 4.401 1.00 95.69 321 GLY A O 1
ATOM 2432 N N . ALA A 1 322 ? 14.976 -12.039 2.155 1.00 94.44 322 ALA A N 1
ATOM 2433 C CA . ALA A 1 322 ? 13.573 -12.367 1.902 1.00 94.44 322 ALA A CA 1
ATOM 2434 C C . ALA A 1 322 ? 13.176 -13.744 2.460 1.00 94.44 322 ALA A C 1
ATOM 2436 O O . ALA A 1 322 ? 12.144 -13.867 3.125 1.00 94.44 322 ALA A O 1
ATOM 2437 N N . VAL A 1 323 ? 14.009 -14.769 2.254 1.00 93.00 323 VAL A N 1
ATOM 2438 C CA . VAL A 1 323 ? 13.785 -16.117 2.803 1.00 93.00 323 VAL A CA 1
ATOM 2439 C C . VAL A 1 323 ? 13.805 -16.093 4.331 1.00 93.00 323 VAL A C 1
ATOM 2441 O O . VAL A 1 323 ? 12.898 -16.633 4.964 1.00 93.00 323 VAL A O 1
ATOM 2444 N N . LEU A 1 324 ? 14.791 -15.430 4.940 1.00 94.00 324 LEU A N 1
ATOM 2445 C CA . LEU A 1 324 ? 14.888 -15.298 6.395 1.00 94.00 324 LEU A CA 1
ATOM 2446 C C . LEU A 1 324 ? 13.685 -14.560 6.983 1.00 94.00 324 LEU A C 1
ATOM 2448 O O . LEU A 1 324 ? 13.178 -14.969 8.026 1.00 94.00 324 LEU A O 1
ATOM 2452 N N . PHE A 1 325 ? 13.185 -13.521 6.308 1.00 93.25 325 PHE A N 1
ATOM 2453 C CA . PHE A 1 325 ? 11.965 -12.836 6.729 1.00 93.25 325 PHE A CA 1
ATOM 2454 C C . PHE A 1 325 ? 10.760 -13.778 6.693 1.00 93.25 325 PHE A C 1
ATOM 2456 O O . PHE A 1 325 ? 9.998 -13.866 7.660 1.00 93.25 325 PHE A O 1
ATOM 2463 N N . ALA A 1 326 ? 10.609 -14.517 5.591 1.00 89.44 326 ALA A N 1
ATOM 2464 C CA . ALA A 1 326 ? 9.500 -15.438 5.400 1.00 89.44 326 ALA A CA 1
ATOM 2465 C C . ALA A 1 326 ? 9.494 -16.564 6.446 1.00 89.44 326 ALA A C 1
ATOM 2467 O O . ALA A 1 326 ? 8.462 -16.832 7.068 1.00 89.44 326 ALA A O 1
ATOM 2468 N N . VAL A 1 327 ? 10.657 -17.163 6.713 1.00 87.75 327 VAL A N 1
ATOM 2469 C CA . VAL A 1 327 ? 10.845 -18.136 7.801 1.00 87.75 327 VAL A CA 1
ATOM 2470 C C . VAL A 1 327 ? 10.582 -17.482 9.161 1.00 87.75 327 VAL A C 1
ATOM 2472 O O . VAL A 1 327 ? 9.902 -18.057 10.015 1.00 87.75 327 VAL A O 1
ATOM 2475 N N . GLY A 1 328 ? 11.059 -16.251 9.351 1.00 89.12 328 GLY A N 1
ATOM 2476 C CA . GLY A 1 328 ? 10.925 -15.479 10.581 1.00 89.12 328 GLY A CA 1
ATOM 2477 C C . GLY A 1 328 ? 9.479 -15.239 11.011 1.00 89.12 328 GLY A C 1
ATOM 2478 O O . GLY A 1 328 ? 9.165 -15.343 12.200 1.00 89.12 328 GLY A O 1
ATOM 2479 N N . ILE A 1 329 ? 8.583 -14.979 10.056 1.00 84.19 329 ILE A N 1
ATOM 2480 C CA . ILE A 1 329 ? 7.158 -14.736 10.317 1.00 84.19 329 ILE A CA 1
ATOM 2481 C C . ILE A 1 329 ? 6.381 -16.018 10.663 1.00 84.19 329 ILE A C 1
ATOM 2483 O O . ILE A 1 329 ? 5.285 -15.913 11.206 1.00 84.19 329 ILE A O 1
ATOM 2487 N N . ARG A 1 330 ? 6.904 -17.230 10.400 1.00 75.81 330 ARG A N 1
ATOM 2488 C CA . ARG A 1 330 ? 6.223 -18.548 10.561 1.00 75.81 330 ARG A CA 1
ATOM 2489 C C . ARG A 1 330 ? 4.897 -18.719 9.791 1.00 75.81 330 ARG A C 1
ATOM 2491 O O . ARG A 1 330 ? 4.349 -19.820 9.728 1.00 75.81 330 ARG A O 1
ATOM 2498 N N . GLY A 1 331 ? 4.384 -17.652 9.187 1.00 58.12 331 GLY A N 1
ATOM 2499 C CA . GLY A 1 331 ? 3.046 -17.553 8.605 1.00 58.12 331 GLY A CA 1
ATOM 2500 C C . GLY A 1 331 ? 2.801 -18.316 7.325 1.00 58.12 331 GLY A C 1
ATOM 2501 O O . GLY A 1 331 ? 1.648 -18.548 6.979 1.00 58.12 331 GLY A O 1
ATOM 2502 N N . PHE A 1 332 ? 3.867 -18.724 6.645 1.00 60.88 332 PHE A N 1
ATOM 2503 C CA . PHE A 1 332 ? 3.773 -19.427 5.368 1.00 60.88 332 PHE A CA 1
ATOM 2504 C C . PHE A 1 332 ? 3.718 -20.952 5.518 1.00 60.88 332 PHE A C 1
ATOM 2506 O O . PHE A 1 332 ? 3.412 -21.644 4.556 1.00 60.88 332 PHE A O 1
ATOM 2513 N N . ILE A 1 333 ? 3.994 -21.473 6.721 1.00 52.19 333 ILE A N 1
ATOM 2514 C CA . ILE A 1 333 ? 4.099 -22.917 7.002 1.00 52.19 333 ILE A CA 1
ATOM 2515 C C . ILE A 1 333 ? 3.186 -23.334 8.181 1.00 52.19 333 ILE A C 1
ATOM 2517 O O . ILE A 1 333 ? 2.826 -24.501 8.317 1.00 52.19 333 ILE A O 1
ATOM 2521 N N . GLY A 1 334 ? 2.776 -22.397 9.046 1.00 51.69 334 GLY A N 1
ATOM 2522 C CA . GLY A 1 334 ? 2.006 -22.692 10.260 1.00 51.69 334 GLY A CA 1
ATOM 2523 C C . GLY A 1 334 ? 0.535 -23.079 10.036 1.00 51.69 334 GLY A C 1
ATOM 2524 O O . GLY A 1 334 ? -0.135 -22.576 9.137 1.00 51.69 334 GLY A O 1
ATOM 2525 N N . ARG A 1 335 ? -0.003 -23.933 10.926 1.00 53.78 335 ARG A N 1
ATOM 2526 C CA . ARG A 1 335 ? -1.444 -24.237 11.023 1.00 53.78 335 ARG A CA 1
ATOM 2527 C C . ARG A 1 335 ? -2.227 -22.957 11.322 1.00 53.78 335 ARG A C 1
ATOM 2529 O O . ARG A 1 335 ? -2.293 -22.517 12.469 1.00 53.78 335 ARG A O 1
ATOM 2536 N N . GLN A 1 336 ? -2.857 -22.390 10.302 1.00 58.53 336 GLN A N 1
ATOM 2537 C CA . GLN A 1 336 ? -3.812 -21.305 10.482 1.00 58.53 336 GLN A CA 1
ATOM 2538 C C . GLN A 1 336 ? -5.026 -21.832 11.245 1.00 58.53 336 GLN A C 1
ATOM 2540 O O . GLN A 1 336 ? -5.671 -22.800 10.831 1.00 58.53 336 GLN A O 1
ATOM 2545 N N . ARG A 1 337 ? -5.348 -21.205 12.380 1.00 57.97 337 ARG A N 1
ATOM 2546 C CA . ARG A 1 337 ? -6.612 -21.473 13.068 1.00 57.97 337 ARG A CA 1
ATOM 2547 C C . ARG A 1 337 ? -7.737 -20.968 12.173 1.00 57.97 337 ARG A C 1
ATOM 2549 O O . ARG A 1 337 ? -7.921 -19.762 12.037 1.00 57.97 337 ARG A O 1
ATOM 2556 N N . LYS A 1 338 ? -8.470 -21.887 11.543 1.00 58.00 338 LYS A N 1
ATOM 2557 C CA . LYS A 1 338 ? -9.683 -21.546 10.800 1.00 58.00 338 LYS A CA 1
ATOM 2558 C C . LYS A 1 338 ? -10.725 -21.055 11.802 1.00 58.00 338 LYS A C 1
ATOM 2560 O O . LYS A 1 338 ? -11.045 -21.755 12.756 1.00 58.00 338 LYS A O 1
ATOM 2565 N N . SER A 1 339 ? -11.238 -19.861 11.573 1.00 56.38 339 SER A N 1
ATOM 2566 C CA . SER A 1 339 ? -12.371 -19.294 12.296 1.00 56.38 339 SER A CA 1
ATOM 2567 C C . SER A 1 339 ? -13.351 -18.785 11.255 1.00 56.38 339 SER A C 1
ATOM 2569 O O . SER A 1 339 ? -12.923 -18.245 10.234 1.00 56.38 339 SER A O 1
ATOM 2571 N N . LYS A 1 340 ? -14.642 -19.009 11.499 1.00 63.91 340 LYS A N 1
ATOM 2572 C CA . LYS A 1 340 ? -15.737 -18.610 10.604 1.00 63.91 340 LYS A CA 1
ATOM 2573 C C . LYS A 1 340 ? -16.207 -17.168 10.828 1.00 63.91 340 LYS A C 1
ATOM 2575 O O . LYS A 1 340 ? -17.053 -16.698 10.087 1.00 63.91 340 LYS A O 1
ATOM 2580 N N . ARG A 1 341 ? -15.638 -16.488 11.826 1.00 72.75 341 ARG A N 1
ATOM 2581 C CA . ARG A 1 341 ? -16.013 -15.139 12.251 1.00 72.75 341 ARG A CA 1
ATOM 2582 C C . ARG A 1 341 ? -15.759 -14.094 11.167 1.00 72.75 341 ARG A C 1
ATOM 2584 O O . ARG A 1 341 ? -14.629 -13.975 10.683 1.00 72.75 341 ARG A O 1
ATOM 2591 N N . ASP A 1 342 ? -16.780 -13.303 10.859 1.00 73.38 342 ASP A N 1
ATOM 2592 C CA . ASP A 1 342 ? -16.749 -12.251 9.835 1.00 73.38 342 ASP A CA 1
ATOM 2593 C C . ASP A 1 342 ? -15.675 -11.183 10.115 1.00 73.38 342 ASP A C 1
ATOM 2595 O O . ASP A 1 342 ? -15.046 -10.666 9.187 1.00 73.38 342 ASP A O 1
ATOM 2599 N N . GLU A 1 343 ? -15.391 -10.909 11.391 1.00 78.06 343 GLU A N 1
ATOM 2600 C CA . GLU A 1 343 ? -14.382 -9.937 11.838 1.00 78.06 343 GLU A CA 1
ATOM 2601 C C . GLU A 1 343 ? -12.957 -10.364 11.481 1.00 78.06 343 GLU A C 1
ATOM 2603 O O . GLU A 1 343 ? -12.044 -9.545 11.408 1.00 78.06 343 GLU A O 1
ATOM 2608 N N . GLN A 1 344 ? -12.750 -11.660 11.245 1.00 74.19 344 GLN A N 1
ATOM 2609 C CA . GLN A 1 344 ? -11.450 -12.213 10.869 1.00 74.19 344 GLN A CA 1
ATOM 2610 C C . GLN A 1 344 ? -11.221 -12.194 9.353 1.00 74.19 344 GLN A C 1
ATOM 2612 O O . GLN A 1 344 ? -10.131 -12.535 8.886 1.00 74.19 344 GLN A O 1
ATOM 2617 N N . GLY A 1 345 ? -12.227 -11.764 8.588 1.00 79.69 345 GLY A N 1
ATOM 2618 C CA . GLY A 1 345 ? -12.185 -11.679 7.139 1.00 79.69 345 GLY A CA 1
ATOM 2619 C C . GLY A 1 345 ? -12.323 -13.031 6.438 1.00 79.69 345 GLY A C 1
ATOM 2620 O O . GLY A 1 345 ? -12.326 -14.108 7.032 1.00 79.69 345 GLY A O 1
ATOM 2621 N N . HIS A 1 346 ? -12.438 -12.974 5.113 1.00 87.06 346 HIS A N 1
ATOM 2622 C CA . HIS A 1 346 ? -12.630 -14.162 4.287 1.00 87.06 346 HIS A CA 1
ATOM 2623 C C . HIS A 1 346 ? -11.398 -15.086 4.332 1.00 87.06 346 HIS A C 1
ATOM 2625 O O . HIS A 1 346 ? -10.265 -14.635 4.158 1.00 87.06 346 HIS A O 1
ATOM 2631 N N . ALA A 1 347 ? -11.616 -16.403 4.439 1.00 85.56 347 ALA A N 1
ATOM 2632 C CA . ALA A 1 347 ? -10.548 -17.408 4.540 1.00 85.56 347 ALA A CA 1
ATOM 2633 C C . ALA A 1 347 ? -9.484 -17.334 3.422 1.00 85.56 347 ALA A C 1
ATOM 2635 O O . ALA A 1 347 ? -8.299 -17.461 3.691 1.00 85.56 347 ALA A O 1
ATOM 2636 N N . ALA A 1 348 ? -9.872 -17.059 2.171 1.00 90.00 348 ALA A N 1
ATOM 2637 C CA . ALA A 1 348 ? -8.944 -16.917 1.048 1.00 90.00 348 ALA A CA 1
ATOM 2638 C C . ALA A 1 348 ? -7.914 -15.781 1.212 1.00 90.00 348 ALA A C 1
ATOM 2640 O O . ALA A 1 348 ? -6.871 -15.819 0.564 1.00 90.00 348 ALA A O 1
ATOM 2641 N N . LEU A 1 349 ? -8.141 -14.805 2.105 1.00 90.06 349 LEU A N 1
ATOM 2642 C CA . LEU A 1 349 ? -7.141 -13.774 2.409 1.00 90.06 349 LEU A CA 1
ATOM 2643 C C . LEU A 1 349 ? -5.843 -14.369 2.984 1.00 90.06 349 LEU A C 1
ATOM 2645 O O . LEU A 1 349 ? -4.794 -13.742 2.887 1.00 90.06 349 LEU A O 1
ATOM 2649 N N . ASP A 1 350 ? -5.905 -15.573 3.560 1.00 86.56 350 ASP A N 1
ATOM 2650 C CA . ASP A 1 350 ? -4.741 -16.283 4.090 1.00 86.56 350 ASP A CA 1
ATOM 2651 C C . ASP A 1 350 ? -3.771 -16.748 2.979 1.00 86.56 350 ASP A C 1
ATOM 2653 O O . ASP A 1 350 ? -2.611 -17.042 3.265 1.00 86.56 350 ASP A O 1
ATOM 2657 N N . LEU A 1 351 ? -4.227 -16.800 1.718 1.00 89.69 351 LEU A N 1
ATOM 2658 C CA . LEU A 1 351 ? -3.440 -17.247 0.561 1.00 89.69 351 LEU A CA 1
ATOM 2659 C C . LEU A 1 351 ? -2.604 -16.126 -0.073 1.00 89.69 351 LEU A C 1
ATOM 2661 O O . LEU A 1 351 ? -1.592 -16.406 -0.714 1.00 89.69 351 LEU A O 1
ATOM 2665 N N . PHE A 1 352 ? -2.998 -14.862 0.107 1.00 93.31 352 PHE A N 1
ATOM 2666 C CA . PHE A 1 352 ? -2.334 -13.735 -0.554 1.00 93.31 352 PHE A CA 1
ATOM 2667 C C . PHE A 1 352 ? -0.879 -13.562 -0.106 1.00 93.31 352 PHE A C 1
ATOM 2669 O O . PHE A 1 352 ? -0.017 -13.492 -0.981 1.00 93.31 352 PHE A O 1
ATOM 2676 N N . PRO A 1 353 ? -0.548 -13.522 1.205 1.00 91.19 353 PRO A N 1
ATOM 2677 C CA . PRO A 1 353 ? 0.842 -13.365 1.614 1.00 91.19 353 PRO A CA 1
ATOM 2678 C C . PRO A 1 353 ? 1.775 -14.479 1.102 1.00 91.19 353 PRO A C 1
ATOM 2680 O O . PRO A 1 353 ? 2.808 -14.125 0.539 1.00 91.19 353 PRO A O 1
ATOM 2683 N N . PRO A 1 354 ? 1.475 -15.793 1.240 1.00 89.38 354 PRO A N 1
ATOM 2684 C CA . PRO A 1 354 ? 2.366 -16.833 0.717 1.00 89.38 354 PRO A CA 1
ATOM 2685 C C . PRO A 1 354 ? 2.548 -16.732 -0.793 1.00 89.38 354 PRO A C 1
ATOM 2687 O O . PRO A 1 354 ? 3.671 -16.852 -1.273 1.00 89.38 354 PRO A O 1
ATOM 2690 N N . MET A 1 355 ? 1.472 -16.456 -1.535 1.00 92.81 355 MET A N 1
ATOM 2691 C CA . MET A 1 355 ? 1.553 -16.270 -2.983 1.00 92.81 355 MET A CA 1
ATOM 2692 C C . MET A 1 355 ? 2.434 -15.071 -3.351 1.00 92.81 355 MET A C 1
ATOM 2694 O O . MET A 1 355 ? 3.279 -15.179 -4.235 1.00 92.81 355 MET A O 1
ATOM 2698 N N . ALA A 1 356 ? 2.292 -13.954 -2.637 1.00 95.31 356 ALA A N 1
ATOM 2699 C CA . ALA A 1 356 ? 3.126 -12.778 -2.838 1.00 95.31 356 ALA A CA 1
ATOM 2700 C C . ALA A 1 356 ? 4.609 -13.087 -2.579 1.00 95.31 356 ALA A C 1
ATOM 2702 O O . ALA A 1 356 ? 5.460 -12.786 -3.411 1.00 95.31 356 ALA A O 1
ATOM 2703 N N . PHE A 1 357 ? 4.938 -13.716 -1.447 1.00 93.06 357 PHE A N 1
ATOM 2704 C CA . PHE A 1 357 ? 6.325 -14.061 -1.126 1.00 93.06 357 PHE A CA 1
ATOM 2705 C C . PHE A 1 357 ? 6.907 -15.112 -2.079 1.00 93.06 357 PHE A C 1
ATOM 2707 O O . PHE A 1 357 ? 8.091 -15.040 -2.391 1.00 93.06 357 PHE A O 1
ATOM 2714 N N . ALA A 1 358 ? 6.099 -16.037 -2.603 1.00 93.69 358 ALA A N 1
ATOM 2715 C CA . ALA A 1 358 ? 6.541 -16.942 -3.662 1.00 93.69 358 ALA A CA 1
ATOM 2716 C C . ALA A 1 358 ? 6.976 -16.161 -4.913 1.00 93.69 358 ALA A C 1
ATOM 2718 O O . ALA A 1 358 ? 8.060 -16.404 -5.440 1.00 93.69 358 ALA A O 1
ATOM 2719 N N . TRP A 1 359 ? 6.193 -15.164 -5.336 1.00 97.12 359 TRP A N 1
ATOM 2720 C CA . TRP A 1 359 ? 6.559 -14.285 -6.449 1.00 97.12 359 TRP A CA 1
ATOM 2721 C C . TRP A 1 359 ? 7.791 -13.417 -6.172 1.00 97.12 359 TRP A C 1
ATOM 2723 O O . TRP A 1 359 ? 8.583 -13.199 -7.088 1.00 97.12 359 TRP A O 1
ATOM 2733 N N . LEU A 1 360 ? 8.010 -12.986 -4.924 1.00 96.06 360 LEU A N 1
ATOM 2734 C CA . LEU A 1 360 ? 9.248 -12.302 -4.531 1.00 96.06 360 LEU A CA 1
ATOM 2735 C C . LEU A 1 360 ? 10.463 -13.202 -4.767 1.00 96.06 360 LEU A C 1
ATOM 2737 O O . LEU A 1 360 ? 11.437 -12.767 -5.374 1.00 96.06 360 LEU A O 1
ATOM 2741 N N . ILE A 1 361 ? 10.397 -14.460 -4.322 1.00 93.56 361 ILE A N 1
ATOM 2742 C CA . ILE A 1 361 ? 11.483 -15.422 -4.533 1.00 93.56 361 ILE A CA 1
ATOM 2743 C C . ILE A 1 361 ? 11.682 -15.700 -6.024 1.00 93.56 361 ILE A C 1
ATOM 2745 O O . ILE A 1 361 ? 12.818 -15.667 -6.483 1.00 93.56 361 ILE A O 1
ATOM 2749 N N . VAL A 1 362 ? 10.607 -15.906 -6.794 1.00 94.69 362 VAL A N 1
ATOM 2750 C CA . VAL A 1 362 ? 10.694 -16.080 -8.255 1.00 94.69 362 VAL A CA 1
ATOM 2751 C C . VAL A 1 362 ? 11.394 -14.887 -8.905 1.00 94.69 362 VAL A C 1
ATOM 2753 O O . VAL A 1 362 ? 12.333 -15.083 -9.670 1.00 94.69 362 VAL A O 1
ATOM 2756 N N . SER A 1 363 ? 10.994 -13.658 -8.573 1.00 96.00 363 SER A N 1
ATOM 2757 C CA . SER A 1 363 ? 11.608 -12.445 -9.122 1.00 96.00 363 SER A CA 1
ATOM 2758 C C . SER A 1 363 ? 13.096 -12.338 -8.775 1.00 96.00 363 SER A C 1
ATOM 2760 O O . SER A 1 363 ? 13.912 -12.093 -9.660 1.00 96.00 363 SER A O 1
ATOM 2762 N N . LEU A 1 364 ? 13.470 -12.579 -7.515 1.00 94.00 364 LEU A N 1
ATOM 2763 C CA . LEU A 1 364 ? 14.864 -12.509 -7.071 1.00 94.00 364 LEU A CA 1
ATOM 2764 C C . LEU A 1 364 ? 15.733 -13.603 -7.705 1.00 94.00 364 LEU A C 1
ATOM 2766 O O . LEU A 1 364 ? 16.861 -13.328 -8.102 1.00 94.00 364 LEU A O 1
ATOM 2770 N N . VAL A 1 365 ? 15.200 -14.818 -7.867 1.00 90.50 365 VAL A N 1
ATOM 2771 C CA . VAL A 1 365 ? 15.885 -15.904 -8.583 1.00 90.50 365 VAL A CA 1
ATOM 2772 C C . VAL A 1 365 ? 16.092 -15.533 -10.047 1.00 90.50 365 VAL A C 1
ATOM 2774 O O . VAL A 1 365 ? 17.211 -15.652 -10.539 1.00 90.50 365 VAL A O 1
ATOM 2777 N N . LEU A 1 366 ? 15.057 -15.035 -10.731 1.00 91.94 366 LEU A N 1
ATOM 2778 C CA . LEU A 1 366 ? 15.187 -14.551 -12.107 1.00 91.94 366 LEU A CA 1
ATOM 2779 C C . LEU A 1 366 ?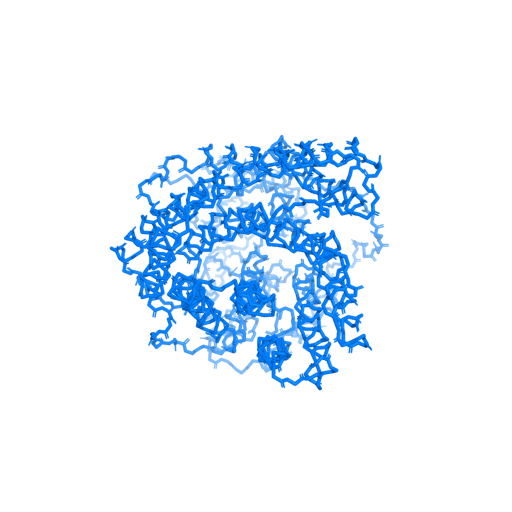 16.223 -13.423 -12.196 1.00 91.94 366 LEU A C 1
ATOM 2781 O O . LEU A 1 366 ? 17.076 -13.444 -13.071 1.00 91.94 366 LEU A O 1
ATOM 2785 N N . MET A 1 367 ? 16.230 -12.478 -11.259 1.00 91.25 367 MET A N 1
ATOM 2786 C CA . MET A 1 367 ? 17.211 -11.392 -11.253 1.00 91.25 367 MET A CA 1
ATOM 2787 C C . MET A 1 367 ? 18.648 -11.905 -11.044 1.00 91.25 367 MET A C 1
ATOM 2789 O O . MET A 1 367 ? 19.547 -11.528 -11.795 1.00 91.25 367 MET A O 1
ATOM 2793 N N . THR A 1 368 ? 18.876 -12.825 -10.098 1.00 87.94 368 THR A N 1
ATOM 2794 C CA . THR A 1 368 ? 20.187 -13.469 -9.895 1.00 87.94 368 THR A CA 1
ATOM 2795 C C . THR A 1 368 ? 20.631 -14.245 -11.136 1.00 87.94 368 THR A C 1
ATOM 2797 O O . THR A 1 368 ? 21.779 -14.110 -11.561 1.00 87.94 368 THR A O 1
ATOM 2800 N N . CYS A 1 369 ? 19.742 -15.046 -11.727 1.00 86.81 369 CYS A N 1
ATOM 2801 C CA . CYS A 1 369 ? 20.027 -15.799 -12.947 1.00 86.81 369 CYS A CA 1
ATOM 2802 C C . CYS A 1 369 ? 20.316 -14.871 -14.129 1.00 86.81 369 CYS A C 1
ATOM 2804 O O . CYS A 1 369 ? 21.237 -15.146 -14.891 1.00 86.81 369 CYS A O 1
ATOM 2806 N N . GLY A 1 370 ? 19.576 -13.769 -14.249 1.00 88.06 370 GLY A N 1
ATOM 2807 C CA . GLY A 1 370 ? 19.790 -12.738 -15.254 1.00 88.06 370 GLY A CA 1
ATOM 2808 C C . GLY A 1 370 ? 21.191 -12.139 -15.159 1.00 88.06 370 GLY A C 1
ATOM 2809 O O . GLY A 1 370 ? 21.945 -12.210 -16.124 1.00 88.06 370 GLY A O 1
ATOM 2810 N N . PHE A 1 371 ? 21.592 -11.648 -13.982 1.00 85.19 371 PHE A N 1
ATOM 2811 C CA . PHE A 1 371 ? 22.939 -11.096 -13.786 1.00 85.19 371 PHE A CA 1
ATOM 2812 C C . PHE A 1 371 ? 24.048 -12.127 -14.023 1.00 85.19 371 PHE A C 1
ATOM 2814 O O . PHE A 1 371 ? 25.085 -11.806 -14.607 1.00 85.19 371 PHE A O 1
ATOM 2821 N N . ALA A 1 372 ? 23.846 -13.375 -13.591 1.00 83.75 372 ALA A N 1
ATOM 2822 C CA . ALA A 1 372 ? 24.796 -14.450 -13.857 1.00 83.75 372 ALA A CA 1
ATOM 2823 C C . ALA A 1 372 ? 24.912 -14.742 -15.362 1.00 83.75 372 ALA A C 1
ATOM 2825 O O . ALA A 1 372 ? 26.018 -14.928 -15.866 1.00 83.75 372 ALA A O 1
ATOM 2826 N N . TYR A 1 373 ? 23.788 -14.744 -16.082 1.00 85.56 373 TYR A N 1
ATOM 2827 C CA . TYR A 1 373 ? 23.755 -14.943 -17.525 1.00 85.56 373 TYR A CA 1
ATOM 2828 C C . TYR A 1 373 ? 24.478 -13.818 -18.269 1.00 85.56 373 TYR A C 1
ATOM 2830 O O . TYR A 1 373 ? 25.350 -14.119 -19.078 1.00 85.56 373 TYR A O 1
ATOM 2838 N N . GLU A 1 374 ? 24.204 -12.546 -17.963 1.00 86.06 374 GLU A N 1
ATOM 2839 C CA . GLU A 1 374 ? 24.902 -11.415 -18.598 1.00 86.06 374 GLU A CA 1
ATOM 2840 C C . GLU A 1 374 ? 26.416 -11.501 -18.395 1.00 86.06 374 GLU A C 1
ATOM 2842 O O . GLU A 1 374 ? 27.187 -11.284 -19.329 1.00 86.06 374 GLU A O 1
ATOM 2847 N N . GLN A 1 375 ? 26.850 -11.894 -17.195 1.00 83.56 375 GLN A N 1
ATOM 2848 C CA . GLN A 1 375 ? 28.266 -12.038 -16.875 1.00 83.56 375 GLN A CA 1
ATOM 2849 C C . GLN A 1 375 ? 28.933 -13.196 -17.631 1.00 83.56 375 GLN A C 1
ATOM 2851 O O . GLN A 1 375 ? 30.058 -13.051 -18.117 1.00 83.56 375 GLN A O 1
ATOM 2856 N N . LEU A 1 376 ? 28.273 -14.354 -17.697 1.00 87.25 376 LEU A N 1
ATOM 2857 C CA . LEU A 1 376 ? 28.823 -15.563 -18.314 1.00 87.25 376 LEU A CA 1
ATOM 2858 C C . LEU A 1 376 ? 28.760 -15.502 -19.842 1.00 87.25 376 LEU A C 1
ATOM 2860 O O . LEU A 1 376 ? 29.737 -15.836 -20.510 1.00 87.25 376 LEU A O 1
ATOM 2864 N N . ALA A 1 377 ? 27.629 -15.063 -20.391 1.00 87.12 377 ALA A N 1
ATOM 2865 C CA . ALA A 1 377 ? 27.388 -14.993 -21.827 1.00 87.12 377 ALA A CA 1
ATOM 2866 C C . ALA A 1 377 ? 27.942 -13.711 -22.464 1.00 87.12 377 ALA A C 1
ATOM 2868 O O . ALA A 1 377 ? 28.158 -13.692 -23.672 1.00 87.12 377 ALA A O 1
ATOM 2869 N N . ARG A 1 378 ? 28.194 -12.652 -21.677 1.00 85.81 378 ARG A N 1
ATOM 2870 C CA . ARG A 1 378 ? 28.581 -11.309 -22.157 1.00 85.81 378 ARG A CA 1
ATOM 2871 C C . ARG A 1 378 ? 27.577 -10.717 -23.152 1.00 85.81 378 ARG A C 1
ATOM 2873 O O . ARG A 1 378 ? 27.955 -10.008 -24.080 1.00 85.81 378 ARG A O 1
ATOM 2880 N N . VAL A 1 379 ? 26.296 -11.019 -22.950 1.00 85.00 379 VAL A N 1
ATOM 2881 C CA . VAL A 1 379 ? 25.171 -10.532 -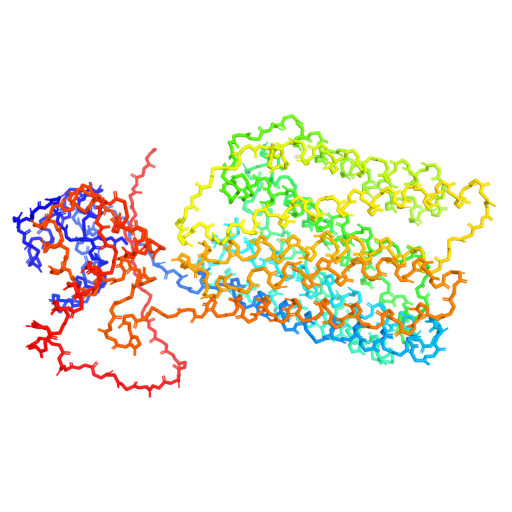23.756 1.00 85.00 379 VAL A CA 1
ATOM 2882 C C . VAL A 1 379 ? 24.158 -9.895 -22.816 1.00 85.00 379 VAL A C 1
ATOM 2884 O O . VAL A 1 379 ? 23.857 -10.469 -21.772 1.00 85.00 379 VAL A O 1
ATOM 2887 N N . ALA A 1 380 ? 23.643 -8.722 -23.186 1.00 83.56 380 ALA A N 1
ATOM 2888 C CA . ALA A 1 380 ? 22.605 -8.036 -22.423 1.00 83.56 380 ALA A CA 1
ATOM 2889 C C . ALA A 1 380 ? 21.292 -8.832 -22.426 1.00 83.56 380 ALA A C 1
ATOM 2891 O O . ALA A 1 380 ? 20.946 -9.482 -23.419 1.00 83.56 380 ALA A O 1
ATOM 2892 N N . LEU A 1 381 ? 20.539 -8.768 -21.328 1.00 85.50 381 LEU A N 1
ATOM 2893 C CA . LEU A 1 381 ? 19.238 -9.423 -21.258 1.00 85.50 381 LEU A CA 1
ATOM 2894 C C . LEU A 1 381 ? 18.231 -8.776 -22.217 1.00 85.50 381 LEU A C 1
ATOM 2896 O O . LEU A 1 381 ? 18.167 -7.548 -22.319 1.00 85.50 381 LEU A O 1
ATOM 2900 N N . PRO A 1 382 ? 17.371 -9.580 -22.867 1.00 87.00 382 PRO A N 1
ATOM 2901 C CA . PRO A 1 382 ? 16.239 -9.049 -23.609 1.00 87.00 382 PRO A CA 1
ATOM 2902 C C . PRO A 1 382 ? 15.348 -8.187 -22.711 1.00 87.00 382 PRO A C 1
ATOM 2904 O O . PRO A 1 382 ? 15.091 -8.540 -21.557 1.00 87.00 382 PRO A O 1
ATOM 2907 N N . HIS A 1 383 ? 14.791 -7.107 -23.266 1.00 84.12 383 HIS A N 1
ATOM 2908 C CA . HIS A 1 383 ? 13.877 -6.218 -22.541 1.00 84.12 383 HIS A CA 1
ATOM 2909 C C . HIS A 1 383 ? 12.733 -6.985 -21.856 1.00 84.12 383 HIS A C 1
ATOM 2911 O O . HIS A 1 383 ? 12.395 -6.717 -20.702 1.00 84.12 383 HIS A O 1
ATOM 2917 N N . ALA A 1 384 ? 12.200 -8.000 -22.541 1.00 89.81 384 ALA A N 1
ATOM 2918 C CA . ALA A 1 384 ? 11.112 -8.836 -22.052 1.00 89.81 384 ALA A CA 1
ATOM 2919 C C . ALA A 1 384 ? 11.483 -9.652 -20.794 1.00 89.81 384 ALA A C 1
ATOM 2921 O O . ALA A 1 384 ? 10.650 -9.826 -19.909 1.00 89.81 384 ALA A O 1
ATOM 2922 N N . TYR A 1 385 ? 12.750 -10.067 -20.647 1.00 92.50 385 TYR A N 1
ATOM 2923 C CA . TYR A 1 385 ? 13.234 -10.741 -19.435 1.00 92.50 385 TYR A CA 1
ATOM 2924 C C . TYR A 1 385 ? 13.130 -9.816 -18.219 1.00 92.50 385 TYR A C 1
ATOM 2926 O O . TYR A 1 385 ? 12.600 -10.188 -17.171 1.00 92.50 385 TYR A O 1
ATOM 2934 N N . MET A 1 386 ? 13.608 -8.578 -18.364 1.00 89.00 386 MET A N 1
ATOM 2935 C CA . MET A 1 386 ? 13.549 -7.590 -17.288 1.00 89.00 386 MET A CA 1
ATOM 2936 C C . MET A 1 386 ? 12.123 -7.098 -17.029 1.00 89.00 386 MET A C 1
ATOM 2938 O O . MET A 1 386 ? 11.797 -6.783 -15.885 1.00 89.00 386 MET A O 1
ATOM 2942 N N . GLY A 1 387 ? 11.262 -7.069 -18.051 1.00 90.81 387 GLY A N 1
ATOM 2943 C CA . GLY A 1 387 ? 9.814 -6.920 -17.883 1.00 90.81 387 GLY A CA 1
ATOM 2944 C C . GLY A 1 387 ? 9.258 -7.978 -16.929 1.00 90.81 387 GLY A C 1
ATOM 2945 O O . GLY A 1 387 ? 8.663 -7.625 -15.906 1.00 90.81 387 GLY A O 1
ATOM 2946 N N . ALA A 1 388 ? 9.570 -9.253 -17.184 1.00 94.56 388 ALA A N 1
ATOM 2947 C CA . ALA A 1 388 ? 9.051 -10.380 -16.410 1.00 94.56 388 ALA A CA 1
ATOM 2948 C C . ALA A 1 388 ? 9.514 -10.334 -14.949 1.00 94.56 388 ALA A C 1
ATOM 2950 O O . ALA A 1 388 ? 8.711 -10.513 -14.029 1.00 94.56 388 ALA A O 1
ATOM 2951 N N . VAL A 1 389 ? 10.794 -10.013 -14.719 1.00 94.75 389 VAL A N 1
ATOM 2952 C CA . VAL A 1 389 ? 11.355 -9.799 -13.373 1.00 94.75 389 VAL A CA 1
ATOM 2953 C C . VAL A 1 389 ? 10.589 -8.704 -12.631 1.00 94.75 389 VAL A C 1
ATOM 2955 O O . VAL A 1 389 ? 10.213 -8.897 -11.469 1.00 94.75 389 VAL A O 1
ATOM 2958 N N . ARG A 1 390 ? 10.342 -7.564 -13.291 1.00 93.44 390 ARG A N 1
ATOM 2959 C CA . ARG A 1 390 ? 9.662 -6.409 -12.693 1.00 93.44 390 ARG A CA 1
ATOM 2960 C C . ARG A 1 390 ? 8.210 -6.727 -12.365 1.00 93.44 390 ARG A C 1
ATOM 2962 O O . ARG A 1 390 ? 7.806 -6.426 -11.251 1.00 93.44 390 ARG A O 1
ATOM 2969 N N . HIS A 1 391 ? 7.449 -7.366 -13.252 1.00 95.44 391 HIS A N 1
ATOM 2970 C CA . HIS A 1 391 ? 6.050 -7.711 -12.973 1.00 95.44 391 HIS A CA 1
ATOM 2971 C C . HIS A 1 391 ? 5.919 -8.788 -11.892 1.00 95.44 391 HIS A C 1
ATOM 2973 O O . HIS A 1 391 ? 5.100 -8.634 -10.986 1.00 95.44 391 HIS A O 1
ATOM 2979 N N . ALA A 1 392 ? 6.793 -9.801 -11.884 1.00 97.94 392 ALA A N 1
ATOM 2980 C CA . ALA A 1 392 ? 6.868 -10.750 -10.773 1.00 97.94 392 ALA A CA 1
ATOM 2981 C C . ALA A 1 392 ? 7.086 -10.029 -9.425 1.00 97.94 392 ALA A C 1
ATOM 2983 O O . ALA A 1 392 ? 6.468 -10.381 -8.420 1.00 97.94 392 ALA A O 1
ATOM 2984 N N . LEU A 1 393 ? 7.909 -8.977 -9.410 1.00 96.69 393 LEU A N 1
ATOM 2985 C CA . LEU A 1 393 ? 8.207 -8.190 -8.214 1.00 96.69 393 LEU A CA 1
ATOM 2986 C C . LEU A 1 393 ? 7.077 -7.232 -7.809 1.00 96.69 393 LEU A C 1
ATOM 2988 O O . LEU A 1 393 ? 6.686 -7.170 -6.643 1.00 96.69 393 LEU A O 1
ATOM 2992 N N . THR A 1 394 ? 6.560 -6.443 -8.747 1.00 96.31 394 THR A N 1
ATOM 2993 C CA . THR A 1 394 ? 5.644 -5.334 -8.451 1.00 96.31 394 THR A CA 1
ATOM 2994 C C . THR A 1 394 ? 4.185 -5.776 -8.451 1.00 96.31 394 THR A C 1
ATOM 2996 O O . THR A 1 394 ? 3.421 -5.354 -7.581 1.00 96.31 394 THR A O 1
ATOM 2999 N N . VAL A 1 395 ? 3.784 -6.662 -9.362 1.00 97.44 395 VAL A N 1
ATOM 3000 C CA . VAL A 1 395 ? 2.418 -7.196 -9.432 1.00 97.44 395 VAL A CA 1
ATOM 3001 C C . VAL A 1 395 ? 2.325 -8.472 -8.599 1.00 97.44 395 VAL A C 1
ATOM 3003 O O . VAL A 1 395 ? 1.574 -8.517 -7.620 1.00 97.44 395 VAL A O 1
ATOM 3006 N N . GLY A 1 396 ? 3.145 -9.474 -8.927 1.00 97.81 396 GLY A N 1
ATOM 3007 C CA . GLY A 1 396 ? 3.153 -10.782 -8.273 1.00 97.81 396 GLY A CA 1
ATOM 3008 C C . GLY A 1 396 ? 3.384 -10.700 -6.768 1.00 97.81 396 GLY A C 1
ATOM 3009 O O . GLY A 1 396 ? 2.610 -11.277 -6.005 1.00 97.81 396 GLY A O 1
ATOM 3010 N N . PHE A 1 397 ? 4.391 -9.941 -6.330 1.00 97.75 397 PHE A N 1
ATOM 3011 C CA . PHE A 1 397 ? 4.681 -9.734 -4.913 1.00 97.75 397 PHE A CA 1
ATOM 3012 C C . PHE A 1 397 ? 3.961 -8.516 -4.318 1.00 97.75 397 PHE A C 1
ATOM 3014 O O . PHE A 1 397 ? 3.034 -8.691 -3.525 1.00 97.75 397 PHE A O 1
ATOM 3021 N N . MET A 1 398 ? 4.369 -7.287 -4.653 1.00 97.06 398 MET A N 1
ATOM 3022 C CA . MET A 1 398 ? 3.926 -6.099 -3.903 1.00 97.06 398 MET A CA 1
ATOM 3023 C C . MET A 1 398 ? 2.423 -5.857 -4.002 1.00 97.06 398 MET A C 1
ATOM 3025 O O . MET A 1 398 ? 1.761 -5.698 -2.977 1.00 97.06 398 MET A O 1
ATOM 3029 N N . THR A 1 399 ? 1.874 -5.857 -5.218 1.00 98.25 399 THR A N 1
ATOM 3030 C CA . THR A 1 399 ? 0.445 -5.611 -5.431 1.00 98.25 399 THR A CA 1
ATOM 3031 C C . THR A 1 399 ? -0.374 -6.712 -4.780 1.00 98.25 399 THR A C 1
ATOM 3033 O O . THR A 1 399 ? -1.212 -6.398 -3.941 1.00 98.25 399 THR A O 1
ATOM 3036 N N . THR A 1 400 ? -0.085 -7.991 -5.043 1.00 98.12 400 THR A N 1
ATOM 3037 C CA . THR A 1 400 ? -0.755 -9.117 -4.365 1.00 98.12 400 THR A CA 1
ATOM 3038 C C . THR A 1 400 ? -0.735 -8.973 -2.842 1.00 98.12 400 THR A C 1
ATOM 3040 O O . THR A 1 400 ? -1.769 -9.149 -2.192 1.00 98.12 400 THR A O 1
ATOM 3043 N N . LEU A 1 401 ? 0.407 -8.608 -2.251 1.00 96.31 401 LEU A N 1
ATOM 3044 C CA . LEU A 1 401 ? 0.504 -8.404 -0.808 1.00 96.31 401 LEU A CA 1
ATOM 3045 C C . LEU A 1 401 ? -0.389 -7.247 -0.340 1.00 96.31 401 LEU A C 1
ATOM 3047 O O . LEU A 1 401 ? -1.107 -7.408 0.645 1.00 96.31 401 LEU A O 1
ATOM 3051 N N . ILE A 1 402 ? -0.397 -6.116 -1.053 1.00 97.50 402 ILE A N 1
ATOM 3052 C CA . ILE A 1 402 ? -1.262 -4.962 -0.761 1.00 97.50 402 ILE A CA 1
ATOM 3053 C C . ILE A 1 402 ? -2.744 -5.345 -0.866 1.00 97.50 402 ILE A C 1
ATOM 3055 O O . ILE A 1 402 ? -3.507 -5.023 0.044 1.00 97.50 402 ILE A O 1
ATOM 3059 N N . LEU A 1 403 ? -3.165 -6.069 -1.910 1.00 97.94 403 LEU A N 1
ATOM 3060 C CA . LEU A 1 403 ? -4.566 -6.480 -2.081 1.00 97.94 403 LEU A CA 1
ATOM 3061 C C . LEU A 1 403 ? -5.019 -7.426 -0.960 1.00 97.94 403 LEU A C 1
ATOM 3063 O O . LEU A 1 403 ? -6.138 -7.308 -0.457 1.00 97.94 403 LEU A O 1
ATOM 3067 N N . GLY A 1 404 ? -4.158 -8.356 -0.546 1.00 94.69 404 GLY A N 1
ATOM 3068 C CA . GLY A 1 404 ? -4.458 -9.305 0.524 1.00 94.69 404 GLY A CA 1
ATOM 3069 C C . GLY A 1 404 ? -4.456 -8.666 1.909 1.00 94.69 404 GLY A C 1
ATOM 3070 O O . GLY A 1 404 ? -5.446 -8.727 2.640 1.00 94.69 404 GLY A O 1
ATOM 3071 N N . VAL A 1 405 ? -3.342 -8.029 2.273 1.00 92.25 405 VAL A N 1
ATOM 3072 C CA . VAL A 1 405 ? -3.165 -7.396 3.586 1.00 92.25 405 VAL A CA 1
ATOM 3073 C C . VAL A 1 405 ? -4.094 -6.201 3.734 1.00 92.25 405 VAL A C 1
ATOM 3075 O O . VAL A 1 405 ? -4.704 -6.053 4.786 1.00 92.25 405 VAL A O 1
ATOM 3078 N N . GLY A 1 406 ? -4.279 -5.390 2.691 1.00 94.62 406 GLY A N 1
ATOM 3079 C CA . GLY A 1 406 ? -5.179 -4.237 2.702 1.00 94.62 406 GLY A CA 1
ATOM 3080 C C . GLY A 1 406 ? -6.621 -4.613 3.037 1.00 94.62 406 GLY A C 1
ATOM 3081 O O . GLY A 1 406 ? -7.238 -3.958 3.870 1.00 94.62 406 GLY A O 1
ATOM 3082 N N . GLN A 1 407 ? -7.137 -5.718 2.485 1.00 94.62 407 GLN A N 1
ATOM 3083 C CA . GLN A 1 407 ? -8.490 -6.206 2.796 1.00 94.62 407 GLN A CA 1
ATOM 3084 C C . GLN A 1 407 ? -8.649 -6.732 4.230 1.00 94.62 407 GLN A C 1
ATOM 3086 O O . GLN A 1 407 ? -9.773 -6.817 4.713 1.00 94.62 407 GLN A O 1
ATOM 3091 N N . ARG A 1 408 ? -7.558 -7.075 4.925 1.00 90.75 408 ARG A N 1
ATOM 3092 C CA . ARG A 1 408 ? -7.595 -7.382 6.367 1.00 90.75 408 ARG A CA 1
ATOM 3093 C C . ARG A 1 408 ? -7.394 -6.151 7.226 1.00 90.75 408 ARG A C 1
ATOM 3095 O O . ARG A 1 408 ? -8.022 -5.999 8.265 1.00 90.75 408 ARG A O 1
ATOM 3102 N N . LEU A 1 409 ? -6.476 -5.298 6.801 1.00 91.38 409 LEU A N 1
ATOM 3103 C CA . LEU A 1 409 ? -5.991 -4.195 7.598 1.00 91.38 409 LEU A CA 1
ATOM 3104 C C . LEU A 1 409 ? -6.990 -3.042 7.608 1.00 91.38 409 LEU A C 1
ATOM 3106 O O . LEU A 1 409 ? -7.239 -2.507 8.674 1.00 91.38 409 LEU A O 1
ATOM 3110 N N . LEU A 1 410 ? -7.604 -2.695 6.474 1.00 92.94 410 LEU A N 1
ATOM 3111 C CA . LEU A 1 410 ? -8.572 -1.594 6.404 1.00 92.94 410 LEU A CA 1
ATOM 3112 C C . LEU A 1 410 ? -9.758 -1.762 7.375 1.00 92.94 410 LEU A C 1
ATOM 3114 O O . LEU A 1 410 ? -9.988 -0.834 8.148 1.00 92.94 410 LEU A O 1
ATOM 3118 N N . PRO A 1 411 ? -10.453 -2.920 7.432 1.00 90.62 411 PRO A N 1
ATOM 3119 C CA . PRO A 1 411 ? -11.510 -3.125 8.422 1.00 90.62 411 PRO A CA 1
ATOM 3120 C C . PRO A 1 411 ? -11.011 -2.982 9.865 1.00 90.62 411 PRO A C 1
ATOM 3122 O O . PRO A 1 411 ? -11.638 -2.296 10.661 1.00 90.62 411 PRO A O 1
ATOM 3125 N N . VAL A 1 412 ? -9.845 -3.554 10.194 1.00 88.50 412 VAL A N 1
ATOM 3126 C CA . VAL A 1 412 ? -9.242 -3.441 11.537 1.00 88.50 412 VAL A CA 1
ATOM 3127 C C . VAL A 1 412 ? -8.908 -1.990 11.873 1.00 88.50 412 VAL A C 1
ATOM 3129 O O . VAL A 1 412 ? -9.146 -1.529 12.989 1.00 88.50 412 VAL A O 1
ATOM 3132 N N . LEU A 1 413 ? -8.360 -1.255 10.905 1.00 87.81 413 LEU A N 1
ATOM 3133 C CA . LEU A 1 413 ? -8.021 0.146 11.076 1.00 87.81 413 LEU A CA 1
ATOM 3134 C C . LEU A 1 413 ? -9.268 0.982 11.326 1.00 87.81 413 LEU A C 1
ATOM 3136 O O . LEU A 1 413 ? -9.205 1.821 12.211 1.00 87.81 413 LEU A O 1
ATOM 3140 N N . ASP A 1 414 ? -10.376 0.742 10.636 1.00 87.12 414 ASP A N 1
ATOM 3141 C CA . ASP A 1 414 ? -11.636 1.473 10.838 1.00 87.12 414 ASP A CA 1
ATOM 3142 C C . ASP A 1 414 ? -12.563 0.831 11.883 1.00 87.12 414 ASP A C 1
ATOM 3144 O O . ASP A 1 414 ? -13.648 1.341 12.147 1.00 87.12 414 ASP A O 1
ATOM 3148 N N . ARG A 1 415 ? -12.102 -0.247 12.533 1.00 86.25 415 ARG A N 1
ATOM 3149 C CA . ARG A 1 415 ? -12.837 -1.051 13.521 1.00 86.25 415 ARG A CA 1
ATOM 3150 C C . ARG A 1 415 ? -14.222 -1.489 13.032 1.00 86.25 415 ARG A C 1
ATOM 3152 O O . ARG A 1 415 ? -15.224 -1.391 13.737 1.00 86.25 415 ARG A O 1
ATOM 3159 N N . THR A 1 416 ? -14.251 -1.956 11.793 1.00 88.12 416 THR A N 1
ATOM 3160 C CA . THR A 1 416 ? -15.431 -2.442 11.083 1.00 88.12 416 THR A CA 1
ATOM 3161 C C . THR A 1 416 ? -15.138 -3.801 10.443 1.00 88.12 416 THR A C 1
ATOM 3163 O O . THR A 1 416 ? -14.046 -4.353 10.588 1.00 88.12 416 THR A O 1
ATOM 3166 N N . VAL A 1 417 ? -16.106 -4.350 9.714 1.00 89.81 417 VAL A N 1
ATOM 3167 C CA . VAL A 1 417 ? -15.959 -5.579 8.930 1.00 89.81 417 VAL A CA 1
ATOM 3168 C C . VAL A 1 417 ? -15.769 -5.264 7.447 1.00 89.81 417 VAL A C 1
ATOM 3170 O O . VAL A 1 417 ? -16.202 -4.231 6.940 1.00 89.81 417 VAL A O 1
ATOM 3173 N N . LEU A 1 418 ? -15.122 -6.171 6.712 1.00 91.62 418 LEU A N 1
ATOM 3174 C CA . LEU A 1 418 ? -14.899 -6.009 5.272 1.00 91.62 418 LEU A CA 1
ATOM 3175 C C . LEU A 1 418 ? -16.236 -5.870 4.532 1.00 91.62 418 LEU A C 1
ATOM 3177 O O . LEU A 1 418 ? -17.077 -6.762 4.622 1.00 91.62 418 LEU A O 1
ATOM 3181 N N . ALA A 1 419 ? -16.438 -4.803 3.759 1.00 91.69 419 ALA A N 1
ATOM 3182 C CA . ALA A 1 419 ? -17.753 -4.500 3.192 1.00 91.69 419 ALA A CA 1
ATOM 3183 C C . ALA A 1 419 ? -18.287 -5.609 2.269 1.00 91.69 419 ALA A C 1
ATOM 3185 O O . ALA A 1 419 ? -19.429 -6.051 2.423 1.00 91.69 419 ALA A O 1
ATOM 3186 N N . LYS A 1 420 ? -17.463 -6.101 1.333 1.00 92.81 420 LYS A N 1
ATOM 3187 C CA . LYS A 1 420 ? -17.844 -7.120 0.340 1.00 92.81 420 LYS A CA 1
ATOM 3188 C C . LYS A 1 420 ? -16.883 -8.321 0.365 1.00 92.81 420 LYS A C 1
ATOM 3190 O O . LYS A 1 420 ? -16.077 -8.477 -0.553 1.00 92.81 420 LYS A O 1
ATOM 3195 N N . PRO A 1 421 ? -16.989 -9.236 1.351 1.00 92.06 421 PRO A N 1
ATOM 3196 C CA . PRO A 1 421 ? -16.088 -10.389 1.461 1.00 92.06 421 PRO A CA 1
ATOM 3197 C C . PRO A 1 421 ? -16.093 -11.295 0.223 1.00 92.06 421 PRO A C 1
ATOM 3199 O O . PRO A 1 421 ? -15.066 -11.867 -0.128 1.00 92.06 421 PRO A O 1
ATOM 3202 N N . ARG A 1 422 ? -17.222 -11.373 -0.496 1.00 93.31 422 ARG A N 1
ATOM 3203 C CA . ARG A 1 422 ? -17.371 -12.165 -1.732 1.00 93.31 422 ARG A CA 1
ATOM 3204 C C . ARG A 1 422 ? -16.414 -11.750 -2.859 1.00 93.31 422 ARG A C 1
ATOM 3206 O O . ARG A 1 422 ? -16.179 -12.547 -3.757 1.00 93.31 422 ARG A O 1
ATOM 3213 N N . LEU A 1 423 ? -15.853 -10.536 -2.818 1.00 97.06 423 LEU A N 1
ATOM 3214 C CA . LEU A 1 423 ? -14.888 -10.067 -3.819 1.00 97.06 423 LEU A CA 1
ATOM 3215 C C . LEU A 1 423 ? -13.470 -10.602 -3.595 1.00 97.06 423 LEU A C 1
ATOM 3217 O O . LEU A 1 423 ? -12.664 -10.553 -4.518 1.00 97.06 423 LEU A O 1
ATOM 3221 N N . VAL A 1 424 ? -13.163 -11.162 -2.421 1.00 96.69 424 VAL A N 1
ATOM 3222 C CA . VAL A 1 424 ? -11.811 -11.632 -2.082 1.00 96.69 424 VAL A CA 1
ATOM 3223 C C . VAL A 1 424 ? -11.300 -12.681 -3.072 1.00 96.69 424 VAL A C 1
ATOM 3225 O O . VAL A 1 424 ? -10.174 -12.567 -3.552 1.00 96.69 424 VAL A O 1
ATOM 3228 N N . VAL A 1 425 ? -12.112 -13.698 -3.382 1.00 97.06 425 VAL A N 1
ATOM 3229 C CA . VAL A 1 425 ? -11.715 -14.781 -4.297 1.00 97.06 425 VAL A CA 1
ATOM 3230 C C . VAL A 1 425 ? -11.580 -14.281 -5.741 1.00 97.06 425 VAL A C 1
ATOM 3232 O O . VAL A 1 425 ? -10.529 -14.532 -6.326 1.00 97.06 425 VAL A O 1
ATOM 3235 N N . PRO A 1 426 ? -12.545 -13.530 -6.314 1.00 98.50 426 PRO A N 1
ATOM 3236 C CA . PRO A 1 426 ? -12.357 -12.885 -7.611 1.00 98.50 426 PRO A CA 1
ATOM 3237 C C . PRO A 1 426 ? -11.078 -12.050 -7.690 1.00 98.50 426 PRO A C 1
ATOM 3239 O O . PRO A 1 426 ? -10.306 -12.229 -8.622 1.00 98.50 426 PRO A O 1
ATOM 3242 N N . ILE A 1 427 ? -10.799 -11.201 -6.693 1.00 98.62 427 ILE A N 1
ATOM 3243 C CA . ILE A 1 427 ? -9.570 -10.393 -6.658 1.00 98.62 427 ILE A CA 1
ATOM 3244 C C . ILE A 1 427 ? -8.329 -11.293 -6.708 1.00 98.62 427 ILE A C 1
ATOM 3246 O O . ILE A 1 427 ? -7.430 -11.031 -7.502 1.00 98.62 427 ILE A O 1
ATOM 3250 N N . LEU A 1 428 ? -8.293 -12.361 -5.900 1.00 97.94 428 LEU A N 1
ATOM 3251 C CA . LEU A 1 428 ? -7.174 -13.308 -5.848 1.00 97.94 428 LEU A CA 1
ATOM 3252 C C . LEU A 1 428 ? -6.938 -14.004 -7.194 1.00 97.94 428 LEU A C 1
ATOM 3254 O O . LEU A 1 428 ? -5.801 -14.107 -7.650 1.00 97.94 428 LEU A O 1
ATOM 3258 N N . VAL A 1 429 ? -8.011 -14.488 -7.823 1.00 98.44 429 VAL A N 1
ATOM 3259 C CA . VAL A 1 429 ? -7.936 -15.194 -9.107 1.00 98.44 429 VAL A CA 1
ATOM 3260 C C . VAL A 1 429 ? -7.489 -14.242 -10.209 1.00 98.44 429 VAL A C 1
ATOM 3262 O O . VAL A 1 429 ? -6.571 -14.573 -10.951 1.00 98.44 429 VAL A O 1
ATOM 3265 N N . LEU A 1 430 ? -8.087 -13.051 -10.295 1.00 98.69 430 LEU A N 1
ATOM 3266 C CA . LEU A 1 430 ? -7.757 -12.066 -11.324 1.00 98.69 430 LEU A CA 1
ATOM 3267 C C . LEU A 1 430 ? -6.295 -11.606 -11.211 1.00 98.69 430 LEU A C 1
ATOM 3269 O O . LEU A 1 430 ? -5.592 -11.616 -12.216 1.00 98.69 430 LEU A O 1
ATOM 3273 N N . ILE A 1 431 ? -5.803 -11.272 -10.008 1.00 98.44 431 ILE A N 1
ATOM 3274 C CA . ILE A 1 431 ? -4.402 -10.844 -9.843 1.00 98.44 431 ILE A CA 1
ATOM 3275 C C . ILE A 1 431 ? -3.421 -11.994 -10.101 1.00 98.44 431 ILE A C 1
ATOM 3277 O O . ILE A 1 431 ? -2.393 -11.791 -10.742 1.00 98.44 431 ILE A O 1
ATOM 3281 N N . GLY A 1 432 ? -3.747 -13.212 -9.652 1.00 98.06 432 GLY A N 1
ATOM 3282 C CA . GLY A 1 432 ? -2.899 -14.388 -9.840 1.00 98.06 432 GLY A CA 1
ATOM 3283 C C . GLY A 1 432 ? -2.794 -14.809 -11.307 1.00 98.06 432 GLY A C 1
ATOM 3284 O O . GLY A 1 432 ? -1.689 -15.005 -11.809 1.00 98.06 432 GLY A O 1
ATOM 3285 N N . VAL A 1 433 ? -3.931 -14.905 -12.004 1.00 98.38 433 VAL A N 1
ATOM 3286 C CA . VAL A 1 433 ? -3.986 -15.237 -13.438 1.00 98.38 433 VAL A CA 1
ATOM 3287 C C . VAL A 1 433 ? -3.379 -14.117 -14.274 1.00 98.38 433 VAL A C 1
ATOM 3289 O O . VAL A 1 433 ? -2.580 -14.405 -15.159 1.00 98.38 433 VAL A O 1
ATOM 3292 N N . GLY A 1 434 ? -3.699 -12.855 -13.973 1.00 98.19 434 GLY A N 1
ATOM 3293 C CA . GLY A 1 434 ? -3.131 -11.693 -14.654 1.00 98.19 434 GLY A CA 1
ATOM 3294 C C . GLY A 1 434 ? -1.606 -11.684 -14.589 1.00 98.19 434 GLY A C 1
ATOM 3295 O O . GLY A 1 434 ? -0.958 -11.715 -15.632 1.00 98.19 434 GLY A O 1
ATOM 3296 N N . ASN A 1 435 ? -1.033 -11.787 -13.387 1.00 98.19 435 ASN A N 1
ATOM 3297 C CA . ASN A 1 435 ? 0.419 -11.791 -13.219 1.00 98.19 435 ASN A CA 1
ATOM 3298 C C . ASN A 1 435 ? 1.093 -13.018 -13.858 1.00 98.19 435 ASN A C 1
ATOM 3300 O O . ASN A 1 435 ? 2.156 -12.896 -14.463 1.00 98.19 435 ASN A O 1
ATOM 3304 N N . LEU A 1 436 ? 0.485 -14.206 -13.753 1.00 97.94 436 LEU A N 1
ATOM 3305 C CA . LEU A 1 436 ? 1.011 -15.407 -14.407 1.00 97.94 436 LEU A CA 1
ATOM 3306 C C . LEU A 1 436 ? 1.037 -15.245 -15.932 1.00 97.94 436 LEU A C 1
ATOM 3308 O O . LEU A 1 436 ? 2.048 -15.553 -16.563 1.00 97.94 436 LEU A O 1
ATOM 3312 N N . LEU A 1 437 ? -0.054 -14.736 -16.514 1.00 97.44 437 LEU A N 1
ATOM 3313 C CA . LEU A 1 437 ? -0.124 -14.423 -17.938 1.00 97.44 437 LEU A CA 1
ATOM 3314 C C . LEU A 1 437 ? 0.919 -13.375 -18.313 1.00 97.44 437 LEU A C 1
ATOM 3316 O O . LEU A 1 437 ? 1.591 -13.552 -19.323 1.00 97.44 437 LEU A O 1
ATOM 3320 N N . ARG A 1 438 ? 1.096 -12.322 -17.510 1.00 96.56 438 ARG A N 1
ATOM 3321 C CA . ARG A 1 438 ? 2.081 -11.271 -17.773 1.00 96.56 438 ARG A CA 1
ATOM 3322 C C . ARG A 1 438 ? 3.495 -11.831 -17.850 1.00 96.56 438 ARG A C 1
ATOM 3324 O O . ARG A 1 438 ? 4.129 -11.735 -18.895 1.00 96.56 438 ARG A O 1
ATOM 3331 N N . VAL A 1 439 ? 3.953 -12.465 -16.773 1.00 97.38 439 VAL A N 1
ATOM 3332 C CA . VAL A 1 439 ? 5.307 -13.028 -16.679 1.00 97.38 439 VAL A CA 1
ATOM 3333 C C . VAL A 1 439 ? 5.524 -14.085 -17.765 1.00 97.38 439 VAL A C 1
ATOM 3335 O O . VAL A 1 439 ? 6.551 -14.084 -18.438 1.00 97.38 439 VAL A O 1
ATOM 3338 N N . GLY A 1 440 ? 4.545 -14.970 -17.979 1.00 97.12 440 GLY A N 1
ATOM 3339 C CA . GLY A 1 440 ? 4.637 -16.023 -18.989 1.00 97.12 440 GLY A CA 1
ATOM 3340 C C . GLY A 1 440 ? 4.688 -15.485 -20.420 1.00 97.12 440 GLY A C 1
ATOM 3341 O O . GLY A 1 440 ? 5.504 -15.943 -21.218 1.00 97.12 440 GLY A O 1
ATOM 3342 N N . THR A 1 441 ? 3.847 -14.503 -20.753 1.00 96.44 441 THR A N 1
ATOM 3343 C CA . THR A 1 441 ? 3.817 -13.924 -22.105 1.00 96.44 441 THR A CA 1
ATOM 3344 C C . THR A 1 441 ? 5.029 -13.046 -22.388 1.00 96.44 441 THR A C 1
ATOM 3346 O O . THR A 1 441 ? 5.507 -13.076 -23.515 1.00 96.44 441 THR A O 1
ATOM 3349 N N . GLU A 1 442 ? 5.589 -12.342 -21.398 1.00 95.12 442 GLU A N 1
ATOM 3350 C CA . GLU A 1 442 ? 6.853 -11.610 -21.567 1.00 95.12 442 GLU A CA 1
ATOM 3351 C C . GLU A 1 442 ? 8.025 -12.551 -21.876 1.00 95.12 442 GLU A C 1
ATOM 3353 O O . GLU A 1 442 ? 8.851 -12.243 -22.727 1.00 95.12 442 GLU A O 1
ATOM 3358 N N . PHE A 1 443 ? 8.087 -13.745 -21.285 1.00 94.62 443 PHE A N 1
ATOM 3359 C CA . PHE A 1 443 ? 9.067 -14.736 -21.744 1.00 94.62 443 PHE A CA 1
ATOM 3360 C C . PHE A 1 443 ? 8.743 -15.277 -23.137 1.00 94.62 443 PHE A C 1
ATOM 3362 O O . PHE A 1 443 ? 9.642 -15.461 -23.958 1.00 94.62 443 PHE A O 1
ATOM 3369 N N . ALA A 1 444 ? 7.467 -15.533 -23.424 1.00 94.94 444 ALA A N 1
ATOM 3370 C CA . ALA A 1 444 ? 7.057 -16.123 -24.691 1.00 94.94 444 ALA A CA 1
ATOM 3371 C C . ALA A 1 444 ? 7.307 -15.203 -25.900 1.00 94.94 444 ALA A C 1
ATOM 3373 O O . ALA A 1 444 ? 7.568 -15.721 -26.986 1.00 94.94 444 ALA A O 1
ATOM 3374 N N . THR A 1 445 ? 7.304 -13.874 -25.739 1.00 94.38 445 THR A N 1
ATOM 3375 C CA . THR A 1 445 ? 7.617 -12.938 -26.838 1.00 94.38 445 THR A CA 1
ATOM 3376 C C . THR A 1 445 ? 9.048 -13.054 -27.351 1.00 94.38 445 THR A C 1
ATOM 3378 O O . THR A 1 445 ? 9.303 -12.682 -28.491 1.00 94.38 445 THR A O 1
ATOM 3381 N N . ILE A 1 446 ? 9.965 -13.638 -26.571 1.00 90.88 446 ILE A N 1
ATOM 3382 C CA . ILE A 1 446 ? 11.327 -13.951 -27.030 1.00 90.88 446 ILE A CA 1
ATOM 3383 C C . ILE A 1 446 ? 11.296 -15.016 -28.140 1.00 90.88 446 ILE A C 1
ATOM 3385 O O . ILE A 1 446 ? 12.124 -14.990 -29.046 1.00 90.88 446 ILE A O 1
ATOM 3389 N N . GLY A 1 447 ? 10.353 -15.962 -28.068 1.00 89.88 447 GLY A N 1
ATOM 3390 C CA . GLY A 1 447 ? 10.272 -17.101 -28.986 1.00 89.88 447 GLY A CA 1
ATOM 3391 C C . GLY A 1 447 ? 9.164 -17.009 -30.035 1.00 89.88 447 GLY A C 1
ATOM 3392 O O . GLY A 1 447 ? 9.282 -17.634 -31.086 1.00 89.88 447 GLY A O 1
ATOM 3393 N N . THR A 1 448 ? 8.080 -16.271 -29.772 1.00 92.62 448 THR A N 1
ATOM 3394 C CA . THR A 1 448 ? 6.942 -16.173 -30.698 1.00 92.62 448 THR A CA 1
ATOM 3395 C C . THR A 1 448 ? 6.249 -14.802 -30.678 1.00 92.62 448 THR A C 1
ATOM 3397 O O . THR A 1 448 ? 5.805 -14.347 -29.619 1.00 92.62 448 THR A O 1
ATOM 3400 N N . PRO A 1 449 ? 6.027 -14.171 -31.851 1.00 90.62 449 PRO A N 1
ATOM 3401 C CA . PRO A 1 449 ? 5.255 -12.932 -31.960 1.00 90.62 449 PRO A CA 1
ATOM 3402 C C . PRO A 1 449 ? 3.797 -13.062 -31.494 1.00 90.62 449 PRO A C 1
ATOM 3404 O O . PRO A 1 449 ? 3.176 -12.084 -31.088 1.00 90.62 449 PRO A O 1
ATOM 3407 N N . THR A 1 450 ? 3.225 -14.272 -31.503 1.00 92.62 450 THR A N 1
ATOM 3408 C CA . THR A 1 450 ? 1.831 -14.491 -31.075 1.00 92.62 450 THR A CA 1
ATOM 3409 C C . THR A 1 450 ? 1.603 -14.104 -29.615 1.00 92.62 450 THR A C 1
ATOM 3411 O O . THR A 1 450 ? 0.499 -13.692 -29.255 1.00 92.62 450 THR A O 1
ATOM 3414 N N . ALA A 1 451 ? 2.638 -14.184 -28.775 1.00 94.69 451 ALA A N 1
ATOM 3415 C CA . ALA A 1 451 ? 2.562 -13.816 -27.368 1.00 94.69 451 ALA A CA 1
ATOM 3416 C C . ALA A 1 451 ? 2.221 -12.331 -27.163 1.00 94.69 451 ALA A C 1
ATOM 3418 O O . ALA A 1 451 ? 1.515 -12.011 -26.206 1.00 94.69 451 ALA A O 1
ATOM 3419 N N . TYR A 1 452 ? 2.618 -11.444 -28.085 1.00 94.56 452 TYR A N 1
ATOM 3420 C CA . TYR A 1 452 ? 2.259 -10.023 -28.027 1.00 94.56 452 TYR A CA 1
ATOM 3421 C C . TYR A 1 452 ? 0.747 -9.813 -28.076 1.00 94.56 452 TYR A C 1
ATOM 3423 O O . TYR A 1 452 ? 0.228 -8.983 -27.344 1.00 94.56 452 TYR A O 1
ATOM 3431 N N . SER A 1 453 ? 0.017 -10.598 -28.872 1.00 93.31 453 SER A N 1
ATOM 3432 C CA . SER A 1 453 ? -1.441 -10.454 -28.985 1.00 93.31 453 SER A CA 1
ATOM 3433 C C . SER A 1 453 ? -2.198 -10.883 -27.720 1.00 93.31 453 SER A C 1
ATOM 3435 O O . SER A 1 453 ? -3.272 -10.363 -27.424 1.00 93.31 453 SER A O 1
ATOM 3437 N N . VAL A 1 454 ? -1.620 -11.806 -26.943 1.00 94.81 454 VAL A N 1
ATOM 3438 C CA . VAL A 1 454 ? -2.215 -12.333 -25.704 1.00 94.81 454 VAL A CA 1
ATOM 3439 C C . VAL A 1 454 ? -1.844 -11.471 -24.500 1.00 94.81 454 VAL A C 1
ATOM 3441 O O . VAL A 1 454 ? -2.648 -11.303 -23.586 1.00 94.81 454 VAL A O 1
ATOM 3444 N N . MET A 1 455 ? -0.642 -10.897 -24.495 1.00 94.31 455 MET A N 1
ATOM 3445 C CA . MET A 1 455 ? -0.103 -10.126 -23.376 1.00 94.31 455 MET A CA 1
ATOM 3446 C C . MET A 1 455 ? -1.044 -9.013 -22.863 1.00 94.31 455 MET A C 1
ATOM 3448 O O . MET A 1 455 ? -1.224 -8.950 -21.644 1.00 94.31 455 MET A O 1
ATOM 3452 N N . PRO A 1 456 ? -1.737 -8.207 -23.701 1.00 95.75 456 PRO A N 1
ATOM 3453 C CA . PRO A 1 456 ? -2.722 -7.214 -23.256 1.00 95.75 456 PRO A CA 1
ATOM 3454 C C . PRO A 1 456 ? -3.818 -7.752 -22.333 1.00 95.75 456 PRO A C 1
ATOM 3456 O O . PRO A 1 456 ? -4.303 -7.032 -21.460 1.00 95.75 456 PRO A O 1
ATOM 3459 N N . VAL A 1 457 ? -4.190 -9.027 -22.480 1.00 96.75 457 VAL A N 1
ATOM 3460 C CA . VAL A 1 457 ? -5.216 -9.670 -21.649 1.00 96.75 457 VAL A CA 1
ATOM 3461 C C . VAL A 1 457 ? -4.788 -9.707 -20.179 1.00 96.75 457 VAL A C 1
ATOM 3463 O O . VAL A 1 457 ? -5.626 -9.533 -19.295 1.00 96.75 457 VAL A O 1
ATOM 3466 N N . SER A 1 458 ? -3.487 -9.850 -19.897 1.00 97.19 458 SER A N 1
ATOM 3467 C CA . SER A 1 458 ? -2.965 -9.809 -18.524 1.00 97.19 458 SER A CA 1
ATOM 3468 C C . SER A 1 458 ? -3.278 -8.484 -17.819 1.00 97.19 458 SER A C 1
ATOM 3470 O O . SER A 1 458 ? -3.731 -8.500 -16.676 1.00 97.19 458 SER A O 1
ATOM 3472 N N . ALA A 1 459 ? -3.154 -7.347 -18.515 1.00 95.88 459 ALA A N 1
ATOM 3473 C CA . ALA A 1 459 ? -3.456 -6.037 -17.944 1.00 95.88 459 ALA A CA 1
ATOM 3474 C C . ALA A 1 459 ? -4.943 -5.870 -17.610 1.00 95.88 459 ALA A C 1
ATOM 3476 O O . ALA A 1 459 ? -5.269 -5.236 -16.608 1.00 95.88 459 ALA A O 1
ATOM 3477 N N . LEU A 1 460 ? -5.850 -6.456 -18.402 1.00 97.06 460 LEU A N 1
ATOM 3478 C CA . LEU A 1 460 ? -7.284 -6.440 -18.092 1.00 97.06 460 LEU A CA 1
ATOM 3479 C C . LEU A 1 460 ? -7.574 -7.187 -16.786 1.00 97.06 460 LEU A C 1
ATOM 3481 O O . LEU A 1 460 ? -8.321 -6.686 -15.946 1.00 97.06 460 LEU A O 1
ATOM 3485 N N . PHE A 1 461 ? -6.953 -8.353 -16.591 1.00 98.50 461 PHE A N 1
ATOM 3486 C CA . PHE A 1 461 ? -7.062 -9.126 -15.354 1.00 98.50 461 PHE A CA 1
ATOM 3487 C C . PHE A 1 461 ? -6.499 -8.362 -14.146 1.00 98.50 461 PHE A C 1
ATOM 3489 O O . PHE A 1 461 ? -7.181 -8.222 -13.129 1.00 98.50 461 PHE A O 1
ATOM 3496 N N . GLU A 1 462 ? -5.286 -7.822 -14.266 1.00 98.25 462 GLU A N 1
ATOM 3497 C CA . GLU A 1 462 ? -4.614 -7.057 -13.206 1.00 98.25 462 GLU A CA 1
ATOM 3498 C C . GLU A 1 462 ? -5.403 -5.793 -12.828 1.00 98.25 462 GLU A C 1
ATOM 3500 O O . GLU A 1 462 ? -5.646 -5.528 -11.647 1.00 98.25 462 GLU A O 1
ATOM 3505 N N . TRP A 1 463 ? -5.873 -5.035 -13.823 1.00 98.38 463 TRP A N 1
ATOM 3506 C CA . TRP A 1 463 ? -6.666 -3.826 -13.607 1.00 98.38 463 TRP A CA 1
ATOM 3507 C C . TRP A 1 463 ? -8.041 -4.139 -13.008 1.00 98.38 463 TRP A C 1
ATOM 3509 O O . TRP A 1 463 ? -8.473 -3.457 -12.079 1.00 98.38 463 TRP A O 1
ATOM 3519 N N . ALA A 1 464 ? -8.714 -5.202 -13.462 1.00 98.69 464 ALA A N 1
ATOM 3520 C CA . ALA A 1 464 ? -9.982 -5.636 -12.879 1.00 98.69 464 ALA A CA 1
ATOM 3521 C C . ALA A 1 464 ? -9.818 -6.055 -11.408 1.00 98.69 464 ALA A C 1
ATOM 3523 O O . ALA A 1 464 ? -10.661 -5.711 -10.577 1.00 98.69 464 ALA A O 1
ATOM 3524 N N . ALA A 1 465 ? -8.721 -6.735 -11.054 1.00 98.75 465 ALA A N 1
ATOM 3525 C CA . ALA A 1 465 ? -8.408 -7.063 -9.664 1.00 98.75 465 ALA A CA 1
ATOM 3526 C C . ALA A 1 465 ? -8.250 -5.797 -8.805 1.00 98.75 465 ALA A C 1
ATOM 3528 O O . ALA A 1 465 ? -8.839 -5.706 -7.723 1.00 98.75 465 ALA A O 1
ATOM 3529 N N . LEU A 1 466 ? -7.506 -4.802 -9.305 1.00 98.69 466 LEU A N 1
ATOM 3530 C CA . LEU A 1 466 ? -7.330 -3.503 -8.649 1.00 98.69 466 LEU A CA 1
ATOM 3531 C C . LEU A 1 466 ? -8.654 -2.749 -8.503 1.00 98.69 466 LEU A C 1
ATOM 3533 O O . LEU A 1 466 ? -8.910 -2.180 -7.443 1.00 98.69 466 LEU A O 1
ATOM 3537 N N . LEU A 1 467 ? -9.518 -2.772 -9.522 1.00 98.75 467 LEU A N 1
ATOM 3538 C CA . LEU A 1 467 ? -10.828 -2.124 -9.478 1.00 98.75 467 LEU A CA 1
ATOM 3539 C C . LEU A 1 467 ? -11.726 -2.764 -8.417 1.00 98.75 467 LEU A C 1
ATOM 3541 O O . LEU A 1 467 ? -12.305 -2.058 -7.591 1.00 98.75 467 LEU A O 1
ATOM 3545 N N . LEU A 1 468 ? -11.829 -4.096 -8.403 1.00 98.75 468 LEU A N 1
ATOM 3546 C CA . LEU A 1 468 ? -12.627 -4.808 -7.403 1.00 98.75 468 LEU A CA 1
ATOM 3547 C C . LEU A 1 468 ? -12.091 -4.574 -5.986 1.00 98.75 468 LEU A C 1
ATOM 3549 O O . LEU A 1 468 ? -12.879 -4.368 -5.059 1.00 98.75 468 LEU A O 1
ATOM 3553 N N . PHE A 1 469 ? -10.767 -4.553 -5.818 1.00 98.62 469 PHE A N 1
ATOM 3554 C CA . PHE A 1 469 ? -10.141 -4.186 -4.552 1.00 98.62 469 PHE A CA 1
ATOM 3555 C C . PHE A 1 469 ? -10.473 -2.750 -4.149 1.00 98.62 469 PHE A C 1
ATOM 3557 O O . PHE A 1 469 ? -10.877 -2.534 -3.009 1.00 98.62 469 PHE A O 1
ATOM 3564 N N . ALA A 1 470 ? -10.374 -1.785 -5.065 1.00 98.56 470 ALA A N 1
ATOM 3565 C CA . ALA A 1 470 ? -10.697 -0.389 -4.795 1.00 98.56 470 ALA A CA 1
ATOM 3566 C C . ALA A 1 470 ? -12.160 -0.223 -4.370 1.00 98.56 470 ALA A C 1
ATOM 3568 O O . ALA A 1 470 ? -12.431 0.418 -3.359 1.00 98.56 470 ALA A O 1
ATOM 3569 N N . ILE A 1 471 ? -13.097 -0.867 -5.073 1.00 98.19 471 ILE A N 1
ATOM 3570 C CA . ILE A 1 471 ? -14.521 -0.877 -4.710 1.00 98.19 471 ILE A CA 1
ATOM 3571 C C . ILE A 1 471 ? -14.707 -1.419 -3.288 1.00 98.19 471 ILE A C 1
ATOM 3573 O O . ILE A 1 471 ? -15.427 -0.816 -2.492 1.00 98.19 471 ILE A O 1
ATOM 3577 N N . ASN A 1 472 ? -14.061 -2.537 -2.947 1.00 97.31 472 ASN A N 1
ATOM 3578 C CA . ASN A 1 472 ? -14.187 -3.150 -1.625 1.00 97.31 472 ASN A CA 1
ATOM 3579 C C . ASN A 1 472 ? -13.557 -2.283 -0.520 1.00 97.31 472 ASN A C 1
ATOM 3581 O O . ASN A 1 472 ? -14.162 -2.079 0.532 1.00 97.31 472 ASN A O 1
ATOM 3585 N N . ALA A 1 473 ? -12.366 -1.737 -0.771 1.00 97.12 473 ALA A N 1
ATOM 3586 C CA . ALA A 1 473 ? -11.637 -0.867 0.146 1.00 97.12 473 ALA A CA 1
ATOM 3587 C C . ALA A 1 473 ? -12.407 0.431 0.426 1.00 97.12 473 ALA A C 1
ATOM 3589 O O . ALA A 1 473 ? -12.610 0.785 1.585 1.00 97.12 473 ALA A O 1
ATOM 3590 N N . ILE A 1 474 ? -12.895 1.104 -0.620 1.00 96.88 474 ILE A N 1
ATOM 3591 C CA . ILE A 1 474 ? -13.694 2.331 -0.506 1.00 96.88 474 ILE A CA 1
ATOM 3592 C C . ILE A 1 474 ? -14.994 2.047 0.245 1.00 96.88 474 ILE A C 1
ATOM 3594 O O . ILE A 1 474 ? -15.321 2.764 1.185 1.00 96.88 474 ILE A O 1
ATOM 3598 N N . ALA A 1 475 ? -15.709 0.979 -0.118 1.00 94.56 475 ALA A N 1
ATOM 3599 C CA . ALA A 1 475 ? -16.943 0.603 0.568 1.00 94.56 475 ALA A CA 1
ATOM 3600 C C . ALA A 1 475 ? -16.719 0.255 2.049 1.00 94.56 475 ALA A C 1
ATOM 3602 O O . ALA A 1 475 ? -17.620 0.458 2.854 1.00 94.56 475 ALA A O 1
ATOM 3603 N N . THR A 1 476 ? -15.539 -0.259 2.407 1.00 93.38 476 THR A N 1
ATOM 3604 C CA . THR A 1 476 ? -15.167 -0.559 3.798 1.00 93.38 476 THR A CA 1
ATOM 3605 C C . THR A 1 476 ? -14.867 0.718 4.580 1.00 93.38 476 THR A C 1
ATOM 3607 O O . THR A 1 476 ? -15.416 0.903 5.657 1.00 93.38 476 THR A O 1
ATOM 3610 N N . MET A 1 477 ? -14.067 1.634 4.024 1.00 92.94 477 MET A N 1
ATOM 3611 C CA . MET A 1 477 ? -13.741 2.909 4.686 1.00 92.94 477 MET A CA 1
ATOM 3612 C C . MET A 1 477 ? -14.956 3.839 4.827 1.00 92.94 477 MET A C 1
ATOM 3614 O O . MET A 1 477 ? -15.011 4.663 5.737 1.00 92.94 477 MET A O 1
ATOM 3618 N N . LEU A 1 478 ? -15.928 3.723 3.917 1.00 89.06 478 LEU A N 1
ATOM 3619 C CA . LEU A 1 478 ? -17.178 4.490 3.923 1.00 89.06 478 LEU A CA 1
ATOM 3620 C C . LEU A 1 478 ? -18.359 3.699 4.509 1.00 89.06 478 LEU A C 1
ATOM 3622 O O . LEU A 1 478 ? -19.511 4.101 4.331 1.00 89.06 478 LEU A O 1
ATOM 3626 N N . HIS A 1 479 ? -18.099 2.557 5.151 1.00 83.31 479 HIS A N 1
ATOM 3627 C CA . HIS A 1 479 ? -19.153 1.678 5.641 1.00 83.31 479 HIS A CA 1
ATOM 3628 C C . HIS A 1 479 ? -20.061 2.396 6.650 1.00 83.31 479 HIS A C 1
ATOM 3630 O O . HIS A 1 479 ? -19.598 3.098 7.547 1.00 83.31 479 HIS A O 1
ATOM 3636 N N . THR A 1 480 ? -21.369 2.201 6.495 1.00 76.56 480 THR A N 1
ATOM 3637 C CA . THR A 1 480 ? -22.405 2.632 7.441 1.00 76.56 480 THR A CA 1
ATOM 3638 C C . THR A 1 480 ? -23.193 1.394 7.851 1.00 76.56 480 THR A C 1
ATOM 3640 O O . THR A 1 480 ? -23.551 0.599 6.979 1.00 76.56 480 THR A O 1
ATOM 3643 N N . ASP A 1 481 ? -23.440 1.223 9.153 1.00 79.12 481 ASP A N 1
ATOM 3644 C CA . ASP A 1 481 ? -24.166 0.057 9.665 1.00 79.12 481 ASP A CA 1
ATOM 3645 C C . ASP A 1 481 ? -25.592 0.004 9.096 1.00 79.12 481 ASP A C 1
ATOM 3647 O O . ASP A 1 481 ? -26.261 1.035 8.959 1.00 79.12 481 ASP A O 1
ATOM 3651 N N . ALA A 1 482 ? -26.060 -1.208 8.788 1.00 77.62 482 ALA A N 1
ATOM 3652 C CA . ALA A 1 482 ? -27.407 -1.447 8.287 1.00 77.62 482 ALA A CA 1
ATOM 3653 C C . ALA A 1 482 ? -28.471 -0.870 9.230 1.00 77.62 482 ALA A C 1
ATOM 3655 O O . ALA A 1 482 ? -29.418 -0.253 8.739 1.00 77.62 482 ALA A O 1
ATOM 3656 N N . LEU A 1 483 ? -28.245 -0.955 10.548 1.00 82.25 483 LEU A N 1
ATOM 3657 C CA . LEU A 1 483 ? -29.150 -0.449 11.581 1.00 82.25 483 LEU A CA 1
ATOM 3658 C C . LEU A 1 483 ? -29.528 1.023 11.347 1.00 82.25 483 LEU A C 1
ATOM 3660 O O . LEU A 1 483 ? -30.700 1.374 11.423 1.00 82.25 483 LEU A O 1
ATOM 3664 N N . PHE A 1 484 ? -28.566 1.868 10.961 1.00 79.62 484 PHE A N 1
ATOM 3665 C CA . PHE A 1 484 ? -28.821 3.284 10.664 1.00 79.62 484 PHE A CA 1
ATOM 3666 C C . PHE A 1 484 ? -29.524 3.510 9.325 1.00 79.62 484 PHE A C 1
ATOM 3668 O O . PHE A 1 484 ? -30.221 4.505 9.144 1.00 79.62 484 PHE A O 1
ATOM 3675 N N . SER A 1 485 ? -29.298 2.626 8.356 1.00 77.50 485 SER A N 1
ATOM 3676 C CA . SER A 1 485 ? -29.818 2.796 6.998 1.00 77.50 485 SER A CA 1
ATOM 3677 C C . SER A 1 485 ? -31.243 2.271 6.817 1.00 77.50 485 SER A C 1
ATOM 3679 O O . SER A 1 485 ? -32.000 2.846 6.038 1.00 77.50 485 SER A O 1
ATOM 3681 N N . THR A 1 486 ? -31.606 1.193 7.516 1.00 82.19 486 THR A N 1
ATOM 3682 C CA . THR A 1 486 ? -32.891 0.495 7.354 1.00 82.19 486 THR A CA 1
ATOM 3683 C C . THR A 1 486 ? -33.729 0.467 8.628 1.00 82.19 486 THR A C 1
ATOM 3685 O O . THR A 1 486 ? -34.891 0.079 8.559 1.00 82.19 486 THR A O 1
ATOM 3688 N N . GLY A 1 487 ? -33.164 0.833 9.785 1.00 83.38 487 GLY A N 1
ATOM 3689 C CA . GLY A 1 487 ? -33.805 0.633 11.088 1.00 83.38 487 GLY A CA 1
ATOM 3690 C C . GLY A 1 487 ? -33.870 -0.835 11.523 1.00 83.38 487 GLY A C 1
ATOM 3691 O O . GLY A 1 487 ? -34.496 -1.139 12.532 1.00 83.38 487 GLY A O 1
ATOM 3692 N N . GLN A 1 488 ? -33.244 -1.748 10.772 1.00 88.62 488 GLN A N 1
ATOM 3693 C CA . GLN A 1 488 ? -33.234 -3.180 11.059 1.00 88.62 488 GLN A CA 1
ATOM 3694 C C . GLN A 1 488 ? -31.808 -3.678 11.275 1.00 88.62 488 GLN A C 1
ATOM 3696 O O . GLN A 1 488 ? -30.897 -3.381 10.496 1.00 88.62 488 GLN A O 1
ATOM 3701 N N . ALA A 1 489 ? -31.633 -4.479 12.320 1.00 90.62 489 ALA A N 1
ATOM 3702 C CA . ALA A 1 489 ? -30.403 -5.194 12.590 1.00 90.62 489 ALA A CA 1
ATOM 3703 C C . ALA A 1 489 ? -30.229 -6.358 11.605 1.00 90.62 489 ALA A C 1
ATOM 3705 O O . ALA A 1 489 ? -31.177 -7.067 11.256 1.00 90.62 489 ALA A O 1
ATOM 3706 N N . THR A 1 490 ? -28.988 -6.579 11.180 1.00 92.06 490 THR A N 1
ATOM 3707 C CA . THR A 1 490 ? -28.596 -7.726 10.350 1.00 92.06 490 THR A CA 1
ATOM 3708 C C . THR A 1 490 ? -27.525 -8.545 11.060 1.00 92.06 490 THR A C 1
ATOM 3710 O O . THR A 1 490 ? -26.879 -8.053 11.983 1.00 92.06 490 THR A O 1
ATOM 3713 N N . LEU A 1 491 ? -27.249 -9.764 10.586 1.00 90.69 491 LEU A N 1
ATOM 3714 C CA . LEU A 1 491 ? -26.163 -10.597 11.127 1.00 90.69 491 LEU A CA 1
ATOM 3715 C C . LEU A 1 491 ? -24.802 -9.888 11.155 1.00 90.69 491 LEU A C 1
ATOM 3717 O O . LEU A 1 491 ? -23.963 -10.223 11.982 1.00 90.69 491 LEU A O 1
ATOM 3721 N N . ARG A 1 492 ? -24.586 -8.922 10.254 1.00 89.44 492 ARG A N 1
ATOM 3722 C CA . ARG A 1 492 ? -23.331 -8.171 10.116 1.00 89.44 492 ARG A CA 1
ATOM 3723 C C . ARG A 1 492 ? -23.364 -6.807 10.802 1.00 89.44 492 ARG A C 1
ATOM 3725 O O . ARG A 1 492 ? -22.362 -6.100 10.751 1.00 89.44 492 ARG A O 1
ATOM 3732 N N . SER A 1 493 ? -24.493 -6.433 11.404 1.00 90.94 493 SER A N 1
ATOM 3733 C CA . SER A 1 493 ? -24.583 -5.218 12.208 1.00 90.94 493 SER A CA 1
ATOM 3734 C C . SER A 1 493 ? -23.692 -5.345 13.437 1.00 90.94 493 SER A C 1
ATOM 3736 O O . SER A 1 493 ? -23.556 -6.428 14.015 1.00 90.94 493 SER A O 1
ATOM 3738 N N . SER A 1 494 ? -23.067 -4.238 13.815 1.00 91.25 494 SER A N 1
ATOM 3739 C CA . SER A 1 494 ? -22.210 -4.142 14.986 1.00 91.25 494 SER A CA 1
ATOM 3740 C C . SER A 1 494 ? -23.044 -4.250 16.255 1.00 91.25 494 SER A C 1
ATOM 3742 O O . SER A 1 494 ? -23.973 -3.469 16.479 1.00 91.25 494 SER A O 1
ATOM 3744 N N . LEU A 1 495 ? -22.670 -5.186 17.126 1.00 93.06 495 LEU A N 1
ATOM 3745 C CA . LEU A 1 495 ? -23.280 -5.315 18.444 1.00 93.06 495 LEU A CA 1
ATOM 3746 C C . LEU A 1 495 ? -23.035 -4.052 19.278 1.00 93.06 495 LEU A C 1
ATOM 3748 O O . LEU A 1 495 ? -23.938 -3.580 19.953 1.00 93.06 495 LEU A O 1
ATOM 3752 N N . ALA A 1 496 ? -21.841 -3.459 19.194 1.00 90.06 496 ALA A N 1
ATOM 3753 C CA . ALA A 1 496 ? -21.533 -2.230 19.923 1.00 90.06 496 ALA A CA 1
ATOM 3754 C C . ALA A 1 496 ? -22.403 -1.045 19.471 1.00 90.06 496 ALA A C 1
ATOM 3756 O O . ALA A 1 496 ? -22.788 -0.223 20.299 1.00 90.06 496 ALA A O 1
ATOM 3757 N N . VAL A 1 497 ? -22.715 -0.956 18.172 1.00 88.25 497 VAL A N 1
ATOM 3758 C CA . VAL A 1 497 ? -23.636 0.062 17.645 1.00 88.25 497 VAL A CA 1
ATOM 3759 C C . VAL A 1 497 ? -25.054 -0.197 18.146 1.00 88.25 497 VAL A C 1
ATOM 3761 O O . VAL A 1 497 ? -25.674 0.724 18.665 1.00 88.25 497 VAL A O 1
ATOM 3764 N N . LEU A 1 498 ? -25.540 -1.442 18.071 1.00 92.38 498 LEU A N 1
ATOM 3765 C CA . LEU A 1 498 ? -26.870 -1.811 18.566 1.00 92.38 498 LEU A CA 1
ATOM 3766 C C . LEU A 1 498 ? -27.053 -1.439 20.043 1.00 92.38 498 LEU A C 1
ATOM 3768 O O . LEU A 1 498 ? -28.008 -0.752 20.382 1.00 92.38 498 LEU A O 1
ATOM 3772 N N . LEU A 1 499 ? -26.124 -1.862 20.903 1.00 91.75 499 LEU A N 1
ATOM 3773 C CA . LEU A 1 499 ? -26.186 -1.600 22.346 1.00 91.75 499 LEU A CA 1
ATOM 3774 C C . LEU A 1 499 ? -25.952 -0.122 22.686 1.00 91.75 499 LEU A C 1
ATOM 3776 O O . LEU A 1 499 ? -26.395 0.350 23.726 1.00 91.75 499 LEU A O 1
ATOM 3780 N N . GLY A 1 500 ? -25.242 0.607 21.823 1.00 88.00 500 GLY A N 1
ATOM 3781 C CA . GLY A 1 500 ? -25.020 2.038 21.981 1.00 88.00 500 GLY A CA 1
ATOM 3782 C C . GLY A 1 500 ? -26.241 2.890 21.654 1.00 88.00 500 GLY A C 1
ATOM 3783 O O . GLY A 1 500 ? -26.457 3.894 22.323 1.00 88.00 500 GLY A O 1
ATOM 3784 N N . GLU A 1 501 ? -27.015 2.504 20.640 1.00 86.50 501 GLU A N 1
ATOM 3785 C CA . GLU A 1 501 ? -28.242 3.207 20.243 1.00 86.50 501 GLU A CA 1
ATOM 3786 C C . GLU A 1 501 ? -29.463 2.739 21.050 1.00 86.50 501 GLU A C 1
ATOM 3788 O O . GLU A 1 501 ? -30.363 3.529 21.324 1.00 86.50 501 GLU A O 1
ATOM 3793 N N . TYR A 1 502 ? -29.486 1.467 21.459 1.00 89.62 502 TYR A N 1
ATOM 3794 C CA . TYR A 1 502 ? -30.605 0.834 22.157 1.00 89.62 502 TYR A CA 1
ATOM 3795 C C . TYR A 1 502 ? -30.121 0.095 23.419 1.00 89.62 502 TYR A C 1
ATOM 3797 O O . TYR A 1 502 ? -30.090 -1.139 23.434 1.00 89.62 502 TYR A O 1
ATOM 3805 N N . PRO A 1 503 ? -29.749 0.815 24.497 1.00 88.88 503 PRO A N 1
ATOM 3806 C CA . PRO A 1 503 ? -29.208 0.209 25.719 1.00 88.88 503 PRO A CA 1
ATOM 3807 C C . PRO A 1 503 ? -30.164 -0.800 26.373 1.00 88.88 503 PRO A C 1
ATOM 3809 O O . PRO A 1 503 ? -29.715 -1.809 26.898 1.00 88.88 503 PRO A O 1
ATOM 3812 N N . GLU A 1 504 ? -31.481 -0.620 26.243 1.00 88.50 504 GLU A N 1
ATOM 3813 C CA . GLU A 1 504 ? -32.494 -1.557 26.763 1.00 88.50 504 GLU A CA 1
ATOM 3814 C C . GLU A 1 504 ? -32.413 -2.962 26.140 1.00 88.50 504 GLU A C 1
ATOM 3816 O O . GLU A 1 504 ? -32.846 -3.952 26.735 1.00 88.50 504 GLU A O 1
ATOM 3821 N N . ILE A 1 505 ? -31.873 -3.074 24.920 1.00 92.25 505 ILE A N 1
ATOM 3822 C CA . ILE A 1 505 ? -31.642 -4.375 24.284 1.00 92.25 505 ILE A CA 1
ATOM 3823 C C . ILE A 1 505 ? -30.562 -5.144 25.048 1.00 92.25 505 ILE A C 1
ATOM 3825 O O . ILE A 1 505 ? -30.635 -6.369 25.121 1.00 92.25 505 ILE A O 1
ATOM 3829 N N . GLU A 1 506 ? -29.601 -4.456 25.668 1.00 92.50 506 GLU A N 1
ATOM 3830 C CA . GLU A 1 506 ? -28.599 -5.090 26.522 1.00 92.50 506 GLU A CA 1
ATOM 3831 C C . GLU A 1 506 ? -29.252 -5.879 27.660 1.00 92.50 506 GLU A C 1
ATOM 3833 O O . GLU A 1 506 ? -28.967 -7.067 27.828 1.00 92.50 506 GLU A O 1
ATOM 3838 N N . ASP A 1 507 ? -30.173 -5.245 28.388 1.00 90.75 507 ASP A N 1
ATOM 3839 C CA . ASP A 1 507 ? -30.888 -5.857 29.508 1.00 90.75 507 ASP A CA 1
ATOM 3840 C C . ASP A 1 507 ? -31.661 -7.097 29.071 1.00 90.75 507 ASP A C 1
ATOM 3842 O O . ASP A 1 507 ? -31.606 -8.142 29.727 1.00 90.75 507 ASP A O 1
ATOM 3846 N N . ARG A 1 508 ? -32.344 -7.011 27.924 1.00 92.75 508 ARG A N 1
ATOM 3847 C CA . ARG A 1 508 ? -33.092 -8.139 27.355 1.00 92.75 508 ARG A CA 1
ATOM 3848 C C . ARG A 1 508 ? -32.166 -9.289 26.987 1.00 92.75 508 ARG A C 1
ATOM 3850 O O . ARG A 1 508 ? -32.470 -10.435 27.310 1.00 92.75 508 ARG A O 1
ATOM 3857 N N . LEU A 1 509 ? -31.023 -9.011 26.362 1.00 93.69 509 LEU A N 1
ATOM 3858 C CA . LEU A 1 509 ? -30.051 -10.043 25.996 1.00 93.69 509 LEU A CA 1
ATOM 3859 C C . LEU A 1 509 ? -29.442 -10.711 27.235 1.00 93.69 509 LEU A C 1
ATOM 3861 O O . LEU A 1 509 ? -29.296 -11.935 27.259 1.00 93.69 509 LEU A O 1
ATOM 3865 N N . ILE A 1 510 ? -29.134 -9.947 28.287 1.00 92.88 510 ILE A N 1
ATOM 3866 C CA . ILE A 1 510 ? -28.648 -10.501 29.560 1.00 92.88 510 ILE A CA 1
ATOM 3867 C C . ILE A 1 510 ? -29.733 -11.360 30.219 1.00 92.88 510 ILE A C 1
ATOM 3869 O O . ILE A 1 510 ? -29.446 -12.484 30.628 1.00 92.88 510 ILE A O 1
ATOM 3873 N N . ALA A 1 511 ? -30.981 -10.886 30.264 1.00 90.69 511 ALA A N 1
ATOM 3874 C CA . ALA A 1 511 ? -32.110 -11.637 30.815 1.00 90.69 511 ALA A CA 1
ATOM 3875 C C . ALA A 1 511 ? -32.395 -12.937 30.042 1.00 90.69 511 ALA A C 1
ATOM 3877 O O . ALA A 1 511 ? -32.798 -13.934 30.636 1.00 90.69 511 ALA A O 1
ATOM 3878 N N . THR A 1 512 ? -32.127 -12.945 28.734 1.00 90.25 512 THR A N 1
ATOM 3879 C CA . THR A 1 512 ? -32.244 -14.133 27.867 1.00 90.25 512 THR A CA 1
ATOM 3880 C C . THR A 1 512 ? -31.077 -15.116 28.066 1.00 90.25 512 THR A C 1
ATOM 3882 O O . THR A 1 512 ? -31.125 -16.246 27.587 1.00 90.25 512 THR A O 1
ATOM 3885 N N . GLY A 1 513 ? -30.044 -14.729 28.825 1.00 91.19 513 GLY A N 1
ATOM 3886 C CA . GLY A 1 513 ? -28.968 -15.616 29.273 1.00 91.19 513 GLY A CA 1
ATOM 3887 C C . GLY A 1 513 ? -27.576 -15.291 28.733 1.00 91.19 513 GLY A C 1
ATOM 3888 O O . GLY A 1 513 ? -26.676 -16.110 28.915 1.00 91.19 513 GLY A O 1
ATOM 3889 N N . SER A 1 514 ? -27.364 -14.131 28.097 1.00 92.94 514 SER A N 1
ATOM 3890 C CA . SER A 1 514 ? -26.048 -13.761 27.555 1.00 92.94 514 SER A CA 1
ATOM 3891 C C . SER A 1 514 ? -24.991 -13.634 28.661 1.00 92.94 514 SER A C 1
ATOM 3893 O O . SER A 1 514 ? -24.975 -12.654 29.419 1.00 92.94 514 SER A O 1
ATOM 3895 N N . GLN A 1 515 ? -24.023 -14.551 28.693 1.00 89.94 515 GLN A N 1
ATOM 3896 C CA . GLN A 1 515 ? -22.936 -14.525 29.675 1.00 89.94 515 GLN A CA 1
ATOM 3897 C C . GLN A 1 515 ? -21.865 -13.488 29.335 1.00 89.94 515 GLN A C 1
ATOM 3899 O O . GLN A 1 515 ? -21.291 -12.880 30.244 1.00 89.94 515 GLN A O 1
ATOM 3904 N N . TYR A 1 516 ? -21.585 -13.276 28.047 1.00 91.38 516 TYR A N 1
ATOM 3905 C CA . TYR A 1 516 ? -20.606 -12.300 27.581 1.00 91.38 516 TYR A CA 1
ATOM 3906 C C . TYR A 1 516 ? -20.998 -10.881 27.990 1.00 91.38 516 TYR A C 1
ATOM 3908 O O . TYR A 1 516 ? -20.207 -10.204 28.652 1.00 91.38 516 TYR A O 1
ATOM 3916 N N . LEU A 1 517 ? -22.224 -10.447 27.673 1.00 92.38 517 LEU A N 1
ATOM 3917 C CA . LEU A 1 517 ? -22.681 -9.092 28.003 1.00 92.38 517 LEU A CA 1
ATOM 3918 C C . LEU A 1 517 ? -22.762 -8.851 29.511 1.00 92.38 517 LEU A C 1
ATOM 3920 O O . LEU A 1 517 ? -22.377 -7.779 29.965 1.00 92.38 517 LEU A O 1
ATOM 3924 N N . ALA A 1 518 ? -23.144 -9.857 30.304 1.00 89.56 518 ALA A N 1
ATOM 3925 C CA . ALA A 1 518 ? -23.202 -9.726 31.760 1.00 89.56 518 ALA A CA 1
ATOM 3926 C C . ALA A 1 518 ? -21.829 -9.439 32.405 1.00 89.56 518 ALA A C 1
ATOM 3928 O O . ALA A 1 518 ? -21.756 -8.845 33.483 1.00 89.56 518 ALA A O 1
ATOM 3929 N N . ARG A 1 519 ? -20.733 -9.876 31.768 1.00 89.06 519 ARG A N 1
ATOM 3930 C CA . ARG A 1 519 ? -19.373 -9.839 32.337 1.00 89.06 519 ARG A CA 1
ATOM 3931 C C . ARG A 1 519 ? -18.437 -8.851 31.652 1.00 89.06 519 ARG A C 1
ATOM 3933 O O . ARG A 1 519 ? -17.437 -8.456 32.257 1.00 89.06 519 ARG A O 1
ATOM 3940 N N . THR A 1 520 ? -18.697 -8.506 30.393 1.00 89.19 520 THR A N 1
ATOM 3941 C CA . THR A 1 520 ? -17.788 -7.664 29.618 1.00 89.19 520 THR A CA 1
ATOM 3942 C C . THR A 1 520 ? -17.873 -6.204 30.049 1.00 89.19 520 THR A C 1
ATOM 3944 O O . THR A 1 520 ? -18.940 -5.694 30.388 1.00 89.19 520 THR A O 1
ATOM 3947 N N . ARG A 1 521 ? -16.728 -5.520 29.997 1.00 87.00 521 ARG A N 1
ATOM 3948 C CA . ARG A 1 521 ? -16.613 -4.083 30.293 1.00 87.00 521 ARG A CA 1
ATOM 3949 C C . ARG A 1 521 ? -16.909 -3.216 29.069 1.00 87.00 521 ARG A C 1
ATOM 3951 O O . ARG A 1 521 ? -17.379 -2.090 29.193 1.00 87.00 521 ARG A O 1
ATOM 3958 N N . SER A 1 522 ? -16.618 -3.749 27.885 1.00 87.44 522 SER A N 1
ATOM 3959 C CA . SER A 1 522 ? -16.828 -3.102 26.594 1.00 87.44 522 SER A CA 1
ATOM 3960 C C . SER A 1 522 ? -17.009 -4.145 25.491 1.00 87.44 522 SER A C 1
ATOM 3962 O O . SER A 1 522 ? -16.601 -5.302 25.630 1.00 87.44 522 SER A O 1
ATOM 3964 N N . VAL A 1 523 ? -17.636 -3.729 24.393 1.00 88.75 523 VAL A N 1
ATOM 3965 C CA . VAL A 1 523 ? -17.845 -4.559 23.203 1.00 88.75 523 VAL A CA 1
ATOM 3966 C C . VAL A 1 523 ? -17.008 -3.988 22.056 1.00 88.75 523 VAL A C 1
ATOM 3968 O O . VAL A 1 523 ? -17.078 -2.779 21.812 1.00 88.75 523 VAL A O 1
ATOM 3971 N N . PRO A 1 524 ? -16.200 -4.808 21.358 1.00 87.00 524 PRO A N 1
ATOM 3972 C CA . PRO A 1 524 ? -15.485 -4.367 20.166 1.00 87.00 524 PRO A CA 1
ATOM 3973 C C . PRO A 1 524 ? -16.464 -3.892 19.090 1.00 87.00 524 PRO A C 1
ATOM 3975 O O . PRO A 1 524 ? -17.462 -4.556 18.822 1.00 87.00 524 PRO A O 1
ATOM 3978 N N . SER A 1 525 ? -16.168 -2.767 18.444 1.00 84.88 525 SER A N 1
ATOM 3979 C CA . SER A 1 525 ? -17.019 -2.194 17.388 1.00 84.88 525 SER A CA 1
ATOM 3980 C C . SER A 1 525 ? -17.169 -3.104 16.173 1.00 84.88 525 SER A C 1
ATOM 3982 O O . SER A 1 525 ? -18.198 -3.084 15.506 1.00 84.88 525 SER A O 1
ATOM 3984 N N . GLU A 1 526 ? -16.168 -3.930 15.909 1.00 85.44 526 GLU A N 1
ATOM 3985 C CA . GLU A 1 526 ? -16.170 -4.913 14.841 1.00 85.44 526 GLU A CA 1
ATOM 3986 C C . GLU A 1 526 ? -17.008 -6.158 15.165 1.00 85.44 526 GLU A C 1
ATOM 3988 O O . GLU A 1 526 ? -17.386 -6.849 14.227 1.00 85.44 526 GLU A O 1
ATOM 3993 N N . LEU A 1 527 ? -17.320 -6.450 16.440 1.00 89.88 527 LEU A N 1
ATOM 3994 C CA . LEU A 1 527 ? -18.082 -7.648 16.808 1.00 89.88 527 LEU A CA 1
ATOM 3995 C C . LEU A 1 527 ? -19.502 -7.565 16.243 1.00 89.88 527 LEU A C 1
ATOM 3997 O O . LEU A 1 527 ? -20.294 -6.706 16.633 1.00 89.88 527 LEU A O 1
ATOM 4001 N N . THR A 1 528 ? -19.818 -8.486 15.343 1.00 92.56 528 THR A N 1
ATOM 4002 C CA . THR A 1 528 ? -21.126 -8.581 14.701 1.00 92.56 528 THR A CA 1
ATOM 4003 C C . THR A 1 528 ? -22.126 -9.335 15.572 1.00 92.56 528 THR A C 1
ATOM 4005 O O . THR A 1 528 ? -21.748 -10.199 16.369 1.00 92.56 528 THR A O 1
ATOM 4008 N N . ILE A 1 529 ? -23.419 -9.050 15.395 1.00 93.44 529 ILE A N 1
ATOM 4009 C CA . ILE A 1 529 ? -24.498 -9.775 16.086 1.00 93.44 529 ILE A CA 1
ATOM 4010 C C . ILE A 1 529 ? -24.443 -11.275 15.765 1.00 93.44 529 ILE A C 1
ATOM 4012 O O . ILE A 1 529 ? -24.619 -12.094 16.662 1.00 93.44 529 ILE A O 1
ATOM 4016 N N . GLY A 1 530 ? -24.138 -11.648 14.517 1.00 91.94 530 GLY A N 1
ATOM 4017 C CA . GLY A 1 530 ? -24.012 -13.049 14.115 1.00 91.94 530 GLY A CA 1
ATOM 4018 C C . GLY A 1 530 ? -22.885 -13.776 14.852 1.00 91.94 530 GLY A C 1
ATOM 4019 O O . GLY A 1 530 ? -23.119 -14.819 15.458 1.00 91.94 530 GLY A O 1
ATOM 4020 N N . SER A 1 531 ? -21.677 -13.202 14.879 1.00 90.88 531 SER A N 1
ATOM 4021 C CA . SER A 1 531 ? -20.551 -13.776 15.634 1.00 90.88 531 SER A CA 1
ATOM 4022 C C . SER A 1 531 ? -20.813 -13.826 17.140 1.00 90.88 531 SER A C 1
ATOM 4024 O O . SER A 1 531 ? -20.335 -14.739 17.816 1.00 90.88 531 SER A O 1
ATOM 4026 N N . PHE A 1 532 ? -21.542 -12.844 17.676 1.00 93.88 532 PHE A N 1
ATOM 4027 C CA . PHE A 1 532 ? -21.971 -12.837 19.070 1.00 93.88 532 PHE A CA 1
ATOM 4028 C C . PHE A 1 532 ? -22.938 -13.991 19.366 1.00 93.88 532 PHE A C 1
ATOM 4030 O O . PHE A 1 532 ? -22.667 -14.760 20.289 1.00 93.88 532 PHE A O 1
ATOM 4037 N N . ALA A 1 533 ? -23.974 -14.179 18.542 1.00 93.38 533 ALA A N 1
ATOM 4038 C CA . ALA A 1 533 ? -24.920 -15.289 18.660 1.00 93.38 533 ALA A CA 1
ATOM 4039 C C . ALA A 1 533 ? -24.197 -16.642 18.672 1.00 93.38 533 ALA A C 1
ATOM 4041 O O . ALA A 1 533 ? -24.356 -17.428 19.603 1.00 93.38 533 ALA A O 1
ATOM 4042 N N . GLU A 1 534 ? -23.305 -16.867 17.700 1.00 91.06 534 GLU A N 1
ATOM 4043 C CA . GLU A 1 534 ? -22.502 -18.092 17.632 1.00 91.06 534 GLU A CA 1
ATOM 4044 C C . GLU A 1 534 ? -21.636 -18.294 18.886 1.00 91.06 534 GLU A C 1
ATOM 4046 O O . GLU A 1 534 ? -21.430 -19.426 19.325 1.00 91.06 534 GLU A O 1
ATOM 4051 N N . SER A 1 535 ? -21.108 -17.212 19.472 1.00 89.69 535 SER A N 1
ATOM 4052 C CA . SER A 1 535 ? -20.261 -17.291 20.667 1.00 89.69 535 SER A CA 1
ATOM 4053 C C . SER A 1 535 ? -21.023 -17.636 21.947 1.00 89.69 535 SER A C 1
ATOM 4055 O O . SER A 1 535 ? -20.446 -18.272 22.827 1.00 89.69 535 SER A O 1
ATOM 4057 N N . GLU A 1 536 ? -22.302 -17.267 22.021 1.00 91.44 536 GLU A N 1
ATOM 4058 C CA . GLU A 1 536 ? -23.223 -17.624 23.110 1.00 91.44 536 GLU A CA 1
ATOM 4059 C C . GLU A 1 536 ? -23.939 -18.965 22.854 1.00 91.44 536 GLU A C 1
ATOM 4061 O O . GLU A 1 536 ? -24.669 -19.458 23.711 1.00 91.44 536 GLU A O 1
ATOM 4066 N N . GLY A 1 537 ? -23.710 -19.593 21.693 1.00 90.69 537 GLY A N 1
ATOM 4067 C CA . GLY A 1 537 ? -24.363 -20.845 21.303 1.00 90.69 537 GLY A CA 1
ATOM 4068 C C . GLY A 1 537 ? -25.817 -20.673 20.857 1.00 90.69 537 GLY A C 1
ATOM 4069 O O . GLY A 1 537 ? -26.585 -21.632 20.910 1.00 90.69 537 GLY A O 1
ATOM 4070 N N . TRP A 1 538 ? -26.202 -19.468 20.441 1.00 94.12 538 TRP A N 1
ATOM 4071 C CA . TRP A 1 538 ? -27.534 -19.144 19.931 1.00 94.12 538 TRP A CA 1
ATOM 4072 C C . TRP A 1 538 ? -27.606 -19.302 18.410 1.00 94.12 538 TRP A C 1
ATOM 4074 O O . TRP A 1 538 ? -26.593 -19.203 17.713 1.00 94.12 538 TRP A O 1
ATOM 4084 N N . GLU A 1 539 ? -28.813 -19.529 17.888 1.00 94.75 539 GLU A N 1
ATOM 4085 C CA . GLU A 1 539 ? -29.062 -19.521 16.445 1.00 94.75 539 GLU A CA 1
ATOM 4086 C C . GLU A 1 539 ? -29.062 -18.053 15.947 1.00 94.75 539 GLU A C 1
ATOM 4088 O O . GLU A 1 539 ? -29.799 -17.221 16.490 1.00 94.75 539 GLU A O 1
ATOM 4093 N N . PRO A 1 540 ? -28.190 -17.675 14.986 1.00 92.94 540 PRO A N 1
ATOM 4094 C CA . PRO A 1 540 ? -28.017 -16.268 14.619 1.00 92.94 540 PRO A CA 1
ATOM 4095 C C . PRO A 1 540 ? -29.228 -15.591 13.962 1.00 92.94 540 PRO A C 1
ATOM 4097 O O . PRO A 1 540 ? -29.417 -14.388 14.146 1.00 92.94 540 PRO A O 1
ATOM 4100 N N . LEU A 1 541 ? -30.013 -16.311 13.159 1.00 94.12 541 LEU A N 1
ATOM 4101 C CA . LEU A 1 541 ? -31.207 -15.780 12.500 1.00 94.12 541 LEU A CA 1
ATOM 4102 C C . LEU A 1 541 ? -32.345 -15.577 13.502 1.00 94.12 541 LEU A C 1
ATOM 4104 O O . LEU A 1 541 ? -32.966 -14.514 13.471 1.00 94.12 541 LEU A O 1
ATOM 4108 N N . ASP A 1 542 ? -32.542 -16.515 14.429 1.00 95.12 542 ASP A N 1
ATOM 4109 C CA . ASP A 1 542 ? -33.529 -16.408 15.508 1.00 95.12 542 ASP A CA 1
ATOM 4110 C C . ASP A 1 542 ? -33.238 -15.181 16.385 1.00 95.12 542 ASP A C 1
ATOM 4112 O O . ASP A 1 542 ? -34.137 -14.400 16.709 1.00 95.12 542 ASP A O 1
ATOM 4116 N N . LEU A 1 543 ? -31.960 -14.948 16.722 1.00 94.50 543 LEU A N 1
ATOM 4117 C CA . LEU A 1 543 ? -31.553 -13.763 17.480 1.00 94.50 543 LEU A CA 1
ATOM 4118 C C . LEU A 1 543 ? -31.862 -12.464 16.721 1.00 94.50 543 LEU A C 1
ATOM 4120 O O . LEU A 1 543 ? -32.320 -11.489 17.316 1.00 94.50 543 LEU A O 1
ATOM 4124 N N . ILE A 1 544 ? -31.607 -12.426 15.412 1.00 94.56 544 ILE A N 1
ATOM 4125 C CA . ILE A 1 544 ? -31.895 -11.248 14.585 1.00 94.56 544 ILE A CA 1
ATOM 4126 C C . ILE A 1 544 ? -33.396 -10.984 14.490 1.00 94.56 544 ILE A C 1
ATOM 4128 O O . ILE A 1 544 ? -33.808 -9.826 14.576 1.00 94.56 544 ILE A O 1
ATOM 4132 N N . GLU A 1 545 ? -34.214 -12.023 14.327 1.00 93.88 545 GLU A N 1
ATOM 4133 C CA . GLU A 1 545 ? -35.672 -11.893 14.333 1.00 93.88 545 GLU A CA 1
ATOM 4134 C C . GLU A 1 545 ? -36.157 -11.326 15.670 1.00 93.88 545 GLU A C 1
ATOM 4136 O O . GLU A 1 545 ? -36.922 -10.360 15.692 1.00 93.88 545 GLU A O 1
ATOM 4141 N N . GLN A 1 546 ? -35.629 -11.839 16.781 1.00 93.56 546 GLN A N 1
ATOM 4142 C CA . GLN A 1 546 ? -35.955 -11.359 18.118 1.00 93.56 546 GLN A CA 1
ATOM 4143 C C . GLN A 1 546 ? -35.558 -9.886 18.327 1.00 93.56 546 GLN A C 1
ATOM 4145 O O . GLN A 1 546 ? -36.382 -9.086 18.778 1.00 93.56 546 GLN A O 1
ATOM 4150 N N . ILE A 1 547 ? -34.331 -9.501 17.955 1.00 94.06 547 ILE A N 1
ATOM 4151 C CA . ILE A 1 547 ? -33.844 -8.115 18.053 1.00 94.06 547 ILE A CA 1
ATOM 4152 C C . ILE A 1 547 ? -34.709 -7.178 17.206 1.00 94.06 547 ILE A C 1
ATOM 4154 O O . ILE A 1 547 ? -35.144 -6.135 17.693 1.00 94.06 547 ILE A O 1
ATOM 4158 N N . ASN A 1 548 ? -35.007 -7.542 15.958 1.00 93.62 548 ASN A N 1
ATOM 4159 C CA . ASN A 1 548 ? -35.857 -6.730 15.085 1.00 93.62 548 ASN A CA 1
ATOM 4160 C C . ASN A 1 548 ? -37.306 -6.651 15.595 1.00 93.62 548 ASN A C 1
ATOM 4162 O O . ASN A 1 548 ? -37.953 -5.608 15.469 1.00 93.62 548 ASN A O 1
ATOM 4166 N N . GLY A 1 549 ? -37.802 -7.709 16.239 1.00 91.62 549 GLY A N 1
ATOM 4167 C CA . GLY A 1 549 ? -39.059 -7.694 16.984 1.00 91.62 549 GLY A CA 1
ATOM 4168 C C . GLY A 1 549 ? -39.054 -6.652 18.106 1.00 91.62 549 GLY A C 1
ATOM 4169 O O . GLY A 1 549 ? -40.002 -5.882 18.238 1.00 91.62 549 GLY A O 1
ATOM 4170 N N . TRP A 1 550 ? -37.969 -6.551 18.876 1.00 92.19 550 TRP A N 1
ATOM 4171 C CA . TRP A 1 550 ? -37.834 -5.524 19.918 1.00 92.19 550 TRP A CA 1
ATOM 4172 C C . TRP A 1 550 ? -37.724 -4.107 19.356 1.00 92.19 550 TRP A C 1
ATOM 4174 O O . TRP A 1 550 ? -38.356 -3.201 19.896 1.00 92.19 550 TRP A O 1
ATOM 4184 N N . LEU A 1 551 ? -36.980 -3.925 18.263 1.00 88.69 551 LEU A N 1
ATOM 4185 C CA . LEU A 1 551 ? -36.852 -2.631 17.586 1.00 88.69 551 LEU A CA 1
ATOM 4186 C C . LEU A 1 551 ? -38.203 -2.135 17.043 1.00 88.69 551 LEU A C 1
ATOM 4188 O O . LEU A 1 551 ? -38.511 -0.951 17.143 1.00 88.69 551 LEU A O 1
ATOM 4192 N N . SER A 1 552 ? -39.026 -3.040 16.506 1.00 82.62 552 SER A N 1
ATOM 4193 C CA . SER A 1 552 ? -40.344 -2.713 15.938 1.00 82.62 552 SER A CA 1
ATOM 4194 C C . SER A 1 552 ? -41.467 -2.585 16.977 1.00 82.62 552 SER A C 1
ATOM 4196 O O . SER A 1 552 ? -42.395 -1.804 16.781 1.00 82.62 552 SER A O 1
ATOM 4198 N N . GLY A 1 553 ? -41.395 -3.335 18.080 1.00 65.56 553 GLY A N 1
ATOM 4199 C CA . GLY A 1 553 ? -42.491 -3.500 19.038 1.00 65.56 553 GLY A CA 1
ATOM 4200 C C . GLY A 1 553 ? -42.562 -2.495 20.190 1.00 65.56 553 GLY A C 1
ATOM 4201 O O . GLY A 1 553 ? -43.465 -2.620 21.013 1.00 65.56 553 GLY A O 1
ATOM 4202 N N . GLY A 1 554 ? -41.646 -1.527 20.311 1.00 54.62 554 GLY A N 1
ATOM 4203 C CA . GLY A 1 554 ? -41.645 -0.668 21.504 1.00 54.62 554 GLY A CA 1
ATOM 4204 C C . GLY A 1 554 ? -40.728 0.551 21.528 1.00 54.62 554 GLY A C 1
ATOM 4205 O O . GLY A 1 554 ? -40.467 1.048 22.615 1.00 54.62 554 GLY A O 1
ATOM 4206 N N . ILE A 1 555 ? -40.242 1.058 20.389 1.00 50.78 555 ILE A N 1
ATOM 4207 C CA . ILE A 1 555 ? -39.354 2.240 20.366 1.00 50.78 555 ILE A CA 1
ATOM 4208 C C . ILE A 1 555 ? -39.809 3.247 19.299 1.00 50.78 555 ILE A C 1
ATOM 4210 O O . ILE A 1 555 ? -39.034 3.727 18.477 1.00 50.78 555 ILE A O 1
ATOM 4214 N N . HIS A 1 556 ? -41.106 3.565 19.292 1.00 42.28 556 HIS A N 1
ATOM 4215 C CA . HIS A 1 556 ? -41.630 4.724 18.559 1.00 42.28 556 HIS A CA 1
ATOM 4216 C C . HIS A 1 556 ? -42.138 5.857 19.462 1.00 42.28 556 HIS A C 1
ATOM 4218 O O . HIS A 1 556 ? -42.446 6.920 18.933 1.00 42.28 556 HIS A O 1
ATOM 4224 N N . ASP A 1 557 ? -42.124 5.698 20.792 1.00 37.69 557 ASP A N 1
ATOM 4225 C CA . ASP A 1 557 ? -42.750 6.669 21.707 1.00 37.69 557 ASP A CA 1
ATOM 4226 C C . ASP A 1 557 ? -41.792 7.633 22.439 1.00 37.69 557 ASP A C 1
ATOM 4228 O O . ASP A 1 557 ? -42.252 8.476 23.203 1.00 37.69 557 ASP A O 1
ATOM 4232 N N . THR A 1 558 ? -40.472 7.595 22.197 1.00 37.41 558 THR A N 1
ATOM 4233 C CA . THR A 1 558 ? -39.526 8.493 22.912 1.00 37.41 558 THR A CA 1
ATOM 4234 C C . THR A 1 558 ? -38.435 9.178 22.079 1.00 37.41 558 THR A C 1
ATOM 4236 O O . THR A 1 558 ? -37.576 9.839 22.657 1.00 37.41 558 THR A O 1
ATOM 4239 N N . ALA A 1 559 ? -38.453 9.135 20.738 1.00 36.22 559 ALA A N 1
ATOM 4240 C CA . ALA A 1 559 ? -37.423 9.851 19.957 1.00 36.22 559 ALA A CA 1
ATOM 4241 C C . ALA A 1 559 ? -37.833 10.359 18.559 1.00 36.22 559 ALA A C 1
ATOM 4243 O O . ALA A 1 559 ? -36.970 10.614 17.718 1.00 36.22 559 ALA A O 1
ATOM 4244 N N . GLN A 1 560 ? -39.124 10.579 18.282 1.00 32.56 560 GLN A N 1
ATOM 4245 C CA . GLN A 1 560 ? -39.546 11.345 17.098 1.00 32.56 560 GLN A CA 1
ATOM 4246 C C . GLN A 1 560 ? -39.634 12.854 17.391 1.00 32.56 560 GLN A C 1
ATOM 4248 O O . GLN A 1 560 ? -40.689 13.466 17.286 1.00 32.56 560 GLN A O 1
ATOM 4253 N N . SER A 1 561 ? -38.510 13.492 17.718 1.00 33.53 561 SER A N 1
ATOM 4254 C CA . SER A 1 561 ? -38.381 14.953 17.596 1.00 33.53 561 SER A CA 1
ATOM 4255 C C . SER A 1 561 ? -36.911 15.358 17.483 1.00 33.53 561 SER A C 1
ATOM 4257 O O . SER A 1 561 ? -36.295 15.815 18.442 1.00 33.53 561 SER A O 1
ATOM 4259 N N . GLY A 1 562 ? -36.315 15.158 16.306 1.00 31.14 562 GLY A N 1
ATOM 4260 C CA . GLY A 1 562 ? -34.908 15.508 16.106 1.00 31.14 562 GLY A CA 1
ATOM 4261 C C . GLY A 1 562 ? -34.354 15.260 14.707 1.00 31.14 562 GLY A C 1
ATOM 4262 O O . GLY A 1 562 ? -33.322 14.620 14.578 1.00 31.14 562 GLY A O 1
ATOM 4263 N N . LEU A 1 563 ? -35.036 15.761 13.670 1.00 30.80 563 LEU A N 1
ATOM 4264 C CA . LEU A 1 563 ? -34.453 16.121 12.363 1.00 30.80 563 LEU A CA 1
ATOM 4265 C C . LEU A 1 563 ? -33.461 15.116 11.731 1.00 30.80 563 LEU A C 1
ATOM 4267 O O . LEU A 1 563 ? -32.264 15.378 11.626 1.00 30.80 563 LEU A O 1
ATOM 4271 N N . TYR A 1 564 ? -33.984 14.047 11.126 1.00 32.28 564 TYR A N 1
ATOM 4272 C CA . TYR A 1 564 ? -33.314 13.415 9.982 1.00 32.28 564 TYR A CA 1
ATOM 4273 C C . TYR A 1 564 ? -33.601 14.233 8.712 1.00 32.28 564 TYR A C 1
ATOM 4275 O O . TYR A 1 564 ? -34.402 13.853 7.862 1.00 32.28 564 TYR A O 1
ATOM 4283 N N . SER A 1 565 ? -32.945 15.391 8.585 1.00 29.47 565 SER A N 1
ATOM 4284 C CA . SER A 1 565 ? -32.805 16.073 7.295 1.00 29.47 565 SER A CA 1
ATOM 4285 C C . SER A 1 565 ? -31.409 15.822 6.748 1.00 29.47 565 SER A C 1
ATOM 4287 O O . SER A 1 565 ? -30.403 16.281 7.289 1.00 29.47 565 SER A O 1
ATOM 4289 N N . ARG A 1 566 ? -31.367 15.096 5.630 1.00 31.05 566 ARG A N 1
ATOM 4290 C CA . ARG A 1 566 ? -30.217 15.028 4.734 1.00 31.05 566 ARG A CA 1
ATOM 4291 C C . ARG A 1 566 ? -29.781 16.444 4.358 1.00 31.05 566 ARG A C 1
ATOM 4293 O O . ARG A 1 566 ? -30.463 17.120 3.597 1.00 31.05 566 ARG A O 1
ATOM 4300 N N . THR A 1 567 ? -28.572 16.810 4.758 1.00 25.30 567 THR A N 1
ATOM 4301 C CA . THR A 1 567 ? -27.744 17.710 3.956 1.00 25.30 567 THR A CA 1
ATOM 4302 C C . THR A 1 567 ? -26.321 17.189 3.963 1.00 25.30 567 THR A C 1
ATOM 4304 O O . THR A 1 567 ? -25.624 17.198 4.972 1.00 25.30 567 THR A O 1
ATOM 4307 N N . VAL A 1 568 ? -25.901 16.721 2.792 1.00 34.41 568 VAL A N 1
ATOM 4308 C CA . VAL A 1 568 ? -24.501 16.711 2.382 1.00 34.41 568 VAL A CA 1
ATOM 4309 C C . VAL A 1 568 ? -23.963 18.125 2.618 1.00 34.41 568 VAL A C 1
ATOM 4311 O O . VAL A 1 568 ? -24.423 19.066 1.979 1.00 34.41 568 VAL A O 1
ATOM 4314 N N . GLY A 1 569 ? -23.036 18.303 3.560 1.00 23.19 569 GLY A N 1
ATOM 4315 C CA . GLY A 1 569 ? -22.526 19.636 3.869 1.00 23.19 569 GLY A CA 1
ATOM 4316 C C . GLY A 1 569 ? -21.476 19.661 4.969 1.00 23.19 569 GLY A C 1
ATOM 4317 O O . GLY A 1 569 ? -21.743 19.371 6.127 1.00 23.19 569 GLY A O 1
ATOM 4318 N N . ARG A 1 570 ? -20.262 20.061 4.589 1.00 30.52 570 ARG A N 1
ATOM 4319 C CA . ARG A 1 570 ? -19.216 20.565 5.483 1.00 30.52 570 ARG A CA 1
ATOM 4320 C C . ARG A 1 570 ? -19.799 21.575 6.488 1.00 30.52 570 ARG A C 1
ATOM 4322 O O . ARG A 1 570 ? -20.228 22.633 6.053 1.00 30.52 570 ARG A O 1
ATOM 4329 N N . HIS A 1 571 ? -19.727 21.300 7.789 1.00 24.72 571 HIS A N 1
ATOM 4330 C CA . HIS A 1 571 ? -19.050 22.120 8.812 1.00 24.72 571 HIS A CA 1
ATOM 4331 C C . HIS A 1 571 ? -19.510 21.785 10.240 1.00 24.72 571 HIS A C 1
ATOM 4333 O O . HIS A 1 571 ? -20.686 21.594 10.497 1.00 24.72 571 HIS A O 1
ATOM 4339 N N . ALA A 1 572 ? -18.514 21.810 11.135 1.00 29.39 572 ALA A N 1
ATOM 4340 C CA . ALA A 1 572 ? -18.578 21.980 12.588 1.00 29.39 572 ALA A CA 1
ATOM 4341 C C . ALA A 1 572 ? -19.410 20.964 13.399 1.00 29.39 572 ALA A C 1
ATOM 4343 O O . ALA A 1 572 ? -20.622 21.064 13.533 1.00 29.39 572 ALA A O 1
ATOM 4344 N N . SER A 1 573 ? -18.705 20.047 14.064 1.00 24.84 573 SER A N 1
ATOM 4345 C CA . SER A 1 573 ? -19.181 19.397 15.291 1.00 24.84 573 SER A CA 1
ATOM 4346 C C . SER A 1 573 ? -18.140 19.634 16.394 1.00 24.84 573 SER A C 1
ATOM 4348 O O . SER A 1 573 ? -16.958 19.784 16.054 1.00 24.84 573 SER A O 1
ATOM 4350 N N . PRO A 1 574 ? -18.540 19.707 17.677 1.00 29.67 574 PRO A N 1
ATOM 4351 C CA . PRO A 1 574 ? -17.640 20.066 18.766 1.00 29.67 574 PRO A CA 1
ATOM 4352 C C . PRO A 1 574 ? -16.571 18.987 18.938 1.00 29.67 574 PRO A C 1
ATOM 4354 O O . PRO A 1 574 ? -16.820 17.802 18.699 1.00 29.67 574 PRO A O 1
ATOM 4357 N N . ASN A 1 575 ? -15.368 19.407 19.326 1.00 33.69 575 ASN A N 1
ATOM 4358 C CA . ASN A 1 575 ? -14.291 18.505 19.719 1.00 33.69 575 ASN A CA 1
ATOM 4359 C C . ASN A 1 575 ? -14.713 17.783 21.003 1.00 33.69 575 ASN A C 1
ATOM 4361 O O . ASN A 1 575 ? -14.460 18.274 22.094 1.00 33.69 575 ASN A O 1
ATOM 4365 N N . ILE A 1 576 ? -15.380 16.643 20.861 1.00 41.38 576 ILE A N 1
ATOM 4366 C CA . ILE A 1 576 ? -15.755 15.785 21.984 1.00 41.38 576 ILE A CA 1
ATOM 4367 C C . ILE A 1 576 ? -14.487 15.306 22.676 1.00 41.38 576 ILE A C 1
ATOM 4369 O O . ILE A 1 576 ? -13.470 15.161 22.005 1.00 41.38 576 ILE A O 1
ATOM 4373 N N . ALA A 1 577 ? -14.563 15.074 23.985 1.00 42.16 577 ALA A N 1
ATOM 4374 C CA . ALA A 1 577 ? -13.489 14.632 24.859 1.00 42.16 577 ALA A CA 1
ATOM 4375 C C . ALA A 1 577 ? -13.741 13.238 25.476 1.00 42.16 577 ALA A C 1
ATOM 4377 O O . ALA A 1 577 ? -14.856 12.733 25.469 1.00 42.16 577 ALA A O 1
ATOM 4378 N N . THR A 1 578 ? -12.692 12.516 25.862 1.00 47.34 578 THR A N 1
ATOM 4379 C CA . THR A 1 578 ? -12.736 11.130 26.358 1.00 47.34 578 THR A CA 1
ATOM 4380 C C . THR A 1 578 ? -11.846 10.980 27.582 1.00 47.34 578 THR A C 1
ATOM 4382 O O . THR A 1 578 ? -10.764 11.555 27.636 1.00 47.34 578 THR A O 1
ATOM 4385 N N . PHE A 1 579 ? -12.310 10.192 28.550 1.00 43.53 579 PHE A N 1
ATOM 4386 C CA . PHE A 1 579 ? -11.581 9.856 29.773 1.00 43.53 579 PHE A CA 1
ATOM 4387 C C . PHE A 1 579 ? -10.406 8.926 29.503 1.00 43.53 579 PHE A C 1
ATOM 4389 O O . PHE A 1 579 ? -10.480 8.075 28.613 1.00 43.53 579 PHE A O 1
ATOM 4396 N N . ARG A 1 580 ? -9.330 9.051 30.285 1.00 48.44 580 ARG A N 1
ATOM 4397 C CA . ARG A 1 580 ? -8.185 8.139 30.207 1.00 48.44 580 ARG A CA 1
ATOM 4398 C C . ARG A 1 580 ? -7.719 7.717 31.591 1.00 48.44 580 ARG A C 1
ATOM 4400 O O . ARG A 1 580 ? -7.506 8.576 32.442 1.00 48.44 580 ARG A O 1
ATOM 4407 N N . SER A 1 581 ? -7.548 6.410 31.810 1.00 40.19 581 SER A N 1
ATOM 4408 C CA . SER A 1 581 ? -6.971 5.907 33.060 1.00 40.19 581 SER A CA 1
ATOM 4409 C C . SER A 1 581 ? -5.492 6.266 33.123 1.00 40.19 581 SER A C 1
ATOM 4411 O O . SER A 1 581 ? -4.751 6.104 32.148 1.00 40.19 581 SER A O 1
ATOM 4413 N N . VAL A 1 582 ? -5.068 6.787 34.271 1.00 34.06 582 VAL A N 1
ATOM 4414 C CA . VAL A 1 582 ? -3.652 6.934 34.596 1.00 34.06 582 VAL A CA 1
ATOM 4415 C C . VAL A 1 582 ? -3.190 5.556 35.059 1.00 34.06 582 VAL A C 1
ATOM 4417 O O . VAL A 1 582 ? -3.718 5.031 36.034 1.00 34.06 582 VAL A O 1
ATOM 4420 N N . ALA A 1 583 ? -2.289 4.935 34.303 1.00 33.69 583 ALA A N 1
ATOM 4421 C CA . ALA A 1 583 ? -1.634 3.694 34.695 1.00 33.69 583 ALA A CA 1
ATOM 4422 C C . ALA A 1 583 ? -0.138 3.976 34.855 1.00 33.69 583 ALA A C 1
ATOM 4424 O O . ALA A 1 583 ? 0.490 4.455 33.903 1.00 33.69 583 ALA A O 1
ATOM 4425 N N . ASP A 1 584 ? 0.360 3.706 36.063 1.00 30.67 584 ASP A N 1
ATOM 4426 C CA . ASP A 1 584 ? 1.779 3.524 36.385 1.00 30.67 584 ASP A CA 1
ATOM 4427 C C . ASP A 1 584 ? 2.362 2.286 35.684 1.00 30.67 584 ASP A C 1
ATOM 4429 O O . ASP A 1 584 ? 1.626 1.277 35.534 1.00 30.67 584 ASP A O 1
#

Sequence (584 aa):
MTVRQVAVDFPASREVFLHHGEPERHPGQFGHLEPLAHFARRMGLALDELLLDLAAATGAPIEAPSRPAETIHHGYILSALAITLTLGAGWGGWLLWRIGITADFDAVQAADVIAHGEAQLWGFITLFIMGIALRTVLQAVARHRLGLRACRGLLLLALFGIVGGFIWFLLPAASVLGLAAATSLVLMSAGFLAMQLVLLRRKWTATWARAVMASGMWLVAWAIVTAVLRWSSGSVGAAIYSDSQRLLLIELAVFGFALNSIYGFGQMLLPGLLRIGSTHSWAIETSHWVHNAGTFLLCLATVLGWSGIISATGCALLTIGAVLFAVGIRGFIGRQRKSKRDEQGHAALDLFPPMAFAWLIVSLVLMTCGFAYEQLARVALPHAYMGAVRHALTVGFMTTLILGVGQRLLPVLDRTVLAKPRLVVPILVLIGVGNLLRVGTEFATIGTPTAYSVMPVSALFEWAALLLFAINAIATMLHTDALFSTGQATLRSSLAVLLGEYPEIEDRLIATGSQYLARTRSVPSELTIGSFAESEGWEPLDLIEQINGWLSGGIHDTAQSGLYSRTVGRHASPNIATFRSVAD

pLDDT: mean 88.51, std 14.81, range [23.19, 98.88]